Protein AF-A0A8S2RSX6-F1 (afdb_monomer_lite)

Foldseek 3Di:
DVVVPLPDCDLVNLQVVLVVLLVVCVVVLNPPVSLLVCLQPPLLRACSQVSCCVRPVVSSVVVVVSVNLVSNLVQLLDLVSVCVSCVPPALSSLLSSVLNNLLSCVVCVVVCLVCVPSSLSSLVSSLVSSVVQQVVLVVVPPPDPWDWDQALFQGTHTDPDDPPPSPDVVSVVSSVVSCVSCLDPVNVCSLLVLQDFDDPDDDDDDDDDDPSVPSVVVLVVLLPDDDLQVCCVPPPNNVSLLSSLVSLVSSCNRRVNCNLVSLVSNLPNQRNLVRLLVVQPSSDPLSCLVSVLVVVLVPPPDDDSVLSSVLSSLSSLLSCLVPDDPCCCAPVVGSHDLVSLQSLLLSLLQNLVSVLVSLQPDDDPDDHSVVVCVVDSSSVSSVSSNVSSVVVCVVPNSYDPPSNPDD

InterPro domains:
  IPR044611 Ubiquitin-protein ligase E3A/B/C-like [PTHR45700] (33-406)

Secondary structure (DSSP, 8-state):
-GGG-TT---HHHHHHHHHHHHHHHHHTTT-HHHHHHHHHHTTTSTTHHHHHHHH-HHHHHHHHTTTHHHHHHHHHHSHHHHHHHHTT--HHHHHHHHHHHHHHHHH-HHHHHHTHHHHHHHHHHHHHHHHHHHHHHHHGGGSS-PPEEEETTTEEEES---S--TT-HHHHHHHHHHHGGGGSHHHHHHHHTTSPP-------------STHHHHHHHHHHHSSS--TTHHHH-HHHHHHHHHHHHHHHHHHHSGGGHHHHHHHHHTSTTHHHHHHHHHHTTSHHHHHHHHHHHHHH-SSS--THHHHHHHHHHHHHHHHHH--HHHHHTS--SS-HHHHHHHHHHHHHHHHHHHHHHHH---SSS-HHHHHHH-HHHHHHHHHHHHHHHHHHHS--S-TTTTS--

Structure (mmCIF, N/CA/C/O backbone):
data_AF-A0A8S2RSX6-F1
#
_entry.id   AF-A0A8S2RSX6-F1
#
loop_
_atom_site.group_PDB
_atom_site.id
_atom_site.type_symbol
_atom_site.label_atom_id
_atom_site.label_alt_id
_atom_site.label_comp_id
_atom_site.label_asym_id
_atom_site.label_entity_id
_atom_site.label_seq_id
_atom_site.pdbx_PDB_ins_code
_atom_site.Cartn_x
_atom_site.Cartn_y
_atom_site.Cartn_z
_atom_site.occupancy
_atom_site.B_iso_or_equiv
_atom_site.auth_seq_id
_atom_site.auth_comp_id
_atom_site.auth_asym_id
_atom_site.auth_atom_id
_atom_site.pdbx_PDB_model_num
ATOM 1 N N . MET A 1 1 ? -10.000 -5.572 32.618 1.00 31.34 1 MET A N 1
ATOM 2 C CA . MET A 1 1 ? -11.132 -6.520 32.508 1.00 31.34 1 MET A CA 1
ATOM 3 C C . MET A 1 1 ? -11.578 -6.701 31.052 1.00 31.34 1 MET A C 1
ATOM 5 O O . MET A 1 1 ? -11.506 -7.822 30.576 1.00 31.34 1 MET A O 1
ATOM 9 N N . ILE A 1 2 ? -11.908 -5.632 30.306 1.00 42.22 2 ILE A N 1
ATOM 10 C CA . ILE A 1 2 ? -12.318 -5.705 28.879 1.00 42.22 2 ILE A CA 1
ATOM 11 C C . ILE A 1 2 ? -11.234 -6.329 27.972 1.00 42.22 2 ILE A C 1
ATOM 13 O O . ILE A 1 2 ? -11.531 -7.240 27.208 1.00 42.22 2 ILE A O 1
ATOM 17 N N . ARG A 1 3 ? -9.956 -5.954 28.152 1.00 41.91 3 ARG A N 1
ATOM 18 C CA . ARG A 1 3 ? -8.806 -6.537 27.421 1.00 41.91 3 ARG A CA 1
ATOM 19 C C . ARG A 1 3 ? -8.578 -8.044 27.650 1.00 41.91 3 ARG A C 1
ATOM 21 O O . ARG A 1 3 ? -7.802 -8.650 26.928 1.00 41.91 3 ARG A O 1
ATOM 28 N N . CYS A 1 4 ? -9.230 -8.668 28.637 1.00 39.91 4 CYS A N 1
ATOM 29 C CA . CYS A 1 4 ? -9.109 -10.111 28.894 1.00 39.91 4 CYS A CA 1
ATOM 30 C C . CYS A 1 4 ? -10.292 -10.930 28.342 1.00 39.91 4 CYS A C 1
ATOM 32 O O . CYS A 1 4 ? -10.228 -12.156 28.357 1.00 39.91 4 CYS A O 1
ATOM 34 N N . MET A 1 5 ? -11.360 -10.293 27.840 1.00 44.78 5 MET A N 1
ATOM 35 C CA . MET A 1 5 ? -12.594 -10.984 27.418 1.00 44.78 5 MET A CA 1
ATOM 36 C C . MET A 1 5 ? -12.576 -11.503 25.964 1.00 44.78 5 MET A C 1
ATOM 38 O O . MET A 1 5 ? -13.573 -12.020 25.470 1.00 44.78 5 MET A O 1
ATOM 42 N N . HIS A 1 6 ? -11.435 -11.436 25.272 1.00 50.44 6 HIS A N 1
ATOM 43 C CA . HIS A 1 6 ? -11.312 -11.710 23.830 1.00 50.44 6 HIS A CA 1
ATOM 44 C C . HIS A 1 6 ? -11.575 -13.156 23.374 1.00 50.44 6 HIS A C 1
ATOM 46 O O . HIS A 1 6 ? -11.604 -13.406 22.170 1.00 50.44 6 HIS A O 1
ATOM 52 N N . ARG A 1 7 ? -11.756 -14.127 24.280 1.00 42.81 7 ARG A N 1
ATOM 53 C CA . ARG A 1 7 ? -11.893 -15.540 23.881 1.00 42.81 7 ARG A CA 1
ATOM 54 C C . ARG A 1 7 ? -13.286 -15.943 23.402 1.00 42.81 7 ARG A C 1
ATOM 56 O O . ARG A 1 7 ? -13.369 -16.975 22.752 1.00 42.81 7 ARG A O 1
ATOM 63 N N . ARG A 1 8 ? -14.329 -15.156 23.685 1.00 45.53 8 ARG A N 1
ATOM 64 C CA . ARG A 1 8 ? -15.720 -15.299 23.206 1.00 45.53 8 ARG A CA 1
ATOM 65 C C . ARG A 1 8 ? -16.500 -14.111 23.770 1.00 45.53 8 ARG A C 1
ATOM 67 O O . ARG A 1 8 ? -17.087 -14.202 24.842 1.00 45.53 8 ARG A O 1
ATOM 74 N N . LEU A 1 9 ? -16.437 -12.962 23.105 1.00 53.41 9 LEU A N 1
ATOM 75 C CA . LEU A 1 9 ? -17.365 -11.881 23.425 1.00 53.41 9 LEU A CA 1
ATOM 76 C C . LEU A 1 9 ? -18.734 -12.311 22.892 1.00 53.41 9 LEU A C 1
ATOM 78 O O . LEU A 1 9 ? -18.996 -12.209 21.696 1.00 53.41 9 LEU A O 1
ATOM 82 N N . GLU A 1 10 ? -19.565 -12.869 23.770 1.00 61.03 10 GLU A N 1
ATOM 83 C CA . GLU A 1 10 ? -20.971 -13.124 23.466 1.00 61.03 10 GLU A CA 1
ATOM 84 C C . GLU A 1 10 ? -21.621 -11.817 22.994 1.00 61.03 10 GLU A C 1
ATOM 86 O O . GLU A 1 10 ? -21.311 -10.732 23.497 1.00 61.03 10 GLU A O 1
ATOM 91 N N . THR A 1 11 ? -22.508 -11.909 22.003 1.00 64.69 11 THR A N 1
ATOM 92 C CA . THR A 1 11 ? -23.182 -10.756 21.378 1.00 64.69 11 THR A CA 1
ATOM 93 C C . THR A 1 11 ? -23.849 -9.845 22.412 1.00 64.69 11 THR A C 1
ATOM 95 O O . THR A 1 11 ? -23.826 -8.621 22.277 1.00 64.69 11 THR A O 1
ATOM 98 N N . SER A 1 12 ? -24.349 -10.439 23.499 1.00 67.31 12 SER A N 1
ATOM 99 C CA . SER A 1 12 ? -24.887 -9.753 24.671 1.00 67.31 12 SER A CA 1
ATOM 100 C C . SER A 1 12 ? -23.858 -8.829 25.334 1.00 67.31 12 SER A C 1
ATOM 102 O O . SER A 1 12 ? -24.157 -7.663 25.576 1.00 67.31 12 SER A O 1
ATOM 104 N N . ILE A 1 13 ? -22.632 -9.285 25.596 1.00 75.50 13 ILE A N 1
ATOM 105 C CA . ILE A 1 13 ? -21.594 -8.498 26.282 1.00 75.50 13 ILE A CA 1
ATOM 106 C C . ILE A 1 13 ? -21.188 -7.292 25.432 1.00 75.50 13 ILE A C 1
ATOM 108 O O . ILE A 1 13 ? -21.052 -6.187 25.956 1.00 75.50 13 ILE A O 1
ATOM 112 N N . ILE A 1 14 ? -21.051 -7.479 24.117 1.00 74.25 14 ILE A N 1
ATOM 113 C CA . ILE A 1 14 ? -20.716 -6.388 23.190 1.00 74.25 14 ILE A CA 1
ATOM 114 C C . ILE A 1 14 ? -21.805 -5.330 23.203 1.00 74.25 14 ILE A C 1
ATOM 116 O O . ILE A 1 14 ? -21.483 -4.152 23.304 1.00 74.25 14 ILE A O 1
ATOM 120 N N . HIS A 1 15 ? -23.074 -5.737 23.161 1.00 78.00 15 HIS A N 1
ATOM 121 C CA . HIS A 1 15 ? -24.190 -4.803 23.227 1.00 78.00 15 HIS A CA 1
ATOM 122 C C . HIS A 1 15 ? -24.149 -3.954 24.507 1.00 78.00 15 HIS A C 1
ATOM 124 O O . HIS A 1 15 ? -24.278 -2.732 24.440 1.00 78.00 15 HIS A O 1
ATOM 130 N N . HIS A 1 16 ? -23.898 -4.565 25.670 1.00 81.62 16 HIS A N 1
ATOM 131 C CA . HIS A 1 16 ? -23.810 -3.836 26.941 1.00 81.62 16 HIS A CA 1
ATOM 132 C C . HIS A 1 16 ? -22.600 -2.894 26.994 1.00 81.62 16 HIS A C 1
ATOM 134 O O . HIS A 1 16 ? -22.743 -1.735 27.391 1.00 81.62 16 HIS A O 1
ATOM 140 N N . VAL A 1 17 ? -21.422 -3.361 26.563 1.00 83.25 17 VAL A N 1
ATOM 141 C CA . VAL A 1 17 ? -20.202 -2.538 26.505 1.00 83.25 17 VAL A CA 1
ATOM 142 C C . VAL A 1 17 ? -20.392 -1.373 25.539 1.00 83.25 17 VAL A C 1
ATOM 144 O O . VAL A 1 17 ? -20.123 -0.233 25.912 1.00 83.25 17 VAL A O 1
ATOM 147 N N . ALA A 1 18 ? -20.903 -1.637 24.335 1.00 83.44 18 ALA A N 1
ATOM 148 C CA . ALA A 1 18 ? -21.213 -0.620 23.341 1.00 83.44 18 ALA A CA 1
ATOM 149 C C . ALA A 1 18 ? -22.187 0.406 23.917 1.00 83.44 18 ALA A C 1
ATOM 151 O O . ALA A 1 18 ? -21.868 1.586 23.940 1.00 83.44 18 ALA A O 1
ATOM 152 N N . THR A 1 19 ? -23.312 -0.032 24.488 1.00 84.75 19 THR A N 1
ATOM 153 C CA . THR A 1 19 ? -24.310 0.860 25.100 1.00 84.75 19 THR A CA 1
ATOM 154 C C . THR A 1 19 ? -23.693 1.781 26.148 1.00 84.75 19 THR A C 1
ATOM 156 O O . THR A 1 19 ? -23.955 2.982 26.139 1.00 84.75 19 THR A O 1
ATOM 159 N N . LEU A 1 20 ? -22.875 1.239 27.053 1.00 86.88 20 LEU A N 1
ATOM 160 C CA . LEU A 1 20 ? -22.257 2.016 28.123 1.00 86.88 20 LEU A CA 1
ATOM 161 C C . LEU A 1 20 ? -21.250 3.029 27.572 1.00 86.88 20 LEU A C 1
ATOM 163 O O . LEU A 1 20 ? -21.347 4.217 27.870 1.00 86.88 20 LEU A O 1
ATOM 167 N N . VAL A 1 21 ? -20.320 2.574 26.736 1.00 87.62 21 VAL A N 1
ATOM 168 C CA . VAL A 1 21 ? -19.272 3.420 26.147 1.00 87.62 21 VAL A CA 1
ATOM 169 C C . VAL A 1 21 ? -19.880 4.529 25.294 1.00 87.62 21 VAL A C 1
ATOM 171 O O . VAL A 1 21 ? -19.476 5.685 25.371 1.00 87.62 21 VAL A O 1
ATOM 174 N N . PHE A 1 22 ? -20.884 4.187 24.503 1.00 87.75 22 PHE A N 1
ATOM 175 C CA . PHE A 1 22 ? -21.549 5.113 23.609 1.00 87.75 22 PHE A CA 1
ATOM 176 C C . PHE A 1 22 ? -22.393 6.148 24.342 1.00 87.75 22 PHE A C 1
ATOM 178 O O . PHE A 1 22 ? -22.323 7.328 24.006 1.00 87.75 22 PHE A O 1
ATOM 185 N N . LYS A 1 23 ? -23.114 5.753 25.398 1.00 86.25 23 LYS A N 1
ATOM 186 C CA . LYS A 1 23 ? -23.787 6.716 26.280 1.00 86.25 23 LYS A CA 1
ATOM 187 C C . LYS A 1 23 ? -22.792 7.665 26.943 1.00 86.25 23 LYS A C 1
ATOM 189 O O . LYS A 1 23 ? -23.073 8.853 27.026 1.00 86.25 23 LYS A O 1
ATOM 194 N N . LEU A 1 24 ? -21.627 7.172 27.374 1.00 88.44 24 LEU A N 1
ATOM 195 C CA . LEU A 1 24 ? -20.578 8.028 27.938 1.00 88.44 24 LEU A CA 1
ATOM 196 C C . LEU A 1 24 ? -20.067 9.047 26.915 1.00 88.44 24 LEU A C 1
ATOM 198 O O . LEU A 1 24 ? -19.972 10.227 27.240 1.00 88.44 24 LEU A O 1
ATOM 202 N N . LEU A 1 25 ? -19.801 8.620 25.677 1.00 90.31 25 LEU A N 1
ATOM 203 C CA . LEU A 1 25 ? -19.377 9.527 24.607 1.00 90.31 25 LEU A CA 1
ATOM 204 C C . LEU A 1 25 ? -20.433 10.594 24.310 1.00 90.31 25 LEU A C 1
ATOM 206 O O . LEU A 1 25 ? -20.089 11.775 24.270 1.00 90.31 25 LEU A O 1
ATOM 210 N N . LEU A 1 26 ? -21.702 10.192 24.180 1.00 87.88 26 LEU A N 1
ATOM 211 C CA . LEU A 1 26 ? -22.822 11.101 23.930 1.00 87.88 26 LEU A CA 1
ATOM 212 C C . LEU A 1 26 ? -23.010 12.109 25.069 1.00 87.88 26 LEU A C 1
ATOM 214 O O . LEU A 1 26 ? -23.124 13.300 24.805 1.00 87.88 26 LEU A O 1
ATOM 218 N N . ASN A 1 27 ? -22.976 11.653 26.324 1.00 88.94 27 ASN A N 1
ATOM 219 C CA . ASN A 1 27 ? -23.104 12.525 27.495 1.00 88.94 27 ASN A CA 1
ATOM 220 C C . ASN A 1 27 ? -21.920 13.487 27.642 1.00 88.94 27 ASN A C 1
ATOM 222 O O . ASN A 1 27 ? -22.069 14.568 28.198 1.00 88.94 27 ASN A O 1
ATOM 226 N N . SER A 1 28 ? -20.739 13.084 27.171 1.00 90.00 28 SER A N 1
ATOM 227 C CA . SER A 1 28 ? -19.545 13.931 27.162 1.00 90.00 28 SER A CA 1
ATOM 228 C C . SER A 1 28 ? -19.451 14.856 25.946 1.00 90.00 28 SER A C 1
ATOM 230 O O . SER A 1 28 ? -18.434 15.534 25.806 1.00 90.00 28 SER A O 1
ATOM 232 N N . GLU A 1 29 ? -20.443 14.822 25.047 1.00 88.75 29 GLU A N 1
ATOM 233 C CA . GLU A 1 29 ? -20.453 15.541 23.766 1.00 88.75 29 GLU A CA 1
ATOM 234 C C . GLU A 1 29 ? -19.159 15.339 22.962 1.00 88.75 29 GLU A C 1
ATOM 236 O O . GLU A 1 29 ? -18.612 16.267 22.374 1.00 88.75 29 GLU A O 1
ATOM 241 N N . PHE A 1 30 ? -18.634 14.109 22.969 1.00 88.50 30 PHE A N 1
ATOM 242 C CA . PHE A 1 30 ? -17.384 13.757 22.287 1.00 88.50 30 PHE A CA 1
ATOM 243 C C . PHE A 1 30 ? -16.190 14.634 22.702 1.00 88.50 30 PHE A C 1
ATOM 245 O O . PHE A 1 30 ? -15.306 14.930 21.897 1.00 88.50 30 PHE A O 1
ATOM 252 N N . ASN A 1 31 ? -16.111 15.025 23.978 1.00 92.19 31 ASN A N 1
ATOM 253 C CA . ASN A 1 31 ? -14.944 15.732 24.495 1.00 92.19 31 ASN A CA 1
ATOM 254 C C . ASN A 1 31 ? -13.653 14.937 24.208 1.00 92.19 31 ASN A C 1
ATOM 256 O O . ASN A 1 31 ? -13.573 13.721 24.418 1.00 92.19 31 ASN A O 1
ATOM 260 N N . ARG A 1 32 ? -12.614 15.660 23.777 1.00 90.88 32 ARG A N 1
ATOM 261 C CA . ARG A 1 32 ? -11.279 15.156 23.437 1.00 90.88 32 ARG A CA 1
ATOM 262 C C . ARG A 1 32 ? -10.725 14.135 24.434 1.00 90.88 32 ARG A C 1
ATOM 264 O O . ARG A 1 32 ? -10.197 13.117 23.998 1.00 90.88 32 ARG A O 1
ATOM 271 N N . THR A 1 33 ? -10.854 14.353 25.743 1.00 91.38 33 THR A N 1
ATOM 272 C CA . THR A 1 33 ? -10.332 13.407 26.751 1.00 91.38 33 THR A CA 1
ATOM 273 C C . THR A 1 33 ? -11.033 12.049 26.675 1.00 91.38 33 THR A C 1
ATOM 275 O O . THR A 1 33 ? -10.375 11.009 26.677 1.00 91.38 33 THR A O 1
ATOM 278 N N . HIS A 1 34 ? -12.361 12.045 26.544 1.00 91.38 34 HIS A N 1
ATOM 279 C CA . HIS A 1 34 ? -13.144 10.814 26.424 1.00 91.38 34 HIS A CA 1
ATOM 280 C C . HIS A 1 34 ? -12.891 10.115 25.089 1.00 91.38 34 HIS A C 1
ATOM 282 O O . HIS A 1 34 ? -12.789 8.891 25.062 1.00 91.38 34 HIS A O 1
ATOM 288 N N . LEU A 1 35 ? -12.708 10.872 24.004 1.00 92.38 35 LEU A N 1
ATOM 289 C CA . LEU A 1 35 ? -12.323 10.315 22.707 1.00 92.38 35 LEU A CA 1
ATOM 290 C C . LEU A 1 35 ? -10.938 9.666 22.739 1.00 92.38 35 LEU A C 1
ATOM 292 O O . LEU A 1 35 ? -10.777 8.578 22.191 1.00 92.38 35 LEU A O 1
ATOM 296 N N . ILE A 1 36 ? -9.949 10.276 23.400 1.00 92.25 36 ILE A N 1
ATOM 297 C CA . ILE A 1 36 ? -8.611 9.682 23.561 1.00 92.25 36 ILE A CA 1
ATOM 298 C C . ILE A 1 36 ? -8.700 8.386 24.377 1.00 92.25 36 ILE A C 1
ATOM 300 O O . ILE A 1 36 ? -8.147 7.366 23.967 1.00 92.25 36 ILE A O 1
ATOM 304 N N . LEU A 1 37 ? -9.448 8.386 25.484 1.00 91.56 37 LEU A N 1
ATOM 305 C CA . LEU A 1 37 ? -9.653 7.179 26.291 1.00 91.56 37 LEU A CA 1
ATOM 306 C C . LEU A 1 37 ? -10.373 6.083 25.499 1.00 91.56 37 LEU A C 1
ATOM 308 O O . LEU A 1 37 ? -9.932 4.933 25.497 1.00 91.56 37 LEU A O 1
ATOM 312 N N . PHE A 1 38 ? -11.441 6.434 24.782 1.00 92.88 38 PHE A N 1
ATOM 313 C CA . PHE A 1 38 ? -12.159 5.531 23.882 1.00 92.88 38 PHE A CA 1
ATOM 314 C C . PHE A 1 38 ? -11.225 4.937 22.821 1.00 92.88 38 PHE A C 1
ATOM 316 O O . PHE A 1 38 ? -11.235 3.731 22.579 1.00 92.88 38 PHE A O 1
ATOM 323 N N . SER A 1 39 ? -10.353 5.763 22.255 1.00 93.38 39 SER A N 1
ATOM 324 C CA . SER A 1 39 ? -9.366 5.361 21.256 1.00 93.38 39 SER A CA 1
ATOM 325 C C . SER A 1 39 ? -8.370 4.336 21.795 1.00 93.38 39 SER A C 1
ATOM 327 O O . SER A 1 39 ? -8.163 3.289 21.188 1.00 93.38 39 SER A O 1
ATOM 329 N N . GLN A 1 40 ? -7.798 4.596 22.972 1.00 91.44 40 GLN A N 1
ATOM 330 C CA . GLN A 1 40 ? -6.776 3.744 23.591 1.00 91.44 40 GLN A CA 1
ATOM 331 C C . GLN A 1 40 ? -7.336 2.428 24.157 1.00 91.44 40 GLN A C 1
ATOM 333 O O . GLN A 1 40 ? -6.614 1.428 24.261 1.00 91.44 40 GLN A O 1
ATOM 338 N N . THR A 1 41 ? -8.610 2.417 24.561 1.00 88.88 41 THR A N 1
ATOM 339 C CA . THR A 1 41 ? -9.204 1.290 25.301 1.00 88.88 41 THR A CA 1
ATOM 340 C C . THR A 1 41 ? -10.207 0.471 24.502 1.00 88.88 41 THR A C 1
ATOM 342 O O . THR A 1 41 ? -10.254 -0.744 24.686 1.00 88.88 41 THR A O 1
ATOM 345 N N . ILE A 1 42 ? -10.999 1.113 23.641 1.00 91.00 42 ILE A N 1
ATOM 346 C CA . ILE A 1 42 ? -12.104 0.479 22.917 1.00 91.00 42 ILE A CA 1
ATOM 347 C C . ILE A 1 42 ? -11.764 0.301 21.442 1.00 91.00 42 ILE A C 1
ATOM 349 O O . ILE A 1 42 ? -11.939 -0.795 20.921 1.00 91.00 42 ILE A O 1
ATOM 353 N N . LEU A 1 43 ? -11.221 1.318 20.760 1.00 92.12 43 LEU A N 1
ATOM 354 C CA . LEU A 1 43 ? -10.862 1.167 19.341 1.00 92.12 43 LEU A CA 1
ATOM 355 C C . LEU A 1 43 ? -9.685 0.213 19.112 1.00 92.12 43 LEU A C 1
ATOM 357 O O . LEU A 1 43 ? -9.524 -0.279 18.002 1.00 92.12 43 LEU A O 1
ATOM 361 N N . THR A 1 44 ? -8.911 -0.116 20.142 1.00 91.31 44 THR A N 1
ATOM 362 C CA . THR A 1 44 ? -7.873 -1.157 20.097 1.00 91.31 44 THR A CA 1
ATOM 363 C C . THR A 1 44 ? -8.432 -2.582 20.218 1.00 91.31 44 THR A C 1
ATOM 365 O O . THR A 1 44 ? -7.695 -3.543 20.016 1.00 91.31 44 THR A O 1
ATOM 368 N N . ILE A 1 45 ? -9.730 -2.758 20.500 1.00 87.94 45 ILE A N 1
ATOM 369 C CA . ILE A 1 45 ? -10.405 -4.066 20.499 1.00 87.94 45 ILE A CA 1
ATOM 370 C C . ILE A 1 45 ? -10.667 -4.472 19.042 1.00 87.94 45 ILE A C 1
ATOM 372 O O . ILE A 1 45 ? -11.336 -3.728 18.320 1.00 87.94 45 ILE A O 1
ATOM 376 N N . PRO A 1 46 ? -10.212 -5.649 18.580 1.00 88.31 46 PRO A N 1
ATOM 377 C CA . PRO A 1 46 ? -10.392 -6.052 17.194 1.00 88.31 46 PRO A CA 1
ATOM 378 C C . PRO A 1 46 ? -11.874 -6.114 16.833 1.00 88.31 46 PRO A C 1
ATOM 380 O O . PRO A 1 46 ? -12.688 -6.647 17.586 1.00 88.31 46 PRO A O 1
ATOM 383 N N . THR A 1 47 ? -12.217 -5.609 15.649 1.00 88.75 47 THR A N 1
ATOM 384 C CA . THR A 1 47 ? -13.557 -5.719 15.044 1.00 88.75 47 THR A CA 1
ATOM 385 C C . THR A 1 47 ? -14.699 -5.056 15.821 1.00 88.75 47 THR A C 1
ATOM 387 O O . THR A 1 47 ? -15.862 -5.238 15.464 1.00 88.75 47 THR A O 1
ATOM 390 N N . PHE A 1 48 ? -14.402 -4.254 16.848 1.00 89.81 48 PHE A N 1
ATOM 391 C CA . PHE A 1 48 ? -15.408 -3.633 17.713 1.00 89.81 48 PHE A CA 1
ATOM 392 C C . PHE A 1 48 ? -16.482 -2.870 16.927 1.00 89.81 48 PHE A C 1
ATOM 394 O O . PHE A 1 48 ? -17.672 -3.081 17.154 1.00 89.81 48 PHE A O 1
ATOM 401 N N . ILE A 1 49 ? -16.077 -2.040 15.960 1.00 91.69 49 ILE A N 1
ATOM 402 C CA . ILE A 1 49 ? -17.005 -1.230 15.155 1.00 91.69 49 ILE A CA 1
ATOM 403 C C . ILE A 1 49 ? -17.945 -2.111 14.332 1.00 91.69 49 ILE A C 1
ATOM 405 O O . ILE A 1 49 ? -19.160 -1.938 14.386 1.00 91.69 49 ILE A O 1
ATOM 409 N N . THR A 1 50 ? -17.398 -3.097 13.621 1.00 89.31 50 THR A N 1
ATOM 410 C CA . THR A 1 50 ? -18.197 -4.037 12.821 1.00 89.31 50 THR A CA 1
ATOM 411 C C . THR A 1 50 ? -19.155 -4.844 13.689 1.00 89.31 50 THR A C 1
ATOM 413 O O . THR A 1 50 ? -20.319 -5.001 13.336 1.00 89.31 50 THR A O 1
ATOM 416 N N . MET A 1 51 ? -18.712 -5.288 14.870 1.00 86.94 51 MET A N 1
ATOM 417 C CA . MET A 1 51 ? -19.569 -6.036 15.789 1.00 86.94 51 MET A CA 1
ATOM 418 C C . MET A 1 51 ? -20.690 -5.167 16.371 1.00 86.94 51 MET A C 1
ATOM 420 O O . MET A 1 51 ? -21.798 -5.667 16.560 1.00 86.94 51 MET A O 1
ATOM 424 N N . CYS A 1 52 ? -20.436 -3.882 16.633 1.00 86.88 52 CYS A N 1
ATOM 425 C CA . CYS A 1 52 ? -21.473 -2.940 17.058 1.00 86.88 52 CYS A CA 1
ATOM 426 C C . CYS A 1 52 ? -22.496 -2.689 15.947 1.00 86.88 52 CYS A C 1
ATOM 428 O O . CYS A 1 52 ? -23.694 -2.669 16.221 1.00 86.88 52 CYS A O 1
ATOM 430 N N . HIS A 1 53 ? -22.041 -2.542 14.704 1.00 87.06 53 HIS A N 1
ATOM 431 C CA . HIS A 1 53 ? -22.921 -2.372 13.552 1.00 87.06 53 HIS A CA 1
ATOM 432 C C . HIS A 1 53 ? -23.830 -3.597 13.335 1.00 87.06 53 HIS A C 1
ATOM 434 O O . HIS A 1 53 ? -25.036 -3.439 13.162 1.00 87.06 53 HIS A O 1
ATOM 440 N N . GLU A 1 54 ? -23.278 -4.814 13.420 1.00 85.50 54 GLU A N 1
ATOM 441 C CA . GLU A 1 54 ? -24.023 -6.075 13.251 1.00 85.50 54 GLU A CA 1
ATOM 442 C C . GLU A 1 54 ? -25.021 -6.342 14.392 1.00 85.50 54 GLU A C 1
ATOM 444 O O . GLU A 1 54 ? -26.159 -6.731 14.142 1.00 85.50 54 GLU A O 1
ATOM 449 N N . ASN A 1 55 ? -24.613 -6.139 15.650 1.00 81.50 55 ASN A N 1
ATOM 450 C CA . ASN A 1 55 ? -25.387 -6.588 16.817 1.00 81.50 55 ASN A CA 1
ATOM 451 C C . ASN A 1 55 ? -26.164 -5.468 17.523 1.00 81.50 55 ASN A C 1
ATOM 453 O O . ASN A 1 55 ? -26.942 -5.734 18.435 1.00 81.50 55 ASN A O 1
ATOM 457 N N . SER A 1 56 ? -25.896 -4.199 17.214 1.00 79.06 56 SER A N 1
ATOM 458 C CA . SER A 1 56 ? -26.425 -3.035 17.947 1.00 79.06 56 SER A CA 1
ATOM 459 C C . SER A 1 56 ? -26.731 -1.867 17.007 1.00 79.06 56 SER A C 1
ATOM 461 O O . SER A 1 56 ? -26.448 -0.710 17.322 1.00 79.06 56 SER A O 1
ATOM 463 N N . HIS A 1 57 ? -27.332 -2.178 15.856 1.00 78.75 57 HIS A N 1
ATOM 464 C CA . HIS A 1 57 ? -27.533 -1.248 14.745 1.00 78.75 57 HIS A CA 1
ATOM 465 C C . HIS A 1 57 ? -28.190 0.080 15.153 1.00 78.75 57 HIS A C 1
ATOM 467 O O . HIS A 1 57 ? -27.711 1.135 14.759 1.00 78.75 57 HIS A O 1
ATOM 473 N N . GLN A 1 58 ? -29.230 0.061 15.996 1.00 79.25 58 GLN A N 1
ATOM 474 C CA . GLN A 1 58 ? -29.913 1.288 16.439 1.00 79.25 58 GLN A CA 1
ATOM 475 C C . GLN A 1 58 ? -28.986 2.232 17.221 1.00 79.25 58 GLN A C 1
ATOM 477 O O . GLN A 1 58 ? -28.901 3.416 16.909 1.00 79.25 58 GLN A O 1
ATOM 482 N N . LEU A 1 59 ? -28.248 1.710 18.207 1.00 73.56 59 LEU A N 1
ATOM 483 C CA . LEU A 1 59 ? -27.303 2.506 19.001 1.00 73.56 59 LEU A CA 1
ATOM 484 C C . LEU A 1 59 ? -26.143 3.013 18.150 1.00 73.56 59 LEU A C 1
ATOM 486 O O . LEU A 1 59 ? -25.692 4.143 18.315 1.00 73.56 59 LEU A O 1
ATOM 490 N N . PHE A 1 60 ? -25.670 2.176 17.233 1.00 79.44 60 PHE A N 1
ATOM 491 C CA . PHE A 1 60 ? -24.591 2.541 16.335 1.00 79.44 60 PHE A CA 1
ATOM 492 C C . PHE A 1 60 ? -25.023 3.647 15.358 1.00 79.44 60 PHE A C 1
ATOM 494 O O . PHE A 1 60 ? -24.320 4.645 15.217 1.00 79.44 60 PHE A O 1
ATOM 501 N N . GLN A 1 61 ? -26.223 3.547 14.776 1.00 81.81 61 GLN A N 1
ATOM 502 C CA . GLN A 1 61 ? -26.795 4.596 13.926 1.00 81.81 61 GLN A CA 1
ATOM 503 C C . GLN A 1 61 ? -26.940 5.929 14.660 1.00 81.81 61 GLN A C 1
ATOM 505 O O . GLN A 1 61 ? -26.597 6.963 14.094 1.00 81.81 61 GLN A O 1
ATOM 510 N N . MET A 1 62 ? -27.382 5.921 15.923 1.00 78.44 62 MET A N 1
ATOM 511 C CA . MET A 1 62 ? -27.483 7.148 16.726 1.00 78.44 62 MET A CA 1
ATOM 512 C C . MET A 1 62 ? -26.138 7.867 16.888 1.00 78.44 62 MET A C 1
ATOM 514 O O . MET A 1 62 ? -26.098 9.085 17.021 1.00 78.44 62 MET A O 1
ATOM 518 N N . ILE A 1 63 ? -25.031 7.132 16.886 1.00 78.62 63 ILE A N 1
ATOM 519 C CA . ILE A 1 63 ? -23.689 7.696 17.063 1.00 78.62 63 ILE A CA 1
ATOM 520 C C . ILE A 1 63 ? -23.089 8.148 15.749 1.00 78.62 63 ILE A C 1
ATOM 522 O O . ILE A 1 63 ? -22.418 9.176 15.712 1.00 78.62 63 ILE A O 1
ATOM 526 N N . CYS A 1 64 ? -23.357 7.415 14.670 1.00 80.88 64 CYS A N 1
ATOM 527 C CA . CYS A 1 64 ? -23.049 7.882 13.326 1.00 80.88 64 CYS A CA 1
ATOM 528 C C . CYS A 1 64 ? -23.791 9.192 13.030 1.00 80.88 64 CYS A C 1
ATOM 530 O O . CYS A 1 64 ? -23.176 10.132 12.551 1.00 80.88 64 CYS A O 1
ATOM 532 N N . GLN A 1 65 ? -25.057 9.324 13.448 1.00 82.44 65 GLN A N 1
ATOM 533 C CA . GLN A 1 65 ? -25.809 10.589 13.377 1.00 82.44 65 GLN A CA 1
ATOM 534 C C . GLN A 1 65 ? -25.198 11.733 14.202 1.00 82.44 65 GLN A C 1
ATOM 536 O O . GLN A 1 65 ? -25.573 12.889 14.026 1.00 82.44 65 GLN A O 1
ATOM 541 N N . LYS A 1 66 ? -24.297 11.422 15.136 1.00 83.25 66 LYS A N 1
ATOM 542 C CA . LYS A 1 66 ? -23.559 12.398 15.944 1.00 83.25 66 LYS A CA 1
ATOM 543 C C . LYS A 1 66 ? -22.102 12.543 15.490 1.00 83.25 66 LYS A C 1
ATOM 545 O O . LYS A 1 66 ? -21.266 13.019 16.252 1.00 83.25 66 LYS A O 1
ATOM 550 N N . ASP A 1 67 ? -21.802 12.131 14.260 1.00 87.38 67 ASP A N 1
ATOM 551 C CA . ASP A 1 67 ? -20.524 12.332 13.580 1.00 87.38 67 ASP A CA 1
ATOM 552 C C . ASP A 1 67 ? -19.301 11.787 14.342 1.00 87.38 67 ASP A C 1
ATOM 554 O O . ASP A 1 67 ? -18.229 12.400 14.334 1.00 87.38 67 ASP A O 1
ATOM 558 N N . LEU A 1 68 ? -19.413 10.622 15.003 1.00 91.31 68 LEU A N 1
ATOM 559 C CA . LEU A 1 68 ? -18.265 9.984 15.679 1.00 91.31 68 LEU A CA 1
ATOM 560 C C . LEU A 1 68 ? -17.043 9.874 14.755 1.00 91.31 68 LEU A C 1
ATOM 562 O O . LEU A 1 68 ? -15.914 10.084 15.200 1.00 91.31 68 LEU A O 1
ATOM 566 N N . PHE A 1 69 ? -17.270 9.558 13.477 1.00 93.38 69 PHE A N 1
ATOM 567 C CA . PHE A 1 69 ? -16.212 9.485 12.476 1.00 93.38 69 PHE A CA 1
ATOM 568 C C . PHE A 1 69 ? -15.433 10.804 12.394 1.00 93.38 69 PHE A C 1
ATOM 570 O O . PHE A 1 69 ? -14.224 10.806 12.622 1.00 93.38 69 PHE A O 1
ATOM 577 N N . ASN A 1 70 ? -16.111 11.935 12.184 1.00 94.06 70 ASN A N 1
ATOM 578 C CA . ASN A 1 70 ? -15.462 13.242 12.048 1.00 94.06 70 ASN A CA 1
ATOM 579 C C . ASN A 1 70 ? -14.668 13.615 13.304 1.00 94.06 70 ASN A C 1
ATOM 581 O O . ASN A 1 70 ? -13.516 14.035 13.200 1.00 94.06 70 ASN A O 1
ATOM 585 N N . HIS A 1 71 ? -15.238 13.389 14.490 1.00 94.38 71 HIS A N 1
ATOM 586 C CA . HIS A 1 71 ? -14.560 13.665 15.758 1.00 94.38 71 HIS A CA 1
ATOM 587 C C . HIS A 1 71 ? -13.255 12.868 15.913 1.00 94.38 71 HIS A C 1
ATOM 589 O O . HIS A 1 71 ? -12.224 13.430 16.294 1.00 94.38 71 HIS A O 1
ATOM 595 N N . LEU A 1 72 ? -13.271 11.571 15.585 1.00 94.94 72 LEU A N 1
ATOM 596 C CA . LEU A 1 72 ? -12.075 10.726 15.636 1.00 94.94 72 LEU A CA 1
ATOM 597 C C . LEU A 1 72 ? -11.041 11.149 14.594 1.00 94.94 72 LEU A C 1
ATOM 599 O O . LEU A 1 72 ? -9.863 11.295 14.925 1.00 94.94 72 LEU A O 1
ATOM 603 N N . ILE A 1 73 ? -11.470 11.382 13.352 1.00 95.75 73 ILE A N 1
ATOM 604 C CA . ILE A 1 73 ? -10.564 11.760 12.268 1.00 95.75 73 ILE A CA 1
ATOM 605 C C . ILE A 1 73 ? -9.888 13.103 12.554 1.00 95.75 73 ILE A C 1
ATOM 607 O O . ILE A 1 73 ? -8.677 13.194 12.369 1.00 95.75 73 ILE A O 1
ATOM 611 N N . CYS A 1 74 ? -10.605 14.095 13.089 1.00 94.19 74 CYS A N 1
ATOM 612 C CA . CYS A 1 74 ? -10.027 15.382 13.488 1.00 94.19 74 CYS A CA 1
ATOM 613 C C . CYS A 1 74 ? -8.926 15.241 14.552 1.00 94.19 74 CYS A C 1
ATOM 615 O O . CYS A 1 74 ? -7.913 15.936 14.491 1.00 94.19 74 CYS A O 1
ATOM 617 N N . ILE A 1 75 ? -9.091 14.332 15.520 1.00 93.75 75 ILE A N 1
ATOM 618 C CA . ILE A 1 75 ? -8.057 14.062 16.532 1.00 93.75 75 ILE A CA 1
ATOM 619 C C . ILE A 1 75 ? -6.869 13.335 15.901 1.00 93.75 75 ILE A C 1
ATOM 621 O O . ILE A 1 75 ? -5.716 13.684 16.154 1.00 93.75 75 ILE A O 1
ATOM 625 N N . TYR A 1 76 ? -7.143 12.320 15.082 1.00 94.88 76 TYR A N 1
ATOM 626 C CA . TYR A 1 76 ? -6.120 11.422 14.557 1.00 94.88 76 TYR A CA 1
ATOM 627 C C . TYR A 1 76 ? -5.314 12.043 13.417 1.00 94.88 76 TYR A C 1
ATOM 629 O O . TYR A 1 76 ? -4.169 11.648 13.205 1.00 94.88 76 TYR A O 1
ATOM 637 N N . SER A 1 77 ? -5.869 13.011 12.683 1.00 95.25 77 SER A N 1
ATOM 638 C CA . SER A 1 77 ? -5.159 13.715 11.613 1.00 95.25 77 SER A CA 1
ATOM 639 C C . SER A 1 77 ? -4.051 14.627 12.146 1.00 95.25 77 SER A C 1
ATOM 641 O O . SER A 1 77 ? -3.086 14.901 11.433 1.00 95.25 77 SER A O 1
ATOM 643 N N . ILE A 1 78 ? -4.143 15.072 13.405 1.00 95.25 78 ILE A N 1
ATOM 644 C CA . ILE A 1 78 ? -3.134 15.926 14.039 1.00 95.25 78 ILE A CA 1
ATOM 645 C C . ILE A 1 78 ? -1.983 15.055 14.555 1.00 95.25 78 ILE A C 1
ATOM 647 O O . ILE A 1 78 ? -2.106 14.378 15.575 1.00 95.25 78 ILE A O 1
ATOM 651 N N . LYS A 1 79 ? -0.832 15.121 13.876 1.00 93.12 79 LYS A N 1
ATOM 652 C CA . LYS A 1 79 ? 0.338 14.269 14.146 1.00 93.12 79 LYS A CA 1
ATOM 653 C C . LYS A 1 79 ? 0.783 14.279 15.610 1.00 93.12 79 LYS A C 1
ATOM 655 O O . LYS A 1 79 ? 0.917 13.217 16.202 1.00 93.12 79 LYS A O 1
ATOM 660 N N . GLU A 1 80 ? 0.982 15.454 16.206 1.00 92.62 80 GLU A N 1
ATOM 661 C CA . GLU A 1 80 ? 1.424 15.581 17.606 1.00 92.62 80 GLU A CA 1
ATOM 662 C C . GLU A 1 80 ? 0.424 14.948 18.583 1.00 92.62 80 GLU A C 1
ATOM 664 O O . GLU A 1 80 ? 0.793 14.204 19.490 1.00 92.62 80 GLU A O 1
ATOM 669 N N . THR A 1 81 ? -0.870 15.166 18.337 1.00 92.44 81 THR A N 1
ATOM 670 C CA . THR A 1 81 ? -1.936 14.579 19.153 1.00 92.44 81 THR A CA 1
ATOM 671 C C . THR A 1 81 ? -1.942 13.061 19.034 1.00 92.44 81 THR A C 1
ATOM 673 O O . THR A 1 81 ? -2.073 12.365 20.041 1.00 92.44 81 THR A O 1
ATOM 676 N N . PHE A 1 82 ? -1.773 12.542 17.818 1.00 95.00 82 PHE A N 1
ATOM 677 C CA . PHE A 1 82 ? -1.746 11.109 17.578 1.00 95.00 82 PHE A CA 1
ATOM 678 C C . PHE A 1 82 ? -0.503 10.434 18.172 1.00 95.00 82 PHE A C 1
ATOM 680 O O . PHE A 1 82 ? -0.611 9.335 18.711 1.00 95.00 82 PHE A O 1
ATOM 687 N N . VAL A 1 83 ? 0.665 11.087 18.134 1.00 93.19 83 VAL A N 1
ATOM 688 C CA . VAL A 1 83 ? 1.886 10.580 18.783 1.00 93.19 83 VAL A CA 1
ATOM 689 C C . VAL A 1 83 ? 1.625 10.345 20.272 1.00 93.19 83 VAL A C 1
ATOM 691 O O . VAL A 1 83 ? 1.801 9.215 20.729 1.00 93.19 83 VAL A O 1
ATOM 694 N N . ASN A 1 84 ? 1.084 11.347 20.973 1.00 91.62 84 ASN A N 1
ATOM 695 C CA . ASN A 1 84 ? 0.749 11.256 22.399 1.00 91.62 84 ASN A CA 1
ATOM 696 C C . ASN A 1 84 ? -0.339 10.206 22.677 1.00 91.62 84 ASN A C 1
ATOM 698 O O . ASN A 1 84 ? -0.228 9.413 23.608 1.00 91.62 84 ASN A O 1
ATOM 702 N N . LEU A 1 85 ? -1.387 10.156 21.846 1.00 93.19 85 LEU A N 1
ATOM 703 C CA . LEU A 1 85 ? -2.441 9.140 21.951 1.00 93.19 85 LEU A CA 1
ATOM 704 C C . LEU A 1 85 ? -1.861 7.731 21.818 1.00 93.19 85 LEU A C 1
ATOM 706 O O . LEU A 1 85 ? -2.260 6.823 22.549 1.00 93.19 85 LEU A O 1
ATOM 710 N N . SER A 1 86 ? -0.937 7.549 20.877 1.00 92.88 86 SER A N 1
ATOM 711 C CA . SER A 1 86 ? -0.409 6.237 20.543 1.00 92.88 86 SER A CA 1
ATOM 712 C C . SER A 1 86 ? 0.650 5.750 21.526 1.00 92.88 86 SER A C 1
ATOM 714 O O . SER A 1 86 ? 0.833 4.545 21.592 1.00 92.88 86 SER A O 1
ATOM 716 N N . GLU A 1 87 ? 1.330 6.617 22.281 1.00 89.00 87 GLU A N 1
ATOM 717 C CA . GLU A 1 87 ? 2.555 6.317 23.053 1.00 89.00 87 GLU A CA 1
ATOM 718 C C . GLU A 1 87 ? 2.553 4.949 23.768 1.00 89.00 87 GLU A C 1
ATOM 720 O O . GLU A 1 87 ? 3.516 4.192 23.658 1.00 89.00 87 GLU A O 1
ATOM 725 N N . ASN A 1 88 ? 1.430 4.583 24.396 1.00 85.12 88 ASN A N 1
ATOM 726 C CA . ASN A 1 88 ? 1.268 3.348 25.176 1.00 85.12 88 ASN A CA 1
ATOM 727 C C . ASN A 1 88 ? 0.531 2.198 24.458 1.00 85.12 88 ASN A C 1
ATOM 729 O O . ASN A 1 88 ? 0.219 1.187 25.085 1.00 85.12 88 ASN A O 1
ATOM 733 N N . ILE A 1 89 ? 0.214 2.353 23.174 1.00 88.75 89 ILE A N 1
ATOM 734 C CA . ILE A 1 89 ? -0.473 1.359 22.339 1.00 88.75 89 ILE A CA 1
ATOM 735 C C . ILE A 1 89 ? 0.572 0.487 21.640 1.00 88.75 89 ILE A C 1
ATOM 737 O O . ILE A 1 89 ? 1.528 1.020 21.070 1.00 88.75 89 ILE A O 1
ATOM 741 N N . ASP A 1 90 ? 0.409 -0.836 21.647 1.00 86.69 90 ASP A N 1
ATOM 742 C CA . ASP A 1 90 ? 1.311 -1.739 20.921 1.00 86.69 90 ASP A CA 1
ATOM 743 C C . ASP A 1 90 ? 0.989 -1.827 19.408 1.00 86.69 90 ASP A C 1
ATOM 745 O O . ASP A 1 90 ? -0.007 -1.300 18.917 1.00 86.69 90 ASP A O 1
ATOM 749 N N . ILE A 1 91 ? 1.865 -2.454 18.613 1.00 88.81 91 ILE A N 1
ATOM 750 C CA . ILE A 1 91 ? 1.676 -2.531 17.150 1.00 88.81 91 ILE A CA 1
ATOM 751 C C . ILE A 1 91 ? 0.445 -3.362 16.739 1.00 88.81 91 ILE A C 1
ATOM 753 O O . ILE A 1 91 ? -0.151 -3.093 15.696 1.00 88.81 91 ILE A O 1
ATOM 757 N N . ILE A 1 92 ? 0.048 -4.356 17.540 1.00 88.00 92 ILE A N 1
ATOM 758 C CA . ILE A 1 92 ? -1.118 -5.207 17.260 1.00 88.00 92 ILE A CA 1
ATOM 759 C C . ILE A 1 92 ? -2.399 -4.424 17.570 1.00 88.00 92 ILE A C 1
ATOM 761 O O . ILE A 1 92 ? -3.329 -4.404 16.767 1.00 88.00 92 ILE A O 1
ATOM 765 N N . GLU A 1 93 ? -2.426 -3.706 18.688 1.00 89.81 93 GLU A N 1
ATOM 766 C CA . GLU A 1 93 ? -3.516 -2.804 19.056 1.00 89.81 93 GLU A CA 1
ATOM 767 C C . GLU A 1 93 ? -3.683 -1.663 18.035 1.00 89.81 93 GLU A C 1
ATOM 769 O O . GLU A 1 93 ? -4.811 -1.334 17.666 1.00 89.81 93 GLU A O 1
ATOM 774 N N . LEU A 1 94 ? -2.585 -1.099 17.509 1.00 93.44 94 LEU A N 1
ATOM 775 C CA . LEU A 1 94 ? -2.642 -0.125 16.409 1.00 93.44 94 LEU A CA 1
ATOM 776 C C . LEU A 1 94 ? -3.236 -0.720 15.130 1.00 93.44 94 LEU A C 1
ATOM 778 O O . LEU A 1 94 ? -3.984 -0.037 14.430 1.00 93.44 94 LEU A O 1
ATOM 782 N N . CYS A 1 95 ? -2.928 -1.982 14.826 1.00 92.56 95 CYS A N 1
ATOM 783 C CA . CYS A 1 95 ? -3.533 -2.696 13.706 1.00 92.56 95 CYS A CA 1
ATOM 784 C C . CYS A 1 95 ? -5.055 -2.787 13.895 1.00 92.56 95 CYS A C 1
ATOM 786 O O . CYS A 1 95 ? -5.814 -2.361 13.024 1.00 92.56 95 CYS A O 1
ATOM 788 N N . TYR A 1 96 ? -5.530 -3.209 15.063 1.00 92.81 96 TYR A N 1
ATOM 789 C CA . TYR A 1 96 ? -6.970 -3.259 15.335 1.00 92.81 96 TYR A CA 1
ATOM 790 C C . TYR A 1 96 ? -7.643 -1.888 15.313 1.00 92.81 96 TYR A C 1
ATOM 792 O O . TYR A 1 96 ? -8.732 -1.752 14.752 1.00 92.81 96 TYR A O 1
ATOM 800 N N . MET A 1 97 ? -6.970 -0.862 15.831 1.00 95.38 97 MET A N 1
ATOM 801 C CA . MET A 1 97 ? -7.438 0.516 15.742 1.00 95.38 97 MET A CA 1
ATOM 802 C C . MET A 1 97 ? -7.574 0.978 14.291 1.00 95.38 97 MET A C 1
ATOM 804 O O . MET A 1 97 ? -8.607 1.543 13.935 1.00 95.38 97 MET A O 1
ATOM 808 N N . LEU A 1 98 ? -6.593 0.681 13.433 1.00 96.81 98 LEU A N 1
ATOM 809 C CA . LEU A 1 98 ? -6.691 0.956 12.000 1.00 96.81 98 LEU A CA 1
ATOM 810 C C . LEU A 1 98 ? -7.886 0.220 11.380 1.00 96.81 98 LEU A C 1
ATOM 812 O O . LEU A 1 98 ? -8.656 0.836 10.653 1.00 96.81 98 LEU A O 1
ATOM 816 N N . GLY A 1 99 ? -8.077 -1.065 11.695 1.00 96.12 99 GLY A N 1
ATOM 817 C CA . GLY A 1 99 ? -9.203 -1.858 11.186 1.00 96.12 99 GLY A CA 1
ATOM 818 C C . GLY A 1 99 ? -10.561 -1.257 11.559 1.00 96.12 99 GLY A C 1
ATOM 819 O O . GLY A 1 99 ? -11.433 -1.110 10.706 1.00 96.12 99 GLY A O 1
ATOM 820 N N . ASN A 1 100 ? -10.722 -0.814 12.806 1.00 95.44 100 ASN A N 1
ATOM 821 C CA . ASN A 1 100 ? -11.948 -0.166 13.274 1.00 95.44 100 ASN A CA 1
ATOM 822 C C . ASN A 1 100 ? -12.190 1.213 12.644 1.00 95.44 100 ASN A C 1
ATOM 824 O O . ASN A 1 100 ? -13.328 1.526 12.302 1.00 95.44 100 ASN A O 1
ATOM 828 N N . ILE A 1 101 ? -11.145 2.022 12.453 1.00 96.50 101 ILE A N 1
ATOM 829 C CA . ILE A 1 101 ? -11.255 3.314 11.756 1.00 96.50 101 ILE A CA 1
ATOM 830 C C . ILE A 1 101 ? -11.629 3.111 10.282 1.00 96.50 101 ILE A C 1
ATOM 832 O O . ILE A 1 101 ? -12.476 3.829 9.753 1.00 96.50 101 ILE A O 1
ATOM 836 N N . VAL A 1 102 ? -11.055 2.099 9.628 1.00 97.12 102 VAL A N 1
ATOM 837 C CA . VAL A 1 102 ? -11.408 1.726 8.252 1.00 97.12 102 VAL A CA 1
ATOM 838 C C . VAL A 1 102 ? -12.847 1.213 8.171 1.00 97.12 102 VAL A C 1
ATOM 840 O O . VAL A 1 102 ? -13.559 1.557 7.233 1.00 97.12 102 VAL A O 1
ATOM 843 N N . ALA A 1 103 ? -13.305 0.445 9.161 1.00 95.25 103 ALA A N 1
ATOM 844 C CA . ALA A 1 103 ? -14.696 0.009 9.236 1.00 95.25 103 ALA A CA 1
ATOM 845 C C . ALA A 1 103 ? -15.675 1.178 9.426 1.00 95.25 103 ALA A C 1
ATOM 847 O O . ALA A 1 103 ? -16.743 1.174 8.827 1.00 95.25 103 ALA A O 1
ATOM 848 N N . LEU A 1 104 ? -15.325 2.195 10.221 1.00 94.56 104 LEU A N 1
ATOM 849 C CA . LEU A 1 104 ? -16.142 3.410 10.317 1.00 94.56 104 LEU A CA 1
ATOM 850 C C . LEU A 1 104 ? -16.229 4.125 8.964 1.00 94.56 104 LEU A C 1
ATOM 852 O O . LEU A 1 104 ? -17.321 4.488 8.539 1.00 94.56 104 LEU A O 1
ATOM 856 N N . ALA A 1 105 ? -15.097 4.260 8.270 1.00 95.00 105 ALA A N 1
ATOM 857 C CA . ALA A 1 105 ? -15.038 4.884 6.952 1.00 95.00 105 ALA A CA 1
ATOM 858 C C . ALA A 1 105 ? -15.850 4.123 5.888 1.00 95.00 105 ALA A C 1
ATOM 860 O O . ALA A 1 105 ? -16.430 4.739 4.998 1.00 95.00 105 ALA A O 1
ATOM 861 N N . SER A 1 106 ? -15.900 2.788 5.963 1.00 94.12 106 SER A N 1
ATOM 862 C CA . SER A 1 106 ? -16.665 1.983 5.006 1.00 94.12 106 SER A CA 1
ATOM 863 C C . SER A 1 106 ? -18.176 2.060 5.228 1.00 94.12 106 SER A C 1
ATOM 865 O O . SER A 1 106 ? -18.925 1.922 4.257 1.00 94.12 106 SER A O 1
ATOM 867 N N . ILE A 1 107 ? -18.610 2.288 6.474 1.00 91.38 107 ILE A N 1
ATOM 868 C CA . ILE A 1 107 ? -20.018 2.471 6.841 1.00 91.38 107 ILE A CA 1
ATOM 869 C C . ILE A 1 107 ? -20.491 3.892 6.498 1.00 91.38 107 ILE A C 1
ATOM 871 O O . ILE A 1 107 ? -21.583 4.050 5.959 1.00 91.38 107 ILE A O 1
ATOM 875 N N . ASP A 1 108 ? -19.673 4.913 6.764 1.00 89.62 108 ASP A N 1
ATOM 876 C CA . ASP A 1 108 ? -20.035 6.325 6.581 1.00 89.62 108 ASP A CA 1
ATOM 877 C C . ASP A 1 108 ? -19.337 6.959 5.364 1.00 89.62 108 ASP A C 1
ATOM 879 O O . ASP A 1 108 ? -18.499 7.858 5.472 1.00 89.62 108 ASP A O 1
ATOM 883 N N . GLN A 1 109 ? -19.660 6.450 4.171 1.00 88.81 109 GLN A N 1
ATOM 884 C CA . GLN A 1 109 ? -19.000 6.866 2.924 1.00 88.81 109 GLN A CA 1
ATOM 885 C C . GLN A 1 109 ? -19.260 8.337 2.565 1.00 88.81 109 GLN A C 1
ATOM 887 O O . GLN A 1 109 ? -18.383 8.985 1.997 1.00 88.81 109 GLN A O 1
ATOM 892 N N . ASN A 1 110 ? -20.420 8.881 2.947 1.00 88.50 110 ASN A N 1
ATOM 893 C CA . ASN A 1 110 ? -20.757 10.285 2.705 1.00 88.50 110 ASN A CA 1
ATOM 894 C C . ASN A 1 110 ? -19.834 11.218 3.505 1.00 88.50 110 ASN A C 1
ATOM 896 O O . ASN A 1 110 ? -19.270 12.163 2.953 1.00 88.50 110 ASN A O 1
ATOM 900 N N . GLN A 1 111 ? -19.630 10.935 4.798 1.00 89.62 111 GLN A N 1
ATOM 901 C CA . GLN A 1 111 ? -18.693 11.708 5.619 1.00 89.62 111 GLN A CA 1
ATOM 902 C C . GLN A 1 111 ? -17.238 11.461 5.208 1.00 89.62 111 GLN A C 1
ATOM 904 O O . GLN A 1 111 ? -16.415 12.376 5.260 1.00 89.62 111 GLN A O 1
ATOM 909 N N . LEU A 1 112 ? -16.901 10.249 4.754 1.00 93.31 112 LEU A N 1
ATOM 910 C CA . LEU A 1 112 ? -15.575 9.944 4.218 1.00 93.31 112 LEU A CA 1
ATOM 911 C C . LEU A 1 112 ? -15.218 10.828 3.017 1.00 93.31 112 LEU A C 1
ATOM 913 O O . LEU A 1 112 ? -14.077 11.278 2.928 1.00 93.31 112 LEU A O 1
ATOM 917 N N . GLU A 1 113 ? -16.161 11.085 2.111 1.00 91.19 113 GLU A N 1
ATOM 918 C CA . GLU A 1 113 ? -15.935 11.958 0.957 1.00 91.19 113 GLU A CA 1
ATOM 919 C C . GLU A 1 113 ? -15.624 13.397 1.401 1.00 91.19 113 GLU A C 1
ATOM 921 O O . GLU A 1 113 ? -14.620 13.975 0.973 1.00 91.19 113 GLU A O 1
ATOM 926 N N . ALA A 1 114 ? -16.394 13.930 2.358 1.00 92.06 114 ALA A N 1
ATOM 927 C CA . ALA A 1 114 ? -16.156 15.251 2.946 1.00 92.06 114 ALA A CA 1
ATOM 928 C C . ALA A 1 114 ? -14.821 15.335 3.717 1.00 92.06 114 ALA A C 1
ATOM 930 O O . ALA A 1 114 ? -14.110 16.339 3.648 1.00 92.06 114 ALA A O 1
ATOM 931 N N . MET A 1 115 ? -14.443 14.262 4.420 1.00 93.44 115 MET A N 1
ATOM 932 C CA . MET A 1 115 ? -13.257 14.194 5.286 1.00 93.44 115 MET A CA 1
ATOM 933 C C . MET A 1 115 ? -12.081 13.433 4.660 1.00 93.44 115 MET A C 1
ATOM 935 O O . MET A 1 115 ? -11.164 13.005 5.371 1.00 93.44 115 MET A O 1
ATOM 939 N N . LYS A 1 116 ? -12.048 13.303 3.328 1.00 92.56 116 LYS A N 1
ATOM 940 C CA . LYS A 1 116 ? -11.030 12.545 2.578 1.00 92.56 116 LYS A CA 1
ATOM 941 C C . LYS A 1 116 ? -9.604 12.908 2.987 1.00 92.56 116 LYS A C 1
ATOM 943 O O . LYS A 1 116 ? -8.785 12.034 3.267 1.00 92.56 116 LYS A O 1
ATOM 948 N N . GLN A 1 117 ? -9.296 14.204 3.029 1.00 93.31 117 GLN A N 1
ATOM 949 C CA . GLN A 1 117 ? -7.949 14.686 3.334 1.00 93.31 117 GLN A CA 1
ATOM 950 C C . GLN A 1 117 ? -7.545 14.394 4.790 1.00 93.31 117 GLN A C 1
ATOM 952 O O . GLN A 1 117 ? -6.517 13.738 4.985 1.00 93.31 117 GLN A O 1
ATOM 957 N N . PRO A 1 118 ? -8.324 14.788 5.817 1.00 95.75 118 PRO A N 1
ATOM 958 C CA . PRO A 1 118 ? -8.075 14.376 7.199 1.00 95.75 118 PRO A CA 1
ATOM 959 C C . PRO A 1 118 ? -7.955 12.857 7.387 1.00 95.75 118 PRO A C 1
ATOM 961 O O . PRO A 1 118 ? -7.062 12.398 8.102 1.00 95.75 118 PRO A O 1
ATOM 964 N N . PHE A 1 119 ? -8.789 12.067 6.703 1.00 96.94 119 PHE A N 1
ATOM 965 C CA . PHE A 1 119 ? -8.747 10.607 6.772 1.00 96.94 119 PHE A CA 1
ATOM 966 C C . PHE A 1 119 ? -7.418 10.042 6.258 1.00 96.94 119 PHE A C 1
ATOM 968 O O . PHE A 1 119 ? -6.800 9.220 6.931 1.00 96.94 119 PHE A O 1
ATOM 975 N N . ILE A 1 120 ? -6.914 10.537 5.122 1.00 95.69 120 ILE A N 1
ATOM 976 C CA . ILE A 1 120 ? -5.594 10.147 4.602 1.00 95.69 120 ILE A CA 1
ATOM 977 C C . ILE A 1 120 ? -4.493 10.445 5.634 1.00 95.69 120 ILE A C 1
ATOM 979 O O . ILE A 1 120 ? -3.651 9.585 5.890 1.00 95.69 120 ILE A O 1
ATOM 983 N N . HIS A 1 121 ? -4.511 11.621 6.275 1.00 96.00 121 HIS A N 1
ATOM 984 C CA . HIS A 1 121 ? -3.531 11.971 7.316 1.00 96.00 121 HIS A CA 1
ATOM 985 C C . HIS A 1 121 ? -3.641 11.071 8.555 1.00 96.00 121 HIS A C 1
ATOM 987 O O . HIS A 1 121 ? -2.622 10.675 9.117 1.00 96.00 121 HIS A O 1
ATOM 993 N N . CYS A 1 122 ? -4.860 10.701 8.953 1.00 96.94 122 CYS A N 1
ATOM 994 C CA . CYS A 1 122 ? -5.102 9.717 10.007 1.00 96.94 122 CYS A CA 1
ATOM 995 C C . CYS A 1 122 ? -4.442 8.366 9.671 1.00 96.94 122 CYS A C 1
ATOM 997 O O . CYS A 1 122 ? -3.681 7.838 10.486 1.00 96.94 122 CYS A O 1
ATOM 999 N N . LEU A 1 123 ? -4.641 7.846 8.452 1.00 97.62 123 LEU A N 1
ATOM 1000 C CA . LEU A 1 123 ? -3.991 6.606 8.010 1.00 97.62 123 LEU A CA 1
ATOM 1001 C C . LEU A 1 123 ? -2.460 6.722 8.056 1.00 97.62 123 LEU A C 1
ATOM 1003 O O . LEU A 1 123 ? -1.796 5.811 8.551 1.00 97.62 123 LEU A O 1
ATOM 1007 N N . PHE A 1 124 ? -1.898 7.845 7.596 1.00 97.12 124 PHE A N 1
ATOM 1008 C CA . PHE A 1 124 ? -0.458 8.108 7.686 1.00 97.12 124 PHE A CA 1
ATOM 1009 C C . PHE A 1 124 ? 0.056 8.045 9.119 1.00 97.12 124 PHE A C 1
ATOM 1011 O O . PHE A 1 124 ? 1.018 7.328 9.384 1.00 97.12 124 PHE A O 1
ATOM 1018 N N . ASN A 1 125 ? -0.600 8.748 10.041 1.00 97.12 125 ASN A N 1
ATOM 1019 C CA . ASN A 1 125 ? -0.175 8.804 11.434 1.00 97.12 125 ASN A CA 1
ATOM 1020 C C . ASN A 1 125 ? -0.203 7.411 12.085 1.00 97.12 125 ASN A C 1
ATOM 1022 O O . ASN A 1 125 ? 0.767 7.029 12.745 1.00 97.12 125 ASN A O 1
ATOM 1026 N N . ILE A 1 126 ? -1.252 6.611 11.842 1.00 96.62 126 ILE A N 1
ATOM 1027 C CA . ILE A 1 126 ? -1.340 5.235 12.361 1.00 96.62 126 ILE A CA 1
ATOM 1028 C C . ILE A 1 126 ? -0.243 4.340 11.762 1.00 96.62 126 ILE A C 1
ATOM 1030 O O . ILE A 1 126 ? 0.403 3.578 12.491 1.00 96.62 126 ILE A O 1
ATOM 1034 N N . LEU A 1 127 ? -0.005 4.421 10.450 1.00 96.31 127 LEU A N 1
ATOM 1035 C CA . LEU A 1 127 ? 1.002 3.602 9.767 1.00 96.31 127 LEU A CA 1
ATOM 1036 C C . LEU A 1 127 ? 2.430 3.993 10.157 1.00 96.31 127 LEU A C 1
ATOM 1038 O O . LEU A 1 127 ? 3.260 3.110 10.368 1.00 96.31 127 LEU A O 1
ATOM 1042 N N . ASP A 1 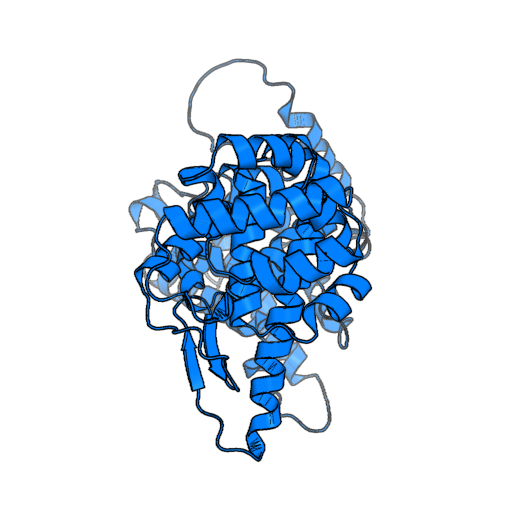128 ? 2.716 5.284 10.319 1.00 94.31 128 ASP A N 1
ATOM 1043 C CA . ASP A 1 128 ? 4.017 5.778 10.776 1.00 94.31 128 ASP A CA 1
ATOM 1044 C C . ASP A 1 128 ? 4.303 5.342 12.211 1.00 94.31 128 ASP A C 1
ATOM 1046 O O . ASP A 1 128 ? 5.383 4.824 12.504 1.00 94.31 128 ASP A O 1
ATOM 1050 N N . ALA A 1 129 ? 3.312 5.457 13.092 1.00 93.69 129 ALA A N 1
ATOM 1051 C CA . ALA A 1 129 ? 3.397 4.963 14.459 1.00 93.69 129 ALA A CA 1
ATOM 1052 C C . ALA A 1 129 ? 3.611 3.435 14.499 1.00 93.69 129 ALA A C 1
ATOM 1054 O O . ALA A 1 129 ? 4.419 2.932 15.290 1.00 93.69 129 ALA A O 1
ATOM 1055 N N . SER A 1 130 ? 2.941 2.689 13.617 1.00 92.69 130 SER A N 1
ATOM 1056 C CA . SER A 1 130 ? 3.135 1.240 13.468 1.00 92.69 130 SER A CA 1
ATOM 1057 C C . SER A 1 130 ? 4.551 0.914 12.983 1.00 92.69 130 SER A C 1
ATOM 1059 O O . SER A 1 130 ? 5.212 0.031 13.534 1.00 92.69 130 SER A O 1
ATOM 1061 N N . ARG A 1 131 ? 5.065 1.676 12.006 1.00 90.38 131 ARG A N 1
ATOM 1062 C CA . ARG A 1 131 ? 6.419 1.514 11.462 1.00 90.38 131 ARG A CA 1
ATOM 1063 C C . ARG A 1 131 ? 7.485 1.759 12.515 1.00 90.38 131 ARG A C 1
ATOM 1065 O O . ARG A 1 131 ? 8.403 0.952 12.644 1.00 90.38 131 ARG A O 1
ATOM 1072 N N . GLN A 1 132 ? 7.348 2.844 13.275 1.00 88.44 132 GLN A N 1
ATOM 1073 C CA . GLN A 1 132 ? 8.280 3.198 14.342 1.00 88.44 132 GLN A CA 1
ATOM 1074 C C . GLN A 1 132 ? 8.409 2.050 15.346 1.00 88.44 132 GLN A C 1
ATOM 1076 O O . GLN A 1 132 ? 9.527 1.608 15.607 1.00 88.44 132 GLN A O 1
ATOM 1081 N N . ARG A 1 133 ? 7.284 1.479 15.802 1.00 86.31 133 ARG A N 1
ATOM 1082 C CA . ARG A 1 133 ? 7.263 0.315 16.712 1.00 86.31 133 ARG A CA 1
ATOM 1083 C C . ARG A 1 133 ? 7.904 -0.928 16.108 1.00 86.31 133 ARG A C 1
ATOM 1085 O O . ARG A 1 133 ? 8.622 -1.646 16.796 1.00 86.31 133 ARG A O 1
ATOM 1092 N N . GLN A 1 134 ? 7.683 -1.175 14.818 1.00 80.56 134 GLN A N 1
ATOM 1093 C CA . GLN A 1 134 ? 8.320 -2.289 14.116 1.00 80.56 134 GLN A CA 1
ATOM 1094 C C . GLN A 1 134 ? 9.853 -2.135 14.096 1.00 80.56 134 GLN A C 1
ATOM 1096 O O . GLN A 1 134 ? 10.579 -3.106 14.319 1.00 80.56 134 GLN A O 1
ATOM 1101 N N . THR A 1 135 ? 10.360 -0.914 13.880 1.00 77.00 135 THR A N 1
ATOM 1102 C CA . THR A 1 135 ? 11.804 -0.630 13.813 1.00 77.00 135 THR A CA 1
ATOM 1103 C C . THR A 1 135 ? 12.496 -0.549 15.176 1.00 77.00 135 THR A C 1
ATOM 1105 O O . THR A 1 135 ? 13.583 -1.110 15.328 1.00 77.00 135 THR A O 1
ATOM 1108 N N . THR A 1 136 ? 11.884 0.080 16.186 1.00 65.44 136 THR A N 1
ATOM 1109 C CA . THR A 1 136 ? 12.466 0.210 17.537 1.00 65.44 136 THR A CA 1
ATOM 1110 C C . THR A 1 136 ? 12.619 -1.153 18.203 1.00 65.44 136 THR A C 1
ATOM 1112 O O . THR A 1 136 ? 13.671 -1.461 18.771 1.00 65.44 136 THR A O 1
ATOM 1115 N N . ASN A 1 137 ? 11.630 -2.031 18.023 1.00 58.88 137 ASN A N 1
ATOM 1116 C CA . ASN A 1 137 ? 11.690 -3.409 18.502 1.00 58.88 137 ASN A CA 1
ATOM 1117 C C . ASN A 1 137 ? 12.762 -4.248 17.779 1.00 58.88 137 ASN A C 1
ATOM 1119 O O . ASN A 1 137 ? 13.244 -5.241 18.324 1.00 58.88 137 ASN A O 1
ATOM 1123 N N . SER A 1 138 ? 13.181 -3.846 16.573 1.00 54.78 138 SER A N 1
ATOM 1124 C CA . SER A 1 138 ? 14.298 -4.474 15.861 1.00 54.78 138 SER A CA 1
ATOM 1125 C C . SER A 1 138 ? 15.665 -3.984 16.362 1.00 54.78 138 SER A C 1
ATOM 1127 O O . SER A 1 138 ? 16.592 -4.788 16.461 1.00 54.78 138 SER A O 1
ATOM 1129 N N . GLN A 1 139 ? 15.815 -2.699 16.703 1.00 49.34 139 GLN A N 1
ATOM 1130 C CA . GLN A 1 139 ? 17.108 -2.102 17.081 1.00 49.34 139 GLN A CA 1
ATOM 1131 C C . GLN A 1 139 ? 17.528 -2.377 18.536 1.00 49.34 139 GLN A C 1
ATOM 1133 O O . GLN A 1 139 ? 18.704 -2.643 18.783 1.00 49.34 139 GLN A O 1
ATOM 1138 N N . ASN A 1 140 ? 16.584 -2.444 19.481 1.00 49.41 140 ASN A N 1
ATOM 1139 C CA . ASN A 1 140 ? 16.871 -2.734 20.900 1.00 49.41 140 ASN A CA 1
ATOM 1140 C C . ASN A 1 140 ? 17.247 -4.211 21.176 1.00 49.41 140 ASN A C 1
ATOM 1142 O O . ASN A 1 140 ? 17.510 -4.606 22.313 1.00 49.41 140 ASN A O 1
ATOM 1146 N N . SER A 1 141 ? 17.289 -5.048 20.133 1.00 45.44 141 SER A N 1
ATOM 1147 C CA . SER A 1 141 ? 17.462 -6.504 20.225 1.00 45.44 141 SER A CA 1
ATOM 1148 C C . SER A 1 141 ? 18.911 -6.987 20.344 1.00 45.44 141 SER A C 1
ATOM 1150 O O . SER A 1 141 ? 19.131 -8.173 20.578 1.00 45.44 141 SER A O 1
ATOM 1152 N N . LYS A 1 142 ? 19.917 -6.104 20.257 1.00 48.34 142 LYS A N 1
ATOM 1153 C CA . LYS A 1 142 ? 21.322 -6.511 20.454 1.00 48.34 142 LYS A CA 1
ATOM 1154 C C . LYS A 1 142 ? 21.649 -6.919 21.902 1.00 48.34 142 LYS A C 1
ATOM 1156 O O . LYS A 1 142 ? 22.726 -7.457 22.125 1.00 48.34 142 LYS A O 1
ATOM 1161 N N . GLN A 1 143 ? 20.752 -6.694 22.871 1.00 44.62 143 GLN A N 1
ATOM 1162 C CA . GLN A 1 143 ? 21.026 -6.954 24.294 1.00 44.62 143 GLN A CA 1
ATOM 1163 C C . GLN A 1 143 ? 19.968 -7.782 25.048 1.00 44.62 143 GLN A C 1
ATOM 1165 O O . GLN A 1 143 ? 20.229 -8.179 26.180 1.00 44.62 143 GLN A O 1
ATOM 1170 N N . THR A 1 144 ? 18.803 -8.114 24.472 1.00 46.03 144 THR A N 1
ATOM 1171 C CA . THR A 1 144 ? 17.763 -8.873 25.202 1.00 46.03 144 THR A CA 1
ATOM 1172 C C . THR A 1 144 ? 17.131 -9.982 24.355 1.00 46.03 144 THR A C 1
ATOM 1174 O O . THR A 1 144 ? 16.733 -9.756 23.212 1.00 46.03 144 THR A O 1
ATOM 1177 N N . LYS A 1 145 ? 17.026 -11.193 24.932 1.00 49.62 145 LYS A N 1
ATOM 1178 C CA . LYS A 1 145 ? 16.302 -12.361 24.387 1.00 49.62 145 LYS A CA 1
ATOM 1179 C C . LYS A 1 145 ? 14.806 -12.033 24.269 1.00 49.62 145 LYS A C 1
ATOM 1181 O O . LYS A 1 145 ? 14.009 -12.407 25.123 1.00 49.62 145 LYS A O 1
ATOM 1186 N N . THR A 1 146 ? 14.427 -11.277 23.248 1.00 56.53 146 THR A N 1
ATOM 1187 C CA . THR A 1 146 ? 13.032 -10.936 22.958 1.00 56.53 146 THR A CA 1
ATOM 1188 C C . THR A 1 146 ? 12.439 -12.002 22.043 1.00 56.53 146 THR A C 1
ATOM 1190 O O . THR A 1 146 ? 12.998 -12.322 20.995 1.00 56.53 146 THR A O 1
ATOM 1193 N N . THR A 1 147 ? 11.317 -12.593 22.452 1.00 62.62 147 THR A N 1
ATOM 1194 C CA . THR A 1 147 ? 10.571 -13.550 21.631 1.00 62.62 147 THR A CA 1
ATOM 1195 C C . THR A 1 147 ? 9.955 -12.818 20.439 1.00 62.62 147 THR A C 1
ATOM 1197 O O . THR A 1 147 ? 9.356 -11.751 20.585 1.00 62.62 147 THR A O 1
ATOM 1200 N N . SER A 1 148 ? 10.130 -13.367 19.235 1.00 73.00 148 SER A N 1
ATOM 1201 C CA . SER A 1 148 ? 9.374 -12.917 18.066 1.00 73.00 148 SER A CA 1
ATOM 1202 C C . SER A 1 148 ? 8.037 -13.647 18.036 1.00 73.00 148 SER A C 1
ATOM 1204 O O . SER A 1 148 ? 7.992 -14.862 18.210 1.00 73.00 148 SER A O 1
ATOM 1206 N N . VAL A 1 149 ? 6.960 -12.903 17.809 1.00 77.88 149 VAL A N 1
ATOM 1207 C CA . VAL A 1 149 ? 5.604 -13.421 17.633 1.00 77.88 149 VAL A CA 1
ATOM 1208 C C . VAL A 1 149 ? 5.208 -13.143 16.188 1.00 77.88 149 VAL A C 1
ATOM 1210 O O . VAL A 1 149 ? 5.289 -12.005 15.731 1.00 77.88 149 VAL A O 1
ATOM 1213 N N . TRP A 1 150 ? 4.818 -14.176 15.446 1.00 80.88 150 TRP A N 1
ATOM 1214 C CA . TRP A 1 150 ? 4.309 -14.010 14.085 1.00 80.88 150 TRP A CA 1
ATOM 1215 C C . TRP A 1 150 ? 2.830 -13.630 14.129 1.00 80.88 150 TRP A C 1
ATOM 1217 O O . TRP A 1 150 ? 2.061 -14.340 14.762 1.00 80.88 150 TRP A O 1
ATOM 1227 N N . HIS A 1 151 ? 2.437 -12.541 13.467 1.00 85.25 151 HIS A N 1
ATOM 1228 C CA . HIS A 1 151 ? 1.060 -12.059 13.379 1.00 85.25 151 HIS A CA 1
ATOM 1229 C C . HIS A 1 151 ? 0.534 -12.176 11.935 1.00 85.25 151 HIS A C 1
ATOM 1231 O O . HIS A 1 151 ? 1.188 -11.643 11.038 1.00 85.25 151 HIS A O 1
ATOM 1237 N N . PRO A 1 152 ? -0.667 -12.732 11.680 1.00 86.69 152 PRO A N 1
ATOM 1238 C CA . PRO A 1 152 ? -1.131 -13.032 10.315 1.00 86.69 152 PRO A CA 1
ATOM 1239 C C . PRO A 1 152 ? -1.374 -11.839 9.383 1.00 86.69 152 PRO A C 1
ATOM 1241 O O . PRO A 1 152 ? -1.705 -12.029 8.220 1.00 86.69 152 PRO A O 1
ATOM 1244 N N . ILE A 1 153 ? -1.291 -10.611 9.897 1.00 89.44 153 ILE A N 1
ATOM 1245 C CA . ILE A 1 153 ? -1.469 -9.382 9.111 1.00 89.44 153 ILE A CA 1
ATOM 1246 C C . ILE A 1 153 ? -0.144 -8.623 8.958 1.00 89.44 153 ILE A C 1
ATOM 1248 O O . ILE A 1 153 ? 0.125 -8.048 7.908 1.00 89.44 153 ILE A O 1
ATOM 1252 N N . ILE A 1 154 ? 0.684 -8.609 10.007 1.00 88.38 154 ILE A N 1
ATOM 1253 C CA . ILE A 1 154 ? 1.853 -7.714 10.132 1.00 88.38 154 ILE A CA 1
ATOM 1254 C C . ILE A 1 154 ? 3.168 -8.497 9.960 1.00 88.38 154 ILE A C 1
ATOM 1256 O O . ILE A 1 154 ? 4.227 -7.906 9.741 1.00 88.38 154 ILE A O 1
ATOM 1260 N N . GLY A 1 155 ? 3.112 -9.830 10.020 1.00 86.06 155 GLY A N 1
ATOM 1261 C CA . GLY A 1 155 ? 4.265 -10.722 9.983 1.00 86.06 155 GLY A CA 1
ATOM 1262 C C . GLY A 1 155 ? 4.968 -10.792 11.336 1.00 86.06 155 GLY A C 1
ATOM 1263 O O . GLY A 1 155 ? 4.336 -10.748 12.394 1.00 86.06 155 GLY A O 1
ATOM 1264 N N . HIS A 1 156 ? 6.294 -10.909 11.327 1.00 80.75 156 HIS A N 1
ATOM 1265 C CA . HIS A 1 156 ? 7.082 -11.003 12.556 1.00 80.75 156 HIS A CA 1
ATOM 1266 C C . HIS A 1 156 ? 7.086 -9.694 13.354 1.00 80.75 156 HIS A C 1
ATOM 1268 O O . HIS A 1 156 ? 7.667 -8.687 12.946 1.00 80.75 156 HIS A O 1
ATOM 1274 N N . VAL A 1 157 ? 6.518 -9.754 14.555 1.00 78.56 157 VAL A N 1
ATOM 1275 C CA . VAL A 1 157 ? 6.587 -8.715 15.580 1.00 78.56 157 VAL A CA 1
ATOM 1276 C C . VAL A 1 157 ? 7.604 -9.145 16.640 1.00 78.56 157 VAL A C 1
ATOM 1278 O O . VAL A 1 157 ? 7.705 -10.322 16.987 1.00 78.56 157 VAL A O 1
ATOM 1281 N N . ARG A 1 158 ? 8.402 -8.207 17.150 1.00 67.75 158 ARG A N 1
ATOM 1282 C CA . ARG A 1 158 ? 9.299 -8.418 18.300 1.00 67.75 158 ARG A CA 1
ATOM 1283 C C . ARG A 1 158 ? 8.830 -7.539 19.453 1.00 67.75 158 ARG A C 1
ATOM 1285 O O . ARG A 1 158 ? 8.369 -6.433 19.196 1.00 67.75 158 ARG A O 1
ATOM 1292 N N . GLY A 1 159 ? 8.959 -8.006 20.694 1.00 63.81 159 GLY A N 1
ATOM 1293 C CA . GLY A 1 159 ? 8.657 -7.219 21.898 1.00 63.81 159 GLY A CA 1
ATOM 1294 C C . GLY A 1 159 ? 7.614 -7.859 22.816 1.00 63.81 159 GLY A C 1
ATOM 1295 O O . GLY A 1 159 ? 7.155 -8.973 22.575 1.00 63.81 159 GLY A O 1
ATOM 1296 N N . LYS A 1 160 ? 7.251 -7.149 23.893 1.00 55.66 160 LYS A N 1
ATOM 1297 C CA . LYS A 1 160 ? 6.151 -7.540 24.785 1.00 55.66 160 LYS A CA 1
ATOM 1298 C C . LYS A 1 160 ? 4.833 -7.357 24.035 1.00 55.66 160 LYS A C 1
ATOM 1300 O O . LYS A 1 160 ? 4.242 -6.285 24.088 1.00 55.66 160 LYS A O 1
ATOM 1305 N N . THR A 1 161 ? 4.377 -8.381 23.326 1.00 56.16 161 THR A N 1
ATOM 1306 C CA . THR A 1 161 ? 2.978 -8.430 22.904 1.00 56.16 161 THR A CA 1
ATOM 1307 C C . THR A 1 161 ? 2.150 -8.604 24.165 1.00 56.16 161 THR A C 1
ATOM 1309 O O . THR A 1 161 ? 2.329 -9.587 24.895 1.00 56.16 161 THR A O 1
ATOM 1312 N N . THR A 1 162 ? 1.278 -7.639 24.456 1.00 51.69 162 THR A N 1
ATOM 1313 C CA . THR A 1 162 ? 0.227 -7.855 25.449 1.00 51.69 162 THR A CA 1
ATOM 1314 C C . THR A 1 162 ? -0.529 -9.126 25.047 1.00 51.69 162 THR A C 1
ATOM 1316 O O . THR A 1 162 ? -0.587 -9.459 23.866 1.00 51.69 162 THR A O 1
ATOM 1319 N N . GLY A 1 163 ? -1.022 -9.910 26.009 1.00 49.53 163 GLY A N 1
ATOM 1320 C CA . GLY A 1 163 ? -1.578 -11.261 25.805 1.00 49.53 163 GLY A CA 1
ATOM 1321 C C . GLY A 1 163 ? -2.816 -11.376 24.898 1.00 49.53 163 GLY A C 1
ATOM 1322 O O . GLY A 1 163 ? -3.564 -12.344 25.023 1.00 49.53 163 GLY A O 1
ATOM 1323 N N . ILE A 1 164 ? -3.047 -10.410 24.006 1.00 53.09 164 ILE A N 1
ATOM 1324 C CA . ILE A 1 164 ? -3.917 -10.495 22.843 1.00 53.09 164 ILE A CA 1
ATOM 1325 C C . ILE A 1 164 ? -3.430 -11.674 22.006 1.00 53.09 164 ILE A C 1
ATOM 1327 O O . ILE A 1 164 ? -2.460 -11.622 21.250 1.00 53.09 164 ILE A O 1
ATOM 1331 N N . THR A 1 165 ? -4.121 -12.782 22.205 1.00 52.25 165 THR A N 1
ATOM 1332 C CA . THR A 1 165 ? -3.891 -14.045 21.538 1.00 52.25 165 THR A CA 1
ATOM 1333 C C . THR A 1 165 ? -3.988 -13.866 20.029 1.00 52.25 165 THR A C 1
ATOM 1335 O O . THR A 1 165 ? -5.072 -13.890 19.451 1.00 52.25 165 THR A O 1
ATOM 1338 N N . VAL A 1 166 ? -2.821 -13.804 19.400 1.00 56.06 166 VAL A N 1
ATOM 1339 C CA . VAL A 1 166 ? -2.555 -13.997 17.968 1.00 56.06 166 VAL A CA 1
ATOM 1340 C C . VAL A 1 166 ? -3.155 -15.314 17.420 1.00 56.06 166 VAL A C 1
ATOM 1342 O O . VAL A 1 166 ? -3.153 -15.567 16.222 1.00 56.06 166 VAL A O 1
ATOM 1345 N N . SER A 1 167 ? -3.717 -16.157 18.291 1.00 55.56 167 SER A N 1
ATOM 1346 C CA . SER A 1 167 ? -4.246 -17.481 17.984 1.00 55.56 167 SER A CA 1
ATOM 1347 C C . SER A 1 167 ? -5.697 -17.526 17.489 1.00 55.56 167 SER A C 1
ATOM 1349 O O . SER A 1 167 ? -6.137 -18.612 17.123 1.00 55.56 167 SER A O 1
ATOM 1351 N N . ASN A 1 168 ? -6.473 -16.430 17.495 1.00 72.38 168 ASN A N 1
ATOM 1352 C CA . ASN A 1 168 ? -7.859 -16.478 16.998 1.00 72.38 168 ASN A CA 1
ATOM 1353 C C . ASN A 1 168 ? -7.944 -16.080 15.515 1.00 72.38 168 ASN A C 1
ATOM 1355 O O . ASN A 1 168 ? -8.078 -14.903 15.172 1.00 72.38 168 ASN A O 1
ATOM 1359 N N . GLN A 1 169 ? -7.886 -17.088 14.644 1.00 79.00 169 GLN A N 1
ATOM 1360 C CA . GLN A 1 169 ? -7.943 -16.914 13.193 1.00 79.00 169 GLN A CA 1
ATOM 1361 C C . GLN A 1 169 ? -9.238 -16.236 12.719 1.00 79.00 169 GLN A C 1
ATOM 1363 O O . GLN A 1 169 ? -9.181 -15.430 11.797 1.00 79.00 169 GLN A O 1
ATOM 1368 N N . GLU A 1 170 ? -10.387 -16.485 13.352 1.00 80.88 170 GLU A N 1
ATOM 1369 C CA . GLU A 1 170 ? -11.666 -15.884 12.937 1.00 80.88 170 GLU A CA 1
ATOM 1370 C C . GLU A 1 170 ? -11.670 -14.363 13.114 1.00 80.88 170 GLU A C 1
ATOM 1372 O O . GLU A 1 170 ? -12.094 -13.623 12.224 1.00 80.88 170 GLU A O 1
ATOM 1377 N N . ILE A 1 171 ? -11.149 -13.886 14.249 1.00 82.81 171 ILE A N 1
ATOM 1378 C CA . ILE A 1 171 ? -11.026 -12.450 14.531 1.00 82.81 171 ILE A CA 1
ATOM 1379 C C . ILE A 1 171 ? -10.095 -11.803 13.507 1.00 82.81 171 ILE A C 1
ATOM 1381 O O . ILE A 1 171 ? -10.422 -10.765 12.937 1.00 82.81 171 ILE A O 1
ATOM 1385 N N . VAL A 1 172 ? -8.961 -12.443 13.229 1.00 86.19 172 VAL A N 1
ATOM 1386 C CA . VAL A 1 172 ? -8.002 -11.974 12.226 1.00 86.19 172 VAL A CA 1
ATOM 1387 C C . VAL A 1 172 ? -8.654 -11.869 10.846 1.00 86.19 172 VAL A C 1
ATOM 1389 O O . VAL A 1 172 ? -8.506 -10.841 10.190 1.00 86.19 172 VAL A O 1
ATOM 1392 N N . GLN A 1 173 ? -9.420 -12.877 10.414 1.00 89.62 173 GLN A N 1
ATOM 1393 C CA . GLN A 1 173 ? -10.122 -12.828 9.127 1.00 89.62 173 GLN A CA 1
ATOM 1394 C C . GLN A 1 173 ? -11.123 -11.670 9.065 1.00 89.62 173 GLN A C 1
ATOM 1396 O O . GLN A 1 173 ? -11.182 -10.960 8.061 1.00 89.62 173 GLN A O 1
ATOM 1401 N N . ARG A 1 174 ? -11.860 -11.414 10.151 1.00 90.44 174 ARG A N 1
ATOM 1402 C CA . ARG A 1 174 ? -12.759 -10.254 10.238 1.00 90.44 174 ARG A CA 1
ATOM 1403 C C . ARG A 1 174 ? -11.998 -8.924 10.140 1.00 90.44 174 ARG A C 1
ATOM 1405 O O . ARG A 1 174 ? -12.450 -8.036 9.424 1.00 90.44 174 ARG A O 1
ATOM 1412 N N . VAL A 1 175 ? -10.829 -8.790 10.774 1.00 92.44 175 VAL A N 1
ATOM 1413 C CA . VAL A 1 175 ? -9.973 -7.592 10.622 1.00 92.44 175 VAL A CA 1
ATOM 1414 C C . VAL A 1 175 ? -9.494 -7.434 9.172 1.00 92.44 175 VAL A C 1
ATOM 1416 O O . VAL A 1 175 ? -9.528 -6.332 8.628 1.00 92.44 175 VAL A O 1
ATOM 1419 N N . ILE A 1 176 ? -9.112 -8.525 8.498 1.00 94.06 176 ILE A N 1
ATOM 1420 C CA . ILE A 1 176 ? -8.736 -8.489 7.074 1.00 94.06 176 ILE A CA 1
ATOM 1421 C C . ILE A 1 176 ? -9.907 -7.989 6.215 1.00 94.06 176 ILE A C 1
ATOM 1423 O O . ILE A 1 176 ? -9.694 -7.181 5.312 1.00 94.06 176 ILE A O 1
ATOM 1427 N N . VAL A 1 177 ? -11.144 -8.414 6.504 1.00 94.31 177 VAL A N 1
ATOM 1428 C CA . VAL A 1 177 ? -12.346 -7.916 5.811 1.00 94.31 177 VAL A CA 1
ATOM 1429 C C . VAL A 1 177 ? -12.515 -6.406 5.986 1.00 94.31 177 VAL A C 1
ATOM 1431 O O . VAL A 1 177 ? -12.827 -5.739 5.003 1.00 94.31 177 VAL A O 1
ATOM 1434 N N . GLN A 1 178 ? -12.242 -5.851 7.174 1.00 95.25 178 GLN A N 1
ATOM 1435 C CA . GLN A 1 178 ? -12.254 -4.396 7.374 1.00 95.25 178 GLN A CA 1
ATOM 1436 C C . GLN A 1 178 ? -11.248 -3.713 6.438 1.00 95.25 178 GLN A C 1
ATOM 1438 O O . GLN A 1 178 ? -11.601 -2.785 5.714 1.00 95.25 178 GLN A O 1
ATOM 1443 N N . TYR A 1 179 ? -10.012 -4.217 6.376 1.00 96.62 179 TYR A N 1
ATOM 1444 C CA . TYR A 1 179 ? -8.976 -3.631 5.526 1.00 96.62 179 TYR A CA 1
ATOM 1445 C C . TYR A 1 179 ? -9.258 -3.705 4.032 1.00 96.62 179 TYR A C 1
ATOM 1447 O O . TYR A 1 179 ? -8.823 -2.807 3.314 1.00 96.62 179 TYR A O 1
ATOM 1455 N N . LYS A 1 180 ? -10.014 -4.704 3.556 1.00 95.88 180 LYS A N 1
ATOM 1456 C CA . LYS A 1 180 ? -10.362 -4.829 2.130 1.00 95.88 180 LYS A CA 1
ATOM 1457 C C . LYS A 1 180 ? -11.011 -3.577 1.548 1.00 95.88 180 LYS A C 1
ATOM 1459 O O . LYS A 1 180 ? -10.884 -3.341 0.348 1.00 95.88 180 LYS A O 1
ATOM 1464 N N . PHE A 1 181 ? -11.645 -2.747 2.377 1.00 96.75 181 PHE A N 1
ATOM 1465 C CA . PHE A 1 181 ? -12.148 -1.448 1.944 1.00 96.75 181 PHE A CA 1
ATOM 1466 C C . PHE A 1 181 ? -11.045 -0.541 1.368 1.00 96.75 181 PHE A C 1
ATOM 1468 O O . PHE A 1 181 ? -11.270 0.076 0.329 1.00 96.75 181 PHE A O 1
ATOM 1475 N N . LEU A 1 182 ? -9.842 -0.526 1.961 1.00 96.94 182 LEU A N 1
ATOM 1476 C CA . LEU A 1 182 ? -8.718 0.335 1.556 1.00 96.94 182 LEU A CA 1
ATOM 1477 C C . LEU A 1 182 ? -8.184 0.055 0.147 1.00 96.94 182 LEU A C 1
ATOM 1479 O O . LEU A 1 182 ? -7.483 0.891 -0.405 1.00 96.94 182 LEU A O 1
ATOM 1483 N N . TRP A 1 183 ? -8.474 -1.106 -0.432 1.00 95.75 183 TRP A N 1
ATOM 1484 C CA . TRP A 1 183 ? -8.125 -1.434 -1.819 1.00 95.75 183 TRP A CA 1
ATOM 1485 C C . TRP A 1 183 ? -9.352 -1.863 -2.629 1.00 95.75 183 TRP A C 1
ATOM 1487 O O . TRP A 1 183 ? -9.239 -2.499 -3.678 1.00 95.75 183 TRP A O 1
ATOM 1497 N N . SER A 1 184 ? -10.545 -1.510 -2.148 1.00 95.06 184 SER A N 1
ATOM 1498 C CA . SER A 1 184 ? -11.779 -1.675 -2.904 1.00 95.06 184 SER A CA 1
ATOM 1499 C C . SER A 1 184 ? -11.804 -0.724 -4.102 1.00 95.06 184 SER A C 1
ATOM 1501 O O . SER A 1 184 ? -11.211 0.356 -4.072 1.00 95.06 184 SER A O 1
ATOM 1503 N N . LYS A 1 185 ? -12.540 -1.098 -5.154 1.00 92.38 185 LYS A N 1
ATOM 1504 C CA . LYS A 1 185 ? -12.710 -0.255 -6.347 1.00 92.38 185 LYS A CA 1
ATOM 1505 C C . LYS A 1 185 ? -13.261 1.133 -5.995 1.00 92.38 185 LYS A C 1
ATOM 1507 O O . LYS A 1 185 ? -12.763 2.121 -6.512 1.00 92.38 185 LYS A O 1
ATOM 1512 N N . SER A 1 186 ? -14.238 1.208 -5.085 1.00 92.12 186 SER A N 1
ATOM 1513 C CA . SER A 1 186 ? -14.836 2.479 -4.644 1.00 92.12 186 SER A CA 1
ATOM 1514 C C . SER A 1 186 ? -13.801 3.398 -3.989 1.00 92.12 186 SER A C 1
ATOM 1516 O O . SER A 1 186 ? -13.596 4.524 -4.438 1.00 92.12 186 SER A O 1
ATOM 1518 N N . PHE A 1 187 ? -13.073 2.895 -2.988 1.00 94.19 187 PHE A N 1
ATOM 1519 C CA . PHE A 1 187 ? -12.097 3.704 -2.258 1.00 94.19 187 PHE A CA 1
ATOM 1520 C C . PHE A 1 187 ? -10.912 4.126 -3.134 1.00 94.19 187 PHE A C 1
ATOM 1522 O O . PHE A 1 187 ? -10.464 5.268 -3.072 1.00 94.19 187 PHE A O 1
ATOM 1529 N N . VAL A 1 188 ? -10.414 3.224 -3.982 1.00 93.75 188 VAL A N 1
ATOM 1530 C CA . VAL A 1 188 ? -9.278 3.520 -4.862 1.00 93.75 188 VAL A CA 1
ATOM 1531 C C . VAL A 1 188 ? -9.678 4.534 -5.934 1.00 93.75 188 VAL A C 1
ATOM 1533 O O . VAL A 1 188 ? -8.939 5.494 -6.147 1.00 93.75 188 VAL A O 1
ATOM 1536 N N . ASN A 1 189 ? -10.867 4.399 -6.530 1.00 91.00 189 ASN A N 1
ATOM 1537 C CA . ASN A 1 189 ? -11.407 5.401 -7.450 1.00 91.00 189 ASN A CA 1
ATOM 1538 C C . ASN A 1 189 ? -11.579 6.757 -6.764 1.00 91.00 189 ASN A C 1
ATOM 1540 O O . ASN A 1 189 ? -11.179 7.764 -7.333 1.00 91.00 189 ASN A O 1
ATOM 1544 N N . MET A 1 190 ? -12.096 6.783 -5.531 1.00 91.69 190 MET A N 1
ATOM 1545 C CA . MET A 1 190 ? -12.213 8.015 -4.751 1.00 91.69 190 MET A CA 1
ATOM 1546 C C . MET A 1 190 ? -10.841 8.656 -4.520 1.00 91.69 190 MET A C 1
ATOM 1548 O O . MET A 1 190 ? -10.698 9.864 -4.683 1.00 91.69 190 MET A O 1
ATOM 1552 N N . LEU A 1 191 ? -9.798 7.886 -4.192 1.00 91.25 191 LEU A N 1
ATOM 1553 C CA . LEU A 1 191 ? -8.453 8.435 -4.006 1.00 91.25 191 LEU A CA 1
ATOM 1554 C C . LEU A 1 191 ? -7.856 8.973 -5.313 1.00 91.25 191 LEU A C 1
ATOM 1556 O O . LEU A 1 191 ? -7.360 10.101 -5.320 1.00 91.25 191 LEU A O 1
ATOM 1560 N N . PHE A 1 192 ? -7.936 8.203 -6.398 1.00 88.25 192 PHE A N 1
ATOM 1561 C CA . PHE A 1 192 ? -7.308 8.509 -7.687 1.00 88.25 192 PHE A CA 1
ATOM 1562 C C . PHE A 1 192 ? -8.208 9.249 -8.685 1.00 88.25 192 PHE A C 1
ATOM 1564 O O . PHE A 1 192 ? -7.826 9.389 -9.842 1.00 88.25 192 PHE A O 1
ATOM 1571 N N . GLU A 1 193 ? -9.357 9.768 -8.254 1.00 83.50 193 GLU A N 1
ATOM 1572 C CA . GLU A 1 193 ? -10.328 10.481 -9.098 1.00 83.50 193 GLU A CA 1
ATOM 1573 C C . GLU A 1 193 ? -9.701 11.613 -9.928 1.00 83.50 193 GLU A C 1
ATOM 1575 O O . GLU A 1 193 ? -10.104 11.882 -11.057 1.00 83.50 193 GLU A O 1
ATOM 1580 N N . SER A 1 194 ? -8.659 12.253 -9.392 1.00 75.12 194 SER A N 1
ATOM 1581 C CA . SER A 1 194 ? -7.943 13.334 -10.067 1.00 75.12 194 SER A CA 1
ATOM 1582 C C . SER A 1 194 ? -7.083 12.873 -11.251 1.00 75.12 194 SER A C 1
ATOM 1584 O O . SER A 1 194 ? -6.612 13.718 -12.014 1.00 75.12 194 SER A O 1
ATOM 1586 N N . ILE A 1 195 ? -6.828 11.567 -11.403 1.00 74.94 195 ILE A N 1
ATOM 1587 C CA . ILE A 1 195 ? -6.098 11.030 -12.552 1.00 74.94 195 ILE A CA 1
ATOM 1588 C C . ILE A 1 195 ? -7.108 10.694 -13.654 1.00 74.94 195 ILE A C 1
ATOM 1590 O O . ILE A 1 195 ? -8.005 9.880 -13.430 1.00 74.94 195 ILE A O 1
ATOM 1594 N N . PRO A 1 196 ? -6.970 11.257 -14.867 1.00 64.31 196 PRO A N 1
ATOM 1595 C CA . PRO A 1 196 ? -7.849 10.901 -15.968 1.00 64.31 196 PRO A CA 1
ATOM 1596 C C . PRO A 1 196 ? -7.753 9.398 -16.253 1.00 64.31 196 PRO A C 1
ATOM 1598 O O . PRO A 1 196 ? -6.677 8.857 -16.526 1.00 64.31 196 PRO A O 1
ATOM 1601 N N . THR A 1 197 ? -8.893 8.713 -16.197 1.00 59.34 197 THR A N 1
ATOM 1602 C CA . THR A 1 197 ? -9.009 7.332 -16.654 1.00 59.34 197 THR A CA 1
ATOM 1603 C C . THR A 1 197 ? -9.109 7.342 -18.169 1.00 59.34 197 THR A C 1
ATOM 1605 O O . THR A 1 197 ? -10.009 7.935 -18.767 1.00 59.34 197 THR A O 1
ATOM 1608 N N . THR A 1 198 ? -8.151 6.698 -18.828 1.00 51.69 198 THR A N 1
ATOM 1609 C CA . THR A 1 198 ? -8.361 6.355 -20.231 1.00 51.69 198 THR A CA 1
ATOM 1610 C C . THR A 1 198 ? -9.212 5.109 -20.242 1.00 51.69 198 THR A C 1
ATOM 1612 O O . THR A 1 198 ? -8.751 4.026 -19.907 1.00 51.69 198 THR A O 1
ATOM 1615 N N . SER A 1 199 ? -10.497 5.289 -20.542 1.00 41.91 199 SER A N 1
ATOM 1616 C CA . SER A 1 199 ? -11.333 4.165 -20.940 1.00 41.91 199 SER A CA 1
ATOM 1617 C C . SER A 1 199 ? -10.600 3.464 -22.077 1.00 41.91 199 SER A C 1
ATOM 1619 O O . SER A 1 199 ? -10.274 4.086 -23.093 1.00 41.91 199 SER A O 1
ATOM 1621 N N . SER A 1 200 ? -10.263 2.198 -21.852 1.00 37.16 200 SER A N 1
ATOM 1622 C CA . SER A 1 200 ? -9.710 1.318 -22.865 1.00 37.16 200 SER A CA 1
ATOM 1623 C C . SER A 1 200 ? -10.587 1.419 -24.108 1.00 37.16 200 SER A C 1
ATOM 1625 O O . SER A 1 200 ? -11.813 1.300 -24.051 1.00 37.16 200 SER A O 1
ATOM 1627 N N . ALA A 1 201 ? -9.952 1.719 -25.236 1.00 33.94 201 ALA A N 1
ATOM 1628 C CA . ALA A 1 201 ? -10.601 1.772 -26.528 1.00 33.94 201 ALA A CA 1
ATOM 1629 C C . ALA A 1 201 ? -11.117 0.373 -26.882 1.00 33.94 201 ALA A C 1
ATOM 1631 O O . ALA A 1 201 ? -10.412 -0.441 -27.466 1.00 33.94 201 ALA A O 1
ATOM 1632 N N . SER A 1 202 ? -12.361 0.094 -26.516 1.00 33.91 202 SER A N 1
ATOM 1633 C CA . SER A 1 202 ? -13.156 -0.971 -27.104 1.00 33.91 202 SER A CA 1
ATOM 1634 C C . SER A 1 202 ? -14.621 -0.532 -27.131 1.00 33.91 202 SER A C 1
ATOM 1636 O O . SER A 1 202 ? -15.276 -0.444 -26.100 1.00 33.91 202 SER A O 1
ATOM 1638 N N . GLN A 1 203 ? -15.072 -0.238 -28.358 1.00 31.66 203 GLN A N 1
ATOM 1639 C CA . GLN A 1 203 ? -16.434 -0.301 -28.923 1.00 31.66 203 GLN A CA 1
ATOM 1640 C C . GLN A 1 203 ? -16.864 0.975 -29.682 1.00 31.66 203 GLN A C 1
ATOM 1642 O O . GLN A 1 203 ? -17.188 2.012 -29.115 1.00 31.66 203 GLN A O 1
ATOM 1647 N N . SER A 1 204 ? -16.781 0.840 -31.012 1.00 30.52 204 SER A N 1
ATOM 1648 C CA . SER A 1 204 ? -17.662 1.332 -32.087 1.00 30.52 204 SER A CA 1
ATOM 1649 C C . SER A 1 204 ? -18.579 2.559 -31.894 1.00 30.52 204 SER A C 1
ATOM 1651 O O . SER A 1 204 ? -19.446 2.582 -31.032 1.00 30.52 204 SER A O 1
ATOM 1653 N N . ALA A 1 205 ? -18.500 3.432 -32.912 1.00 31.77 205 ALA A N 1
ATOM 1654 C CA . ALA A 1 205 ? -19.543 4.295 -33.494 1.00 31.77 205 ALA A CA 1
ATOM 1655 C C . ALA A 1 205 ? -19.967 5.606 -32.780 1.00 31.77 205 ALA A C 1
ATOM 1657 O O . ALA A 1 205 ? -20.593 5.628 -31.729 1.00 31.77 205 ALA A O 1
ATOM 1658 N N . SER A 1 206 ? -19.646 6.710 -33.473 1.00 33.72 206 SER A N 1
ATOM 1659 C CA . SER A 1 206 ? -20.353 8.002 -33.599 1.00 33.72 206 SER A CA 1
ATOM 1660 C C . SER A 1 206 ? -21.136 8.576 -32.403 1.00 33.72 206 SER A C 1
ATOM 1662 O O . SER A 1 206 ? -22.299 8.250 -32.186 1.00 33.72 206 SER A O 1
ATOM 1664 N N . GLY A 1 207 ? -20.555 9.593 -31.759 1.00 30.22 207 GLY A N 1
ATOM 1665 C CA . GLY A 1 207 ? -21.263 10.587 -30.940 1.00 30.22 207 GLY A CA 1
ATOM 1666 C C . GLY A 1 207 ? -20.286 11.610 -30.335 1.00 30.22 207 GLY A C 1
ATOM 1667 O O . GLY A 1 207 ? -19.180 11.220 -29.951 1.00 30.22 207 GLY A O 1
ATOM 1668 N N . PRO A 1 208 ? -20.614 12.917 -30.259 1.00 34.19 208 PRO A N 1
ATOM 1669 C CA . PRO A 1 208 ? -19.643 13.938 -29.878 1.00 34.19 208 PRO A CA 1
ATOM 1670 C C . PRO A 1 208 ? -19.445 13.959 -28.353 1.00 34.19 208 PRO A C 1
ATOM 1672 O O . PRO A 1 208 ? -20.215 14.576 -27.624 1.00 34.19 208 PRO A O 1
ATOM 1675 N N . LYS A 1 209 ? -18.384 13.312 -27.854 1.00 33.97 209 LYS A N 1
ATOM 1676 C CA . LYS A 1 209 ? -17.932 13.425 -26.454 1.00 33.97 209 LYS A CA 1
ATOM 1677 C C . LYS A 1 209 ? -17.054 14.675 -26.296 1.00 33.97 209 LYS A C 1
ATOM 1679 O O . LYS A 1 209 ? -15.901 14.671 -26.719 1.00 33.97 209 LYS A O 1
ATOM 1684 N N . LYS A 1 210 ? -17.594 15.756 -25.718 1.00 36.38 210 LYS A N 1
ATOM 1685 C CA . LYS A 1 210 ? -16.882 17.042 -25.535 1.00 36.38 210 LYS A CA 1
ATOM 1686 C C . LYS A 1 210 ? -16.243 17.259 -24.151 1.00 36.38 210 LYS A C 1
ATOM 1688 O O . LYS A 1 210 ? -15.506 18.226 -24.000 1.00 36.38 210 LYS A O 1
ATOM 1693 N N . GLU A 1 211 ? -16.421 16.371 -23.171 1.00 37.34 211 GLU A N 1
ATOM 1694 C CA . GLU A 1 211 ? -15.976 16.648 -21.786 1.00 37.34 211 GLU A CA 1
ATOM 1695 C C . GLU A 1 211 ? -14.614 16.041 -21.389 1.00 37.34 211 GLU A C 1
ATOM 1697 O O . GLU A 1 211 ? -13.921 16.597 -20.541 1.00 37.34 211 GLU A O 1
ATOM 1702 N N . THR A 1 212 ? -14.120 14.994 -22.065 1.00 36.94 212 THR A N 1
ATOM 1703 C CA . THR A 1 212 ? -12.798 14.386 -21.769 1.00 36.94 212 THR A CA 1
ATOM 1704 C C . THR A 1 212 ? -11.598 15.218 -22.242 1.00 36.94 212 THR A C 1
ATOM 1706 O O . THR A 1 212 ? -10.462 14.973 -21.831 1.00 36.94 212 THR A O 1
ATOM 1709 N N . ASN A 1 213 ? -11.824 16.216 -23.101 1.00 40.88 213 ASN A N 1
ATOM 1710 C CA . ASN A 1 213 ? -10.750 16.994 -23.725 1.00 40.88 213 ASN A CA 1
ATOM 1711 C C . ASN A 1 213 ? -10.195 18.110 -22.828 1.00 40.88 213 ASN A C 1
ATOM 1713 O O . ASN A 1 213 ? -9.073 18.555 -23.047 1.00 40.88 213 ASN A O 1
ATOM 1717 N N . ILE A 1 214 ? -10.922 18.540 -21.793 1.00 43.78 214 ILE A N 1
ATOM 1718 C CA . ILE A 1 214 ? -10.506 19.684 -20.964 1.00 43.78 214 ILE A CA 1
ATOM 1719 C C . ILE A 1 214 ? -9.383 19.288 -19.989 1.00 43.78 214 ILE A C 1
ATOM 1721 O O . ILE A 1 214 ? -8.473 20.079 -19.746 1.00 43.78 214 ILE A O 1
ATOM 1725 N N . ILE A 1 215 ? -9.392 18.054 -19.472 1.00 42.91 215 ILE A N 1
ATOM 1726 C CA . ILE A 1 215 ? -8.387 17.568 -18.507 1.00 42.91 215 ILE A CA 1
ATOM 1727 C C . ILE A 1 215 ? -7.127 17.061 -19.224 1.00 42.91 215 ILE A C 1
ATOM 1729 O O . ILE A 1 215 ? -6.022 17.360 -18.779 1.00 42.91 215 ILE A O 1
ATOM 1733 N N . ARG A 1 216 ? -7.268 16.405 -20.389 1.00 40.88 216 ARG A N 1
ATOM 1734 C CA . ARG A 1 216 ? -6.131 16.111 -21.284 1.00 40.88 216 ARG A CA 1
ATOM 1735 C C . ARG A 1 216 ? -5.428 17.389 -21.739 1.00 40.88 216 ARG A C 1
ATOM 1737 O O . ARG A 1 216 ? -4.213 17.473 -21.624 1.00 40.88 216 ARG A O 1
ATOM 1744 N N . ALA A 1 217 ? -6.185 18.422 -22.117 1.00 46.25 217 ALA A N 1
ATOM 1745 C CA . ALA A 1 217 ? -5.616 19.726 -22.453 1.00 46.25 217 ALA A CA 1
ATOM 1746 C C . ALA A 1 217 ? -4.960 20.428 -21.250 1.00 46.25 217 ALA A C 1
ATOM 1748 O O . ALA A 1 217 ? -4.030 21.208 -21.444 1.00 46.25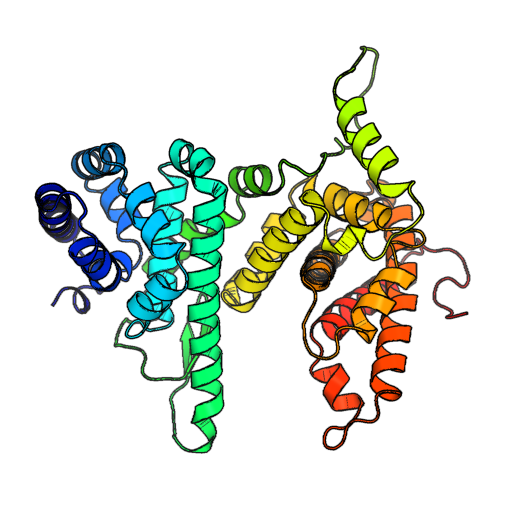 217 ALA A O 1
ATOM 1749 N N . LYS A 1 218 ? -5.406 20.172 -20.009 1.00 41.81 218 LYS A N 1
ATOM 1750 C CA . LYS A 1 218 ? -4.709 20.642 -18.799 1.00 41.81 218 LYS A CA 1
ATOM 1751 C C . LYS A 1 218 ? -3.392 19.892 -18.593 1.00 41.81 218 LYS A C 1
ATOM 1753 O O . LYS A 1 218 ? -2.387 20.560 -18.397 1.00 41.81 218 LYS A O 1
ATOM 1758 N N . PHE A 1 219 ? -3.365 18.562 -18.723 1.00 42.12 219 PHE A N 1
ATOM 1759 C CA . PHE A 1 219 ? -2.124 17.772 -18.700 1.00 42.12 219 PHE A CA 1
ATOM 1760 C C . PHE A 1 219 ? -1.138 18.248 -19.782 1.00 42.12 219 PHE A C 1
ATOM 1762 O O . PHE A 1 219 ? -0.012 18.618 -19.467 1.00 42.12 219 PHE A O 1
ATOM 1769 N N . GLU A 1 220 ? -1.569 18.366 -21.037 1.00 44.44 220 GLU A N 1
ATOM 1770 C CA . GLU A 1 220 ? -0.712 18.836 -22.137 1.00 44.44 220 GLU A CA 1
ATOM 1771 C C . GLU A 1 220 ? -0.200 20.272 -21.910 1.00 44.44 220 GLU A C 1
ATOM 1773 O O . GLU A 1 220 ? 0.979 20.559 -22.120 1.00 44.44 220 GLU A O 1
ATOM 1778 N N . LYS A 1 221 ? -1.035 21.186 -21.393 1.00 48.69 221 LYS A N 1
ATOM 1779 C CA . LYS A 1 221 ? -0.607 22.563 -21.077 1.00 48.69 221 LYS A CA 1
ATOM 1780 C C . LYS A 1 221 ? 0.317 22.660 -19.855 1.00 48.69 221 LYS A C 1
ATOM 1782 O O . LYS A 1 221 ? 1.154 23.561 -19.816 1.00 48.69 221 LYS A O 1
ATOM 1787 N N . LEU A 1 222 ? 0.201 21.758 -18.879 1.00 43.50 222 LEU A N 1
ATOM 1788 C CA . LEU A 1 222 ? 1.024 21.745 -17.660 1.00 43.50 222 LEU A CA 1
ATOM 1789 C C . LEU A 1 222 ? 2.473 21.298 -17.945 1.00 43.50 222 LEU A C 1
ATOM 1791 O O . LEU A 1 222 ? 3.425 21.892 -17.415 1.00 43.50 222 LEU A O 1
ATOM 1795 N N . PHE A 1 223 ? 2.657 20.328 -18.848 1.00 43.72 223 PHE A N 1
ATOM 1796 C CA . PHE A 1 223 ? 3.961 19.707 -19.130 1.00 43.72 223 PHE A CA 1
ATOM 1797 C C . PHE A 1 223 ? 4.742 20.323 -20.312 1.00 43.72 223 PHE A C 1
ATOM 1799 O O . PHE A 1 223 ? 5.942 20.092 -20.430 1.00 43.72 223 PHE A O 1
ATOM 1806 N N . HIS A 1 224 ? 4.143 21.195 -21.134 1.00 47.44 224 HIS A N 1
ATOM 1807 C CA . HIS A 1 224 ? 4.843 21.865 -22.251 1.00 47.44 224 HIS A CA 1
ATOM 1808 C C . HIS A 1 224 ? 5.632 23.146 -21.894 1.00 47.44 224 HIS A C 1
ATOM 1810 O O . HIS A 1 224 ? 6.207 23.783 -22.778 1.00 47.44 224 HIS A O 1
ATOM 1816 N N . SER A 1 225 ? 5.723 23.536 -20.616 1.00 42.78 225 SER A N 1
ATOM 1817 C CA . SER A 1 225 ? 6.553 24.679 -20.182 1.00 42.78 225 SER A CA 1
ATOM 1818 C C . SER A 1 225 ? 7.900 24.216 -19.587 1.00 42.78 225 SER A C 1
ATOM 1820 O O . SER A 1 225 ? 7.941 23.325 -18.740 1.00 42.78 225 SER A O 1
ATOM 1822 N N . LYS A 1 226 ? 8.993 24.825 -20.073 1.00 43.12 226 LYS A N 1
ATOM 1823 C CA . LYS A 1 226 ? 10.389 24.332 -20.153 1.00 43.12 226 LYS A CA 1
ATOM 1824 C C . LYS A 1 226 ? 11.184 24.149 -18.838 1.00 43.12 226 LYS A C 1
ATOM 1826 O O . LYS A 1 226 ? 12.392 23.946 -18.906 1.00 43.12 226 LYS A O 1
ATOM 1831 N N . THR A 1 227 ? 10.568 24.188 -17.659 1.00 44.44 227 THR A N 1
ATOM 1832 C CA . THR A 1 227 ? 11.265 24.010 -16.365 1.00 44.44 227 THR A CA 1
ATOM 1833 C C . THR A 1 227 ? 10.658 22.843 -15.580 1.00 44.44 227 THR A C 1
ATOM 1835 O O . THR A 1 227 ? 9.714 23.000 -14.814 1.00 44.44 227 THR A O 1
ATOM 1838 N N . SER A 1 228 ? 11.164 21.632 -15.824 1.00 54.62 228 SER A N 1
ATOM 1839 C CA . SER A 1 228 ? 10.553 20.361 -15.400 1.00 54.62 228 SER A CA 1
ATOM 1840 C C . SER A 1 228 ? 10.818 19.965 -13.937 1.00 54.62 228 SER A C 1
ATOM 1842 O O . SER A 1 228 ? 9.981 19.306 -13.326 1.00 54.62 228 SER A O 1
ATOM 1844 N N . THR A 1 229 ? 11.927 20.397 -13.326 1.00 51.41 229 THR A N 1
ATOM 1845 C CA . THR A 1 229 ? 12.306 19.949 -11.968 1.00 51.41 229 THR A CA 1
ATOM 1846 C C . THR A 1 229 ? 11.524 20.630 -10.850 1.00 51.41 229 THR A C 1
ATOM 1848 O O . THR A 1 229 ? 11.182 19.969 -9.875 1.00 51.41 229 THR A O 1
ATOM 1851 N N . ASP A 1 230 ? 11.190 21.914 -11.005 1.00 50.72 230 ASP A N 1
ATOM 1852 C CA . ASP A 1 230 ? 10.422 22.662 -9.998 1.00 50.72 230 ASP A CA 1
ATOM 1853 C C . ASP A 1 230 ? 8.926 22.319 -10.036 1.00 50.72 230 ASP A C 1
ATOM 1855 O O . ASP A 1 230 ? 8.208 22.561 -9.073 1.00 50.72 230 ASP A O 1
ATOM 1859 N N . LYS A 1 231 ? 8.433 21.721 -11.129 1.00 58.22 231 LYS A N 1
ATOM 1860 C CA . LYS A 1 231 ? 7.020 21.329 -11.277 1.00 58.22 231 LYS A CA 1
ATOM 1861 C C . LYS A 1 231 ? 6.693 20.006 -10.596 1.00 58.22 231 LYS A C 1
ATOM 1863 O O . LYS A 1 231 ? 5.650 19.896 -9.966 1.00 58.22 231 LYS A O 1
ATOM 1868 N N . LEU A 1 232 ? 7.605 19.033 -10.660 1.00 58.97 232 LEU A N 1
ATOM 1869 C CA . LEU A 1 232 ? 7.480 17.751 -9.951 1.00 58.97 232 LEU A CA 1
ATOM 1870 C C . LEU A 1 232 ? 7.373 17.920 -8.427 1.00 58.97 232 LEU A C 1
ATOM 1872 O O . LEU A 1 232 ? 6.850 17.040 -7.746 1.00 58.97 232 LEU A O 1
ATOM 1876 N N . THR A 1 233 ? 7.875 19.037 -7.897 1.00 56.94 233 THR A N 1
ATOM 1877 C CA . THR A 1 233 ? 7.860 19.357 -6.468 1.00 56.94 233 THR A CA 1
ATOM 1878 C C . THR A 1 233 ? 6.697 20.267 -6.064 1.00 56.94 233 THR A C 1
ATOM 1880 O O . THR A 1 233 ? 6.288 20.217 -4.906 1.00 56.94 233 THR A O 1
ATOM 1883 N N . THR A 1 234 ? 6.133 21.067 -6.978 1.00 61.16 234 THR A N 1
ATOM 1884 C CA . THR A 1 234 ? 5.128 22.105 -6.653 1.00 61.16 234 THR A CA 1
ATOM 1885 C C . THR A 1 234 ? 3.715 21.829 -7.163 1.00 61.16 234 THR A C 1
ATOM 1887 O O . THR A 1 234 ? 2.773 22.433 -6.658 1.00 61.16 234 THR A O 1
ATOM 1890 N N . ASP A 1 235 ? 3.537 20.924 -8.126 1.00 79.19 235 ASP A N 1
ATOM 1891 C CA . ASP A 1 235 ? 2.224 20.629 -8.700 1.00 79.19 235 ASP A CA 1
ATOM 1892 C C . ASP A 1 235 ? 1.323 19.846 -7.725 1.00 79.19 235 ASP A C 1
ATOM 1894 O O . ASP A 1 235 ? 1.680 18.766 -7.244 1.00 79.19 235 ASP A O 1
ATOM 1898 N N . GLU A 1 236 ? 0.126 20.375 -7.455 1.00 80.75 236 GLU A N 1
ATOM 1899 C CA . GLU A 1 236 ? -0.831 19.797 -6.500 1.00 80.75 236 GLU A CA 1
ATOM 1900 C C . GLU A 1 236 ? -1.287 18.388 -6.905 1.00 80.75 236 GLU A C 1
ATOM 1902 O O . GLU A 1 236 ? -1.442 17.511 -6.048 1.00 80.75 236 GLU A O 1
ATOM 1907 N N . LEU A 1 237 ? -1.470 18.139 -8.209 1.00 83.00 237 LEU A N 1
ATOM 1908 C CA . LEU A 1 237 ? -1.848 16.817 -8.715 1.00 83.00 237 LEU A CA 1
ATOM 1909 C C . LEU A 1 237 ? -0.725 15.809 -8.464 1.00 83.00 237 LEU A C 1
ATOM 1911 O O . LEU A 1 237 ? -0.971 14.735 -7.908 1.00 83.00 237 LEU A O 1
ATOM 1915 N N . THR A 1 238 ? 0.511 16.175 -8.802 1.00 85.25 238 THR A N 1
ATOM 1916 C CA . THR A 1 238 ? 1.705 15.360 -8.550 1.00 85.25 238 THR A CA 1
ATOM 1917 C C . THR A 1 238 ? 1.868 15.045 -7.065 1.00 85.25 238 THR A C 1
ATOM 1919 O O . THR A 1 238 ? 2.036 13.877 -6.704 1.00 85.25 238 THR A O 1
ATOM 1922 N N . GLN A 1 239 ? 1.748 16.045 -6.187 1.00 86.62 239 GLN A N 1
ATOM 1923 C CA . GLN A 1 239 ? 1.819 15.845 -4.737 1.00 86.62 239 GLN A CA 1
ATOM 1924 C C . GLN A 1 239 ? 0.701 14.931 -4.223 1.00 86.62 239 GLN A C 1
ATOM 1926 O O . GLN A 1 239 ? 0.957 14.053 -3.395 1.00 86.62 239 GLN A O 1
ATOM 1931 N N . SER A 1 240 ? -0.526 15.088 -4.728 1.00 88.50 240 SER A N 1
ATOM 1932 C CA . SER A 1 240 ? -1.660 14.241 -4.351 1.00 88.50 240 SER A CA 1
ATOM 1933 C C . SER A 1 240 ? -1.419 12.773 -4.720 1.00 88.50 240 SER A C 1
ATOM 1935 O O . SER A 1 240 ? -1.540 11.895 -3.862 1.00 88.50 240 SER A O 1
ATOM 1937 N N . ILE A 1 241 ? -0.994 12.504 -5.959 1.00 90.69 241 ILE A N 1
ATOM 1938 C CA . ILE A 1 241 ? -0.703 11.149 -6.455 1.00 90.69 241 ILE A CA 1
ATOM 1939 C C . ILE A 1 241 ? 0.469 10.536 -5.688 1.00 90.69 241 ILE A C 1
ATOM 1941 O O . ILE A 1 241 ? 0.383 9.394 -5.228 1.00 90.69 241 ILE A O 1
ATOM 1945 N N . CYS A 1 242 ? 1.548 11.296 -5.493 1.00 91.94 242 CYS A N 1
ATOM 1946 C CA . CYS A 1 242 ? 2.690 10.841 -4.707 1.00 91.94 242 CYS A CA 1
ATOM 1947 C C . CYS A 1 242 ? 2.259 10.490 -3.283 1.00 91.94 242 CYS A C 1
ATOM 1949 O O . CYS A 1 242 ? 2.559 9.406 -2.804 1.00 91.94 242 CYS A O 1
ATOM 1951 N N . ARG A 1 243 ? 1.452 11.331 -2.633 1.00 92.38 243 ARG A N 1
ATOM 1952 C CA . ARG A 1 243 ? 0.946 11.050 -1.288 1.00 92.38 243 ARG A CA 1
ATOM 1953 C C . ARG A 1 243 ? 0.087 9.783 -1.241 1.00 92.38 243 ARG A C 1
ATOM 1955 O O . ARG A 1 243 ? 0.262 8.972 -0.338 1.00 92.38 243 ARG A O 1
ATOM 1962 N N . ILE A 1 244 ? -0.808 9.563 -2.203 1.00 94.25 244 ILE A N 1
ATOM 1963 C CA . ILE A 1 244 ? -1.617 8.331 -2.252 1.00 94.25 244 ILE A CA 1
ATOM 1964 C C . ILE A 1 244 ? -0.723 7.101 -2.464 1.00 94.25 244 ILE A C 1
ATOM 1966 O O . ILE A 1 244 ? -0.900 6.073 -1.811 1.00 94.25 244 ILE A O 1
ATOM 1970 N N . THR A 1 245 ? 0.269 7.189 -3.345 1.00 94.81 245 THR A N 1
ATOM 1971 C CA . THR A 1 245 ? 1.187 6.067 -3.581 1.00 94.81 245 THR A CA 1
ATOM 1972 C C . THR A 1 245 ? 2.116 5.797 -2.398 1.00 94.81 245 THR A C 1
ATOM 1974 O O . THR A 1 245 ? 2.302 4.631 -2.049 1.00 94.81 245 THR A O 1
ATOM 1977 N N . THR A 1 246 ? 2.591 6.827 -1.691 1.00 95.62 246 THR A N 1
ATOM 1978 C CA . THR A 1 246 ? 3.292 6.687 -0.406 1.00 95.62 246 THR A CA 1
ATOM 1979 C C . THR A 1 246 ? 2.405 6.006 0.640 1.00 95.62 246 THR A C 1
ATOM 1981 O O . THR A 1 246 ? 2.888 5.155 1.389 1.00 95.62 246 THR A O 1
ATOM 1984 N N . LEU A 1 247 ? 1.104 6.320 0.693 1.00 96.69 247 LEU A N 1
ATOM 1985 C CA . LEU A 1 247 ? 0.164 5.643 1.593 1.00 96.69 247 LEU A CA 1
ATOM 1986 C C . LEU A 1 247 ? 0.115 4.133 1.306 1.00 96.69 247 LEU A C 1
ATOM 1988 O O . LEU A 1 247 ? 0.280 3.330 2.226 1.00 96.69 247 LEU A O 1
ATOM 1992 N N . TYR A 1 248 ? -0.043 3.734 0.040 1.00 97.19 248 TYR A N 1
ATOM 1993 C CA . TYR A 1 248 ? -0.032 2.316 -0.342 1.00 97.19 248 TYR A CA 1
ATOM 1994 C C . TYR A 1 248 ? 1.329 1.648 -0.116 1.00 97.19 248 TYR A C 1
ATOM 1996 O O . TYR A 1 248 ? 1.370 0.493 0.308 1.00 97.19 248 TYR A O 1
ATOM 2004 N N . GLN A 1 249 ? 2.442 2.363 -0.316 1.00 95.12 249 GLN A N 1
ATOM 2005 C CA . GLN A 1 249 ? 3.770 1.860 0.044 1.00 95.12 249 GLN A CA 1
ATOM 2006 C C . GLN A 1 249 ? 3.874 1.569 1.541 1.00 95.12 249 GLN A C 1
ATOM 2008 O O . GLN A 1 249 ?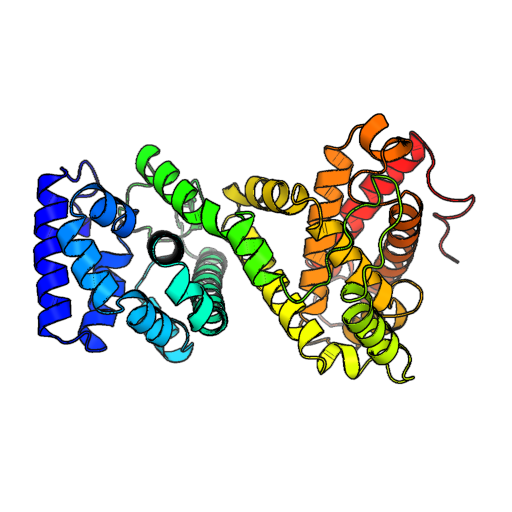 4.307 0.482 1.927 1.00 95.12 249 GLN A O 1
ATOM 2013 N N . LYS A 1 250 ? 3.420 2.489 2.399 1.00 95.00 250 LYS A N 1
ATOM 2014 C CA . LYS A 1 250 ? 3.388 2.274 3.852 1.00 95.00 250 LYS A CA 1
ATOM 2015 C C . LYS A 1 250 ? 2.481 1.103 4.227 1.00 95.00 250 LYS A C 1
ATOM 2017 O O . LYS A 1 250 ? 2.894 0.263 5.024 1.00 95.00 250 LYS A O 1
ATOM 2022 N N . LEU A 1 251 ? 1.297 0.992 3.620 1.00 96.25 251 LEU A N 1
ATOM 2023 C CA . LEU A 1 251 ? 0.390 -0.141 3.836 1.00 96.25 251 LEU A CA 1
ATOM 2024 C C . LEU A 1 251 ? 1.069 -1.475 3.517 1.00 96.25 251 LEU A C 1
ATOM 2026 O O . LEU A 1 251 ? 1.076 -2.365 4.359 1.00 96.25 251 LEU A O 1
ATOM 2030 N N . VAL A 1 252 ? 1.698 -1.598 2.347 1.00 94.44 252 VAL A N 1
ATOM 2031 C CA . VAL A 1 252 ? 2.393 -2.825 1.921 1.00 94.44 252 VAL A CA 1
ATOM 2032 C C . VAL A 1 252 ? 3.619 -3.139 2.791 1.00 94.44 252 VAL A C 1
ATOM 2034 O O . VAL A 1 252 ? 3.975 -4.306 2.967 1.00 94.44 252 VAL A O 1
ATOM 2037 N N . GLN A 1 253 ? 4.280 -2.121 3.345 1.00 91.38 253 GLN A N 1
ATOM 2038 C CA . GLN A 1 253 ? 5.417 -2.298 4.252 1.00 91.38 253 GLN A CA 1
ATOM 2039 C C . GLN A 1 253 ? 5.008 -2.744 5.662 1.00 91.38 253 GLN A C 1
ATOM 2041 O O . GLN A 1 253 ? 5.792 -3.431 6.318 1.00 91.38 253 GLN A O 1
ATOM 2046 N N . ILE A 1 254 ? 3.826 -2.339 6.136 1.00 92.88 254 ILE A N 1
ATOM 2047 C CA . ILE A 1 254 ? 3.304 -2.702 7.462 1.00 92.88 254 ILE A CA 1
ATOM 2048 C C . ILE A 1 254 ? 2.524 -4.014 7.410 1.00 92.88 254 ILE A C 1
ATOM 2050 O O . ILE A 1 254 ? 2.786 -4.917 8.200 1.00 92.88 254 ILE A O 1
ATOM 2054 N N . LEU A 1 255 ? 1.591 -4.141 6.469 1.00 93.25 255 LEU A N 1
ATOM 2055 C CA . LEU A 1 255 ? 0.716 -5.301 6.308 1.00 93.25 255 LEU A CA 1
ATOM 2056 C C . LEU A 1 255 ? 1.411 -6.372 5.454 1.00 93.25 255 LEU A C 1
ATOM 2058 O O . LEU A 1 255 ? 0.957 -6.711 4.361 1.00 93.25 255 LEU A O 1
ATOM 2062 N N . THR A 1 256 ? 2.565 -6.852 5.923 1.00 91.81 256 THR A N 1
ATOM 2063 C CA . THR A 1 256 ? 3.484 -7.684 5.127 1.00 91.81 256 THR A CA 1
ATOM 2064 C C . THR A 1 256 ? 2.832 -8.962 4.590 1.00 91.81 256 THR A C 1
ATOM 2066 O O . THR A 1 256 ? 3.056 -9.311 3.433 1.00 91.81 256 THR A O 1
ATOM 2069 N N . GLU A 1 257 ? 1.955 -9.592 5.373 1.00 92.81 257 GLU A N 1
ATOM 2070 C CA . GLU A 1 257 ? 1.219 -10.808 4.993 1.00 92.81 257 GLU A CA 1
ATOM 2071 C C . GLU A 1 257 ? 0.074 -10.523 4.000 1.00 92.81 257 GLU A C 1
ATOM 2073 O O . GLU A 1 257 ? -0.339 -11.392 3.233 1.00 92.81 257 GLU A O 1
ATOM 2078 N N . LEU A 1 258 ? -0.427 -9.282 3.956 1.00 94.50 258 LEU A N 1
ATOM 2079 C CA . LEU A 1 258 ? -1.469 -8.849 3.014 1.00 94.50 258 LEU A CA 1
ATOM 2080 C C . LEU A 1 258 ? -0.898 -8.192 1.753 1.00 94.50 258 LEU A C 1
ATOM 2082 O O . LEU A 1 258 ? -1.659 -7.857 0.845 1.00 94.50 258 LEU A O 1
ATOM 2086 N N . ARG A 1 259 ? 0.428 -8.038 1.653 1.00 94.12 259 ARG A N 1
ATOM 2087 C CA . ARG A 1 259 ? 1.114 -7.386 0.527 1.00 94.12 259 ARG A CA 1
ATOM 2088 C C . ARG A 1 259 ? 0.626 -7.884 -0.830 1.00 94.12 259 ARG A C 1
ATOM 2090 O O . ARG A 1 259 ? 0.294 -7.071 -1.688 1.00 94.12 259 ARG A O 1
ATOM 2097 N N . LEU A 1 260 ? 0.587 -9.202 -1.028 1.00 92.75 260 LEU A N 1
ATOM 2098 C CA . LEU A 1 260 ? 0.174 -9.783 -2.307 1.00 92.75 260 LEU A CA 1
ATOM 2099 C C . LEU A 1 260 ? -1.301 -9.491 -2.606 1.00 92.75 260 LEU A C 1
ATOM 2101 O O . LEU A 1 260 ? -1.632 -9.171 -3.742 1.00 92.75 260 LEU A O 1
ATOM 2105 N N . GLN A 1 261 ? -2.170 -9.547 -1.592 1.00 94.56 261 GLN A N 1
ATOM 2106 C CA . GLN A 1 261 ? -3.594 -9.241 -1.753 1.00 94.56 261 GLN A CA 1
ATOM 2107 C C . GLN A 1 261 ? -3.809 -7.777 -2.152 1.00 94.56 261 GLN A C 1
ATOM 2109 O O . GLN A 1 261 ? -4.596 -7.509 -3.055 1.00 94.56 261 GLN A O 1
ATOM 2114 N N . ILE A 1 262 ? -3.075 -6.847 -1.531 1.00 95.75 262 ILE A N 1
ATOM 2115 C CA . ILE A 1 262 ? -3.129 -5.414 -1.856 1.00 95.75 262 ILE A CA 1
ATOM 2116 C C . ILE A 1 262 ? -2.666 -5.179 -3.300 1.00 95.75 262 ILE A C 1
ATOM 2118 O O . ILE A 1 262 ? -3.371 -4.540 -4.076 1.00 95.75 262 ILE A O 1
ATOM 2122 N N . LEU A 1 263 ? -1.502 -5.716 -3.685 1.00 94.50 263 LEU A N 1
ATOM 2123 C CA . LEU A 1 263 ? -0.954 -5.535 -5.037 1.00 94.50 263 LEU A CA 1
ATOM 2124 C C . LEU A 1 263 ? -1.849 -6.165 -6.113 1.00 94.50 263 LEU A C 1
ATOM 2126 O O . LEU A 1 263 ? -2.090 -5.545 -7.147 1.00 94.50 263 LEU A O 1
ATOM 2130 N N . CYS A 1 264 ? -2.389 -7.356 -5.850 1.00 92.75 264 CYS A N 1
ATOM 2131 C CA . CYS A 1 264 ? -3.368 -8.013 -6.714 1.00 92.75 264 CYS A CA 1
ATOM 2132 C C . CYS A 1 264 ? -4.612 -7.135 -6.899 1.00 92.75 264 CYS A C 1
ATOM 2134 O O . CYS A 1 264 ? -4.958 -6.777 -8.022 1.00 92.75 264 CYS A O 1
ATOM 2136 N N . ALA A 1 265 ? -5.230 -6.697 -5.801 1.00 93.56 265 ALA A N 1
ATOM 2137 C CA . ALA A 1 265 ? -6.452 -5.907 -5.869 1.00 93.56 265 ALA A CA 1
ATOM 2138 C C . ALA A 1 265 ? -6.268 -4.563 -6.585 1.00 93.56 265 ALA A C 1
ATOM 2140 O O . ALA A 1 265 ? -7.177 -4.143 -7.290 1.00 93.56 265 ALA A O 1
ATOM 2141 N N . LEU A 1 266 ? -5.115 -3.904 -6.424 1.00 94.31 266 LEU A N 1
ATOM 2142 C CA . LEU A 1 266 ? -4.798 -2.654 -7.121 1.00 94.31 266 LEU A CA 1
ATOM 2143 C C . LEU A 1 266 ? -4.498 -2.875 -8.609 1.00 94.31 266 LEU A C 1
ATOM 2145 O O . LEU A 1 266 ? -4.948 -2.100 -9.447 1.00 94.31 266 LEU A O 1
ATOM 2149 N N . SER A 1 267 ? -3.740 -3.920 -8.949 1.00 90.75 267 SER A N 1
ATOM 2150 C CA . SER A 1 267 ? -3.327 -4.185 -10.336 1.00 90.75 267 SER A CA 1
ATOM 2151 C C . SER A 1 267 ? -4.474 -4.619 -11.245 1.00 90.75 267 SER A C 1
ATOM 2153 O O . SER A 1 267 ? -4.463 -4.290 -12.427 1.00 90.75 267 SER A O 1
ATOM 2155 N N . LEU A 1 268 ? -5.481 -5.295 -10.690 1.00 84.94 268 LEU A N 1
ATOM 2156 C CA . LEU A 1 268 ? -6.668 -5.733 -11.424 1.00 84.94 268 LEU A CA 1
ATOM 2157 C C . LEU A 1 268 ? -7.704 -4.619 -11.633 1.00 84.94 268 LEU A C 1
ATOM 2159 O O . LEU A 1 268 ? -8.750 -4.866 -12.228 1.00 84.94 268 LEU A O 1
ATOM 2163 N N . GLN A 1 269 ? -7.453 -3.396 -11.157 1.00 86.69 269 GLN A N 1
ATOM 2164 C CA . GLN A 1 269 ? -8.338 -2.269 -11.441 1.00 86.69 269 GLN A CA 1
ATOM 2165 C C . GLN A 1 269 ? -8.064 -1.723 -12.841 1.00 86.69 269 GLN A C 1
ATOM 2167 O O . GLN A 1 269 ? -7.036 -1.085 -13.071 1.00 86.69 269 GLN A O 1
ATOM 2172 N N . ASP A 1 270 ? -9.017 -1.948 -13.750 1.00 73.56 270 ASP A N 1
ATOM 2173 C CA . ASP A 1 270 ? -8.883 -1.770 -15.204 1.00 73.56 270 ASP A CA 1
ATOM 2174 C C . ASP A 1 270 ? -8.162 -0.489 -15.644 1.00 73.56 270 ASP A C 1
ATOM 2176 O O . ASP A 1 270 ? -7.315 -0.531 -16.531 1.00 73.56 270 ASP A O 1
ATOM 2180 N N . SER A 1 271 ? -8.466 0.655 -15.025 1.00 84.38 271 SER A N 1
ATOM 2181 C CA . SER A 1 271 ? -7.915 1.948 -15.438 1.00 84.38 271 SER A CA 1
ATOM 2182 C C . SER A 1 271 ? -6.710 2.418 -14.627 1.00 84.38 271 SER A C 1
ATOM 2184 O O . SER A 1 271 ? -6.005 3.316 -15.082 1.00 84.38 271 SER A O 1
ATOM 2186 N N . LEU A 1 272 ? -6.454 1.862 -13.436 1.00 90.50 272 LEU A N 1
ATOM 2187 C CA . LEU A 1 272 ? -5.456 2.420 -12.515 1.00 90.50 272 LEU A CA 1
ATOM 2188 C C . LEU A 1 272 ? -4.047 2.340 -13.108 1.00 90.50 272 LEU A C 1
ATOM 2190 O O . LEU A 1 272 ? -3.321 3.331 -13.118 1.00 90.50 272 LEU A O 1
ATOM 2194 N N . ILE A 1 273 ? -3.673 1.174 -13.635 1.00 91.75 273 ILE A N 1
ATOM 2195 C CA . ILE A 1 273 ? -2.333 0.929 -14.180 1.00 91.75 273 ILE A CA 1
ATOM 2196 C C . ILE A 1 273 ? -2.063 1.820 -15.389 1.00 91.75 273 ILE A C 1
ATOM 2198 O O . ILE A 1 273 ? -1.026 2.482 -15.441 1.00 91.75 273 ILE A O 1
ATOM 2202 N N . SER A 1 274 ? -3.010 1.898 -16.325 1.00 89.81 274 SER A N 1
ATOM 2203 C CA . SER A 1 274 ? -2.878 2.744 -17.512 1.00 89.81 274 SER A CA 1
ATOM 2204 C C . SER A 1 274 ? -2.795 4.227 -17.140 1.00 89.81 274 SER A C 1
ATOM 2206 O O . SER A 1 274 ? -1.993 4.964 -17.711 1.00 89.81 274 SER A O 1
ATOM 2208 N N . SER A 1 275 ? -3.576 4.666 -16.150 1.00 88.94 275 SER A N 1
ATOM 2209 C CA . SER A 1 275 ? -3.566 6.041 -15.644 1.00 88.94 275 SER A CA 1
ATOM 2210 C C . SER A 1 275 ? -2.258 6.401 -14.929 1.00 88.94 275 SER A C 1
ATOM 2212 O O . SER A 1 275 ? -1.698 7.468 -15.186 1.00 88.94 275 SER A O 1
ATOM 2214 N N . LEU A 1 276 ? -1.723 5.512 -14.083 1.00 91.44 276 LEU A N 1
ATOM 2215 C CA . LEU A 1 276 ? -0.419 5.707 -13.437 1.00 91.44 276 LEU A CA 1
ATOM 2216 C C . LEU A 1 276 ? 0.720 5.723 -14.461 1.00 91.44 276 LEU A C 1
ATOM 2218 O O . LEU A 1 276 ? 1.624 6.553 -14.361 1.00 91.44 276 LEU A O 1
ATOM 2222 N N . TRP A 1 277 ? 0.659 4.849 -15.467 1.00 91.12 277 TRP A N 1
ATOM 2223 C CA . TRP A 1 277 ? 1.632 4.838 -16.554 1.00 91.12 277 TRP A CA 1
ATOM 2224 C C . TRP A 1 277 ? 1.618 6.145 -17.346 1.00 91.12 277 TRP A C 1
ATOM 2226 O O . TRP A 1 277 ? 2.670 6.739 -17.558 1.00 91.12 277 TRP A O 1
ATOM 2236 N N . GLN A 1 278 ? 0.442 6.633 -17.743 1.00 87.00 278 GLN A N 1
ATOM 2237 C CA . GLN A 1 278 ? 0.331 7.907 -18.457 1.00 87.00 278 GLN A CA 1
ATOM 2238 C C . GLN A 1 278 ? 0.865 9.070 -17.633 1.00 87.00 278 GLN A C 1
ATOM 2240 O O . GLN A 1 278 ? 1.562 9.926 -18.170 1.00 87.00 278 GLN A O 1
ATOM 2245 N N . PHE A 1 279 ? 0.582 9.083 -16.330 1.00 87.19 279 PHE A N 1
ATOM 2246 C CA . PHE A 1 279 ? 1.155 10.075 -15.436 1.00 87.19 279 PHE A CA 1
ATOM 2247 C C . PHE A 1 279 ? 2.692 10.034 -15.464 1.00 87.19 279 PHE A C 1
ATOM 2249 O O . PHE A 1 279 ? 3.314 11.069 -15.684 1.00 87.19 279 PHE A O 1
ATOM 2256 N N . LEU A 1 280 ? 3.300 8.850 -15.323 1.00 88.44 280 LEU A N 1
ATOM 2257 C CA . LEU A 1 280 ? 4.758 8.679 -15.383 1.00 88.44 280 LEU A CA 1
ATOM 2258 C C . LEU A 1 280 ? 5.344 9.065 -16.748 1.00 88.44 280 LEU A C 1
ATOM 2260 O O . LEU A 1 280 ? 6.379 9.729 -16.812 1.00 88.44 280 LEU A O 1
ATOM 2264 N N . ASN A 1 281 ? 4.682 8.684 -17.840 1.00 86.94 281 ASN A N 1
ATOM 2265 C CA . ASN A 1 281 ? 5.149 8.984 -19.191 1.00 86.94 281 ASN A CA 1
ATOM 2266 C C . ASN A 1 281 ? 5.091 10.490 -19.498 1.00 86.94 281 ASN A C 1
ATOM 2268 O O . ASN A 1 281 ? 5.930 11.011 -20.227 1.00 86.94 281 ASN A O 1
ATOM 2272 N N . ASN A 1 282 ? 4.151 11.207 -18.879 1.00 83.81 282 ASN A N 1
ATOM 2273 C CA . ASN A 1 282 ? 3.990 12.648 -19.046 1.00 83.81 282 ASN A CA 1
ATOM 2274 C C . ASN A 1 282 ? 4.969 13.489 -18.211 1.00 83.81 282 ASN A C 1
ATOM 2276 O O . ASN A 1 282 ? 5.031 14.698 -18.420 1.00 83.81 282 ASN A O 1
ATOM 2280 N N . ILE A 1 283 ? 5.757 12.889 -17.306 1.00 80.50 283 ILE A N 1
ATOM 2281 C CA . ILE A 1 283 ? 6.742 13.631 -16.497 1.00 80.50 283 ILE A CA 1
ATOM 2282 C C . ILE A 1 283 ? 7.766 14.354 -17.387 1.00 80.50 283 ILE A C 1
ATOM 2284 O O . ILE A 1 283 ? 8.200 15.464 -17.076 1.00 80.50 283 ILE A O 1
ATOM 2288 N N . GLY A 1 284 ? 8.161 13.733 -18.495 1.00 76.75 284 GLY A N 1
ATOM 2289 C CA . GLY A 1 284 ? 9.147 14.281 -19.413 1.00 76.75 284 GLY A CA 1
ATOM 2290 C C . GLY A 1 284 ? 9.581 13.256 -20.459 1.00 76.75 284 GLY A C 1
ATOM 2291 O O . GLY A 1 284 ? 9.111 12.117 -20.443 1.00 76.75 284 GLY A O 1
ATOM 2292 N N . PRO A 1 285 ? 10.510 13.619 -21.360 1.00 75.56 285 PRO A N 1
ATOM 2293 C CA . PRO A 1 285 ? 11.036 12.679 -22.345 1.00 75.56 285 PRO A CA 1
ATOM 2294 C C . PRO A 1 285 ? 11.632 11.457 -21.638 1.00 75.56 285 PRO A C 1
ATOM 2296 O O . PRO A 1 285 ? 12.278 11.591 -20.595 1.00 75.56 285 PRO A O 1
ATOM 2299 N N . THR A 1 286 ? 11.422 10.260 -22.197 1.00 81.00 286 THR A N 1
ATOM 2300 C CA . THR A 1 286 ? 11.831 8.986 -21.570 1.00 81.00 286 THR A CA 1
ATOM 2301 C C . THR A 1 286 ? 11.335 8.859 -20.119 1.00 81.00 286 THR A C 1
ATOM 2303 O O . THR A 1 286 ? 12.120 8.566 -19.222 1.00 81.00 286 THR A O 1
ATOM 2306 N N . CYS A 1 287 ? 10.057 9.170 -19.868 1.00 82.06 287 CYS A N 1
ATOM 2307 C CA . CYS A 1 287 ? 9.430 9.158 -18.536 1.00 82.06 287 CYS A CA 1
ATOM 2308 C C . CYS A 1 287 ? 10.156 10.022 -17.479 1.00 82.06 287 CYS A C 1
ATOM 2310 O O . CYS A 1 287 ? 10.191 9.681 -16.297 1.00 82.06 287 CYS A O 1
ATOM 2312 N N . GLY A 1 288 ? 10.785 11.127 -17.897 1.00 82.88 288 GLY A N 1
ATOM 2313 C CA . GLY A 1 288 ? 11.471 12.048 -16.983 1.00 82.88 288 GLY A CA 1
ATOM 2314 C C . GLY A 1 288 ? 12.779 11.515 -16.394 1.00 82.88 288 GLY A C 1
ATOM 2315 O O . GLY A 1 288 ? 13.149 11.886 -15.281 1.00 82.88 288 GLY A O 1
ATOM 2316 N N . LEU A 1 289 ? 13.482 10.624 -17.103 1.00 87.75 289 LEU A N 1
ATOM 2317 C CA . LEU A 1 289 ? 14.722 9.998 -16.630 1.00 87.75 289 LEU A CA 1
ATOM 2318 C C . LEU A 1 289 ? 15.733 10.999 -16.047 1.00 87.75 289 LEU A C 1
ATOM 2320 O O . LEU A 1 289 ? 16.257 10.783 -14.954 1.00 87.75 289 LEU A O 1
ATOM 2324 N N . LYS A 1 290 ? 16.021 12.089 -16.768 1.00 87.88 290 LYS A N 1
ATOM 2325 C CA . LYS A 1 290 ? 17.026 13.082 -16.352 1.00 87.88 290 LYS A CA 1
ATOM 2326 C C . LYS A 1 290 ? 16.589 13.815 -15.086 1.00 87.88 290 LYS A C 1
ATOM 2328 O O . LYS A 1 290 ? 17.395 14.014 -14.180 1.00 87.88 290 LYS A O 1
ATOM 2333 N N . GLU A 1 291 ? 15.320 14.193 -15.021 1.00 86.62 291 GLU A N 1
ATOM 2334 C CA . GLU A 1 291 ? 14.705 14.869 -13.885 1.00 86.62 291 GLU A CA 1
ATOM 2335 C C . GLU A 1 291 ? 14.723 13.985 -12.638 1.00 86.62 291 GLU A C 1
ATOM 2337 O O . GLU A 1 291 ? 15.180 14.423 -11.584 1.00 86.62 291 GLU A O 1
ATOM 2342 N N . LEU A 1 292 ? 14.294 12.727 -12.763 1.00 89.56 292 LEU A N 1
ATOM 2343 C CA . LEU A 1 292 ? 14.262 11.775 -11.654 1.00 89.56 292 LEU A CA 1
ATOM 2344 C C . LEU A 1 292 ? 15.667 11.446 -11.138 1.00 89.56 292 LEU A C 1
ATOM 2346 O O . LEU A 1 292 ? 15.861 11.361 -9.926 1.00 89.56 292 LEU A O 1
ATOM 2350 N N . LEU A 1 293 ? 16.660 11.313 -12.026 1.00 89.81 293 LEU A N 1
ATOM 2351 C CA . LEU A 1 293 ? 18.056 11.119 -11.619 1.00 89.81 293 LEU A CA 1
ATOM 2352 C C . LEU A 1 293 ? 18.607 12.346 -10.892 1.00 89.81 293 LEU A C 1
ATOM 2354 O O . LEU A 1 293 ? 19.211 12.199 -9.833 1.00 89.81 293 LEU A O 1
ATOM 2358 N N . LYS A 1 294 ? 18.331 13.557 -11.389 1.00 88.38 294 LYS A N 1
ATOM 2359 C CA . LYS A 1 294 ? 18.727 14.795 -10.708 1.00 88.38 294 LYS A CA 1
ATOM 2360 C C . LYS A 1 294 ? 18.091 14.894 -9.317 1.00 88.38 294 LYS A C 1
ATOM 2362 O O . LYS A 1 294 ? 18.786 15.205 -8.353 1.00 88.38 294 LYS A O 1
ATOM 2367 N N . ILE A 1 295 ? 16.799 14.573 -9.191 1.00 87.44 295 ILE A N 1
ATOM 2368 C CA . ILE A 1 295 ? 16.102 14.507 -7.897 1.00 87.44 295 ILE A CA 1
ATOM 2369 C C . ILE A 1 295 ? 16.782 13.482 -6.983 1.00 87.44 295 ILE A C 1
ATOM 2371 O O . ILE A 1 295 ? 17.007 13.783 -5.816 1.00 87.44 295 ILE A O 1
ATOM 2375 N N . TYR A 1 296 ? 17.145 12.304 -7.493 1.00 87.50 296 TYR A N 1
ATOM 2376 C CA . TYR A 1 296 ? 17.826 11.263 -6.717 1.00 87.50 296 TYR A CA 1
ATOM 2377 C C . TYR A 1 296 ? 19.229 11.686 -6.241 1.00 87.50 296 TYR A C 1
ATOM 2379 O O . TYR A 1 296 ? 19.645 11.369 -5.123 1.00 87.50 296 TYR A O 1
ATOM 2387 N N . GLU A 1 297 ? 19.975 12.404 -7.079 1.00 86.12 297 GLU A N 1
ATOM 2388 C CA . GLU A 1 297 ? 21.329 12.874 -6.776 1.00 86.12 297 GLU A CA 1
ATOM 2389 C C . GLU A 1 297 ? 21.348 14.024 -5.764 1.00 86.12 297 GLU A C 1
ATOM 2391 O O . GLU A 1 297 ? 22.192 14.017 -4.862 1.00 86.12 297 GLU A O 1
ATOM 2396 N N . MET A 1 298 ? 20.426 14.986 -5.905 1.00 81.75 298 MET A N 1
ATOM 2397 C CA . MET A 1 298 ? 20.310 16.158 -5.027 1.00 81.75 298 MET A CA 1
ATOM 2398 C C . MET A 1 298 ? 19.815 15.781 -3.627 1.00 81.75 298 MET A C 1
ATOM 2400 O O . MET A 1 298 ? 20.280 16.327 -2.628 1.00 81.75 298 MET A O 1
ATOM 2404 N N . ASN A 1 299 ? 18.910 14.810 -3.541 1.00 72.25 299 ASN A N 1
ATOM 2405 C CA . ASN A 1 299 ? 18.265 14.395 -2.303 1.00 72.25 299 ASN A CA 1
ATOM 2406 C C . ASN A 1 299 ? 19.079 13.351 -1.523 1.00 72.25 299 ASN A C 1
ATOM 2408 O O . ASN A 1 299 ? 18.625 12.234 -1.276 1.00 72.25 299 ASN A O 1
ATOM 2412 N N . LYS A 1 300 ? 20.300 13.708 -1.112 1.00 66.19 300 LYS A N 1
ATOM 2413 C CA . LYS A 1 300 ? 21.154 12.806 -0.314 1.00 66.19 300 LYS A CA 1
ATOM 2414 C C . LYS A 1 300 ? 20.606 12.547 1.096 1.00 66.19 300 LYS A C 1
ATOM 2416 O O . LYS A 1 300 ? 20.901 11.504 1.666 1.00 66.19 300 LYS A O 1
ATOM 2421 N N . GLU A 1 301 ? 19.807 13.473 1.628 1.00 56.81 301 GLU A N 1
ATOM 2422 C CA . GLU A 1 301 ? 19.271 13.415 2.998 1.00 56.81 301 GLU A CA 1
ATOM 2423 C C . GLU A 1 301 ? 17.757 13.148 3.065 1.00 56.81 301 GLU A C 1
ATOM 2425 O O . GLU A 1 301 ? 17.278 12.602 4.055 1.00 56.81 301 GLU A O 1
ATOM 2430 N N . HIS A 1 302 ? 16.995 13.487 2.017 1.00 62.19 302 HIS A N 1
ATOM 2431 C CA . HIS A 1 302 ? 15.527 13.492 2.053 1.00 62.19 302 HIS A CA 1
ATOM 2432 C C . HIS A 1 302 ? 14.922 12.680 0.907 1.00 62.19 302 HIS A C 1
ATOM 2434 O O . HIS A 1 302 ? 14.972 13.087 -0.242 1.00 62.19 302 HIS A O 1
ATOM 2440 N N . TYR A 1 303 ? 14.296 11.541 1.197 1.00 80.62 303 TYR A N 1
ATOM 2441 C CA . TYR A 1 303 ? 13.649 10.713 0.174 1.00 80.62 303 TYR A CA 1
ATOM 2442 C C . TYR A 1 303 ? 12.472 11.445 -0.500 1.00 80.62 303 TYR A C 1
ATOM 2444 O O . TYR A 1 303 ? 11.542 11.879 0.180 1.00 80.62 303 TYR A O 1
ATOM 2452 N N . HIS A 1 304 ? 12.492 11.570 -1.833 1.00 88.25 304 HIS A N 1
ATOM 2453 C CA . HIS A 1 304 ? 11.418 12.238 -2.574 1.00 88.25 304 HIS A CA 1
ATOM 2454 C C . HIS A 1 304 ? 10.220 11.291 -2.821 1.00 88.25 304 HIS A C 1
ATOM 2456 O O . HIS A 1 304 ? 10.425 10.214 -3.389 1.00 88.25 304 HIS A O 1
ATOM 2462 N N . PRO A 1 305 ? 8.968 11.690 -2.512 1.00 89.56 305 PRO A N 1
ATOM 2463 C CA . PRO A 1 305 ? 7.772 10.841 -2.649 1.00 89.56 305 PRO A CA 1
ATOM 2464 C C . PRO A 1 305 ? 7.500 10.282 -4.055 1.00 89.56 305 PRO A C 1
ATOM 2466 O O . PRO A 1 305 ? 6.864 9.243 -4.199 1.00 89.56 305 PRO A O 1
ATOM 2469 N N . ILE A 1 306 ? 8.012 10.920 -5.113 1.00 90.19 306 ILE A N 1
ATOM 2470 C CA . ILE A 1 306 ? 7.909 10.399 -6.494 1.00 90.19 306 ILE A CA 1
ATOM 2471 C C . ILE A 1 306 ? 8.491 8.983 -6.638 1.00 90.19 306 ILE A C 1
ATOM 2473 O O . ILE A 1 306 ? 8.066 8.206 -7.493 1.00 90.19 306 ILE A O 1
ATOM 2477 N N . PHE A 1 307 ? 9.458 8.625 -5.793 1.00 92.94 307 PHE A N 1
ATOM 2478 C CA . PHE A 1 307 ? 10.047 7.296 -5.810 1.00 92.94 307 PHE A CA 1
ATOM 2479 C C . PHE A 1 307 ? 9.120 6.246 -5.191 1.00 92.94 307 PHE A C 1
ATOM 2481 O O . PHE A 1 307 ? 9.185 5.098 -5.623 1.00 92.94 307 PHE A O 1
ATOM 2488 N N . ASP A 1 308 ? 8.200 6.623 -4.293 1.00 93.25 308 ASP A N 1
ATOM 2489 C CA . ASP A 1 308 ? 7.146 5.721 -3.809 1.00 93.25 308 ASP A CA 1
ATOM 2490 C C . ASP A 1 308 ? 6.152 5.387 -4.925 1.00 93.25 308 ASP A C 1
ATOM 2492 O O . ASP A 1 308 ? 5.745 4.230 -5.061 1.00 93.25 308 ASP A O 1
ATOM 2496 N N . LEU A 1 309 ? 5.801 6.377 -5.759 1.00 94.00 309 LEU A N 1
ATOM 2497 C CA . LEU A 1 309 ? 4.999 6.174 -6.969 1.00 94.00 309 LEU A CA 1
ATOM 2498 C C . LEU A 1 309 ? 5.694 5.195 -7.913 1.00 94.00 309 LEU A C 1
ATOM 2500 O O . LEU A 1 309 ? 5.102 4.186 -8.300 1.00 94.00 309 LEU A O 1
ATOM 2504 N N . LEU A 1 310 ? 6.955 5.472 -8.259 1.00 94.81 310 LEU A N 1
ATOM 2505 C CA . LEU A 1 310 ? 7.724 4.627 -9.170 1.00 94.81 310 LEU A CA 1
ATOM 2506 C C . LEU A 1 310 ? 7.874 3.204 -8.612 1.00 94.81 310 LEU A C 1
ATOM 2508 O O . LEU A 1 310 ? 7.724 2.218 -9.340 1.00 94.81 310 LEU A O 1
ATOM 2512 N N . GLN A 1 311 ? 8.109 3.081 -7.307 1.00 95.06 311 GLN A N 1
ATOM 2513 C CA . GLN A 1 311 ? 8.195 1.800 -6.627 1.00 95.06 311 GLN A CA 1
ATOM 2514 C C . GLN A 1 311 ? 6.846 1.064 -6.619 1.00 95.06 311 GLN A C 1
ATOM 2516 O O . GLN A 1 311 ? 6.812 -0.149 -6.837 1.00 95.06 311 GLN A O 1
ATOM 2521 N N . LEU A 1 312 ? 5.729 1.755 -6.371 1.00 95.75 312 LEU A N 1
ATOM 2522 C CA . LEU A 1 312 ? 4.399 1.137 -6.350 1.00 95.75 312 LEU A CA 1
ATOM 2523 C C . LEU A 1 312 ? 4.041 0.625 -7.733 1.00 95.75 312 LEU A C 1
ATOM 2525 O O . LEU A 1 312 ? 3.739 -0.557 -7.877 1.00 95.75 312 LEU A O 1
ATOM 2529 N N . PHE A 1 313 ? 4.171 1.484 -8.741 1.00 95.56 313 PHE A N 1
ATOM 2530 C CA . PHE A 1 313 ? 3.931 1.127 -10.131 1.00 95.56 313 PHE A CA 1
ATOM 2531 C C . PHE A 1 313 ? 4.771 -0.085 -10.550 1.00 95.56 313 PHE A C 1
ATOM 2533 O O . PHE A 1 313 ? 4.242 -1.045 -11.099 1.00 95.56 313 PHE A O 1
ATOM 2540 N N . SER A 1 314 ? 6.053 -0.120 -10.178 1.00 96.38 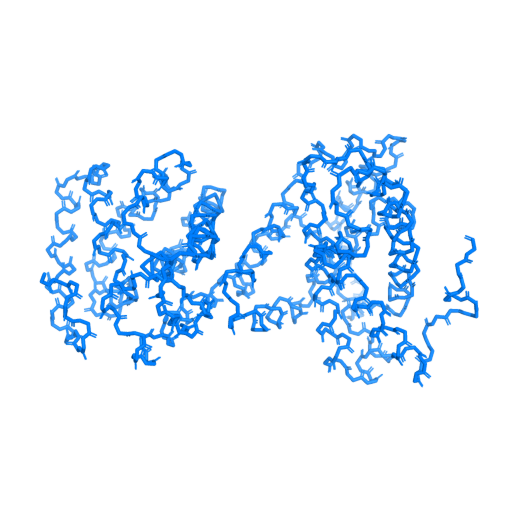314 SER A N 1
ATOM 2541 C CA . SER A 1 314 ? 6.934 -1.247 -10.507 1.00 96.38 314 SER A CA 1
ATOM 2542 C C . SER A 1 314 ? 6.540 -2.556 -9.814 1.00 96.38 314 SER A C 1
ATOM 2544 O O . SER A 1 314 ? 6.636 -3.627 -10.414 1.00 96.38 314 SER A O 1
ATOM 2546 N N . ASN A 1 315 ? 6.053 -2.502 -8.569 1.00 95.50 315 ASN A N 1
ATOM 2547 C CA . ASN A 1 315 ? 5.520 -3.689 -7.890 1.00 95.50 315 ASN A CA 1
ATOM 2548 C C . ASN A 1 315 ? 4.236 -4.200 -8.560 1.00 95.50 315 ASN A C 1
ATOM 2550 O O . ASN A 1 315 ? 4.076 -5.410 -8.717 1.00 95.50 315 ASN A O 1
ATOM 2554 N N . LEU A 1 316 ? 3.343 -3.295 -8.973 1.00 95.38 316 LEU A N 1
ATOM 2555 C CA . LEU A 1 316 ? 2.120 -3.655 -9.693 1.00 95.38 316 LEU A CA 1
ATOM 2556 C C . LEU A 1 316 ? 2.449 -4.283 -11.055 1.00 95.38 316 LEU A C 1
ATOM 2558 O O . LEU A 1 316 ? 1.928 -5.347 -11.380 1.00 95.38 316 LEU A O 1
ATOM 2562 N N . CYS A 1 317 ? 3.380 -3.691 -11.807 1.00 94.75 317 CYS A N 1
ATOM 2563 C CA . CYS A 1 317 ? 3.854 -4.238 -13.077 1.00 94.75 317 CYS A CA 1
ATOM 2564 C C . CYS A 1 317 ? 4.552 -5.592 -12.907 1.00 94.75 317 CYS A C 1
ATOM 2566 O O . CYS A 1 317 ? 4.364 -6.465 -13.745 1.00 94.75 317 CYS A O 1
ATOM 2568 N N . SER A 1 318 ? 5.303 -5.804 -11.820 1.00 94.88 318 SER A N 1
ATOM 2569 C CA . SER A 1 318 ? 5.922 -7.108 -11.528 1.00 94.88 318 SER A CA 1
ATOM 2570 C C . SER A 1 318 ? 4.866 -8.188 -11.305 1.00 94.88 318 SER A C 1
ATOM 2572 O O . SER A 1 318 ? 4.999 -9.298 -11.816 1.00 94.88 318 SER A O 1
ATOM 2574 N N . TYR A 1 319 ? 3.798 -7.856 -10.571 1.00 93.25 319 TYR A N 1
ATOM 2575 C CA . TYR A 1 319 ? 2.669 -8.761 -10.370 1.00 93.25 319 TYR A CA 1
ATOM 2576 C C . TYR A 1 319 ? 1.967 -9.078 -11.697 1.00 93.25 319 TYR A C 1
ATOM 2578 O O . TYR A 1 319 ? 1.828 -10.250 -12.041 1.00 93.25 319 TYR A O 1
ATOM 2586 N N . LEU A 1 320 ? 1.614 -8.056 -12.486 1.00 92.69 320 LEU A N 1
ATOM 2587 C CA . LEU A 1 320 ? 0.984 -8.243 -13.798 1.00 92.69 320 LEU A CA 1
ATOM 2588 C C . LEU A 1 320 ? 1.850 -9.082 -14.737 1.00 92.69 320 LEU A C 1
ATOM 2590 O O . LEU A 1 320 ? 1.374 -10.052 -15.310 1.00 92.69 320 LEU A O 1
ATOM 2594 N N . ALA A 1 321 ? 3.138 -8.771 -14.846 1.00 92.06 321 ALA A N 1
ATOM 2595 C CA . ALA A 1 321 ? 4.054 -9.508 -15.706 1.00 92.06 321 ALA A CA 1
ATOM 2596 C C . ALA A 1 321 ? 4.299 -10.955 -15.233 1.00 92.06 321 ALA A C 1
ATOM 2598 O O . ALA A 1 321 ? 4.831 -11.758 -15.998 1.00 92.06 321 ALA A O 1
ATOM 2599 N N . THR A 1 322 ? 3.904 -11.305 -14.005 1.00 92.00 322 THR A N 1
ATOM 2600 C CA . THR A 1 322 ? 3.904 -12.690 -13.509 1.00 92.00 322 THR A CA 1
ATOM 2601 C C . THR A 1 322 ? 2.584 -13.406 -13.805 1.00 92.00 322 THR A C 1
ATOM 2603 O O . THR A 1 322 ? 2.604 -14.590 -14.121 1.00 92.00 322 THR A O 1
ATOM 2606 N N . VAL A 1 323 ? 1.448 -12.710 -13.682 1.00 91.31 323 VAL A N 1
ATOM 2607 C CA . VAL A 1 323 ? 0.105 -13.317 -13.740 1.00 91.31 323 VAL A CA 1
ATOM 2608 C C . VAL A 1 323 ? -0.490 -13.337 -15.145 1.00 91.31 323 VAL A C 1
ATOM 2610 O O . VAL A 1 323 ? -1.164 -14.303 -15.482 1.00 91.31 323 VAL A O 1
ATOM 2613 N N . LEU A 1 324 ? -0.237 -12.308 -15.958 1.00 91.12 324 LEU A N 1
ATOM 2614 C CA . LEU A 1 324 ? -0.730 -12.249 -17.333 1.00 91.12 324 LEU A CA 1
ATOM 2615 C C . LEU A 1 324 ? -0.115 -13.382 -18.152 1.00 91.12 324 LEU A C 1
ATOM 2617 O O . LEU A 1 324 ? 1.115 -13.549 -18.174 1.00 91.12 324 LEU A O 1
ATOM 2621 N N . ASP A 1 325 ? -0.949 -14.113 -18.878 1.00 91.75 325 ASP A N 1
ATOM 2622 C CA . ASP A 1 325 ? -0.484 -15.110 -19.836 1.00 91.75 325 ASP A CA 1
ATOM 2623 C C . ASP A 1 325 ? -0.000 -14.459 -21.152 1.00 91.75 325 ASP A C 1
ATOM 2625 O O . ASP A 1 325 ? 0.159 -13.235 -21.268 1.00 91.75 325 ASP A O 1
ATOM 2629 N N . GLU A 1 326 ? 0.343 -15.285 -22.142 1.00 88.88 326 GLU A N 1
ATOM 2630 C CA . GLU A 1 326 ? 0.820 -14.791 -23.435 1.00 88.88 326 GLU A CA 1
ATOM 2631 C C . GLU A 1 326 ? -0.288 -14.178 -24.304 1.00 88.88 326 GLU A C 1
ATOM 2633 O O . GLU A 1 326 ? -0.006 -13.334 -25.159 1.00 88.88 326 GLU A O 1
ATOM 2638 N N . GLU A 1 327 ? -1.536 -14.596 -24.124 1.00 90.44 327 GLU A N 1
ATOM 2639 C CA . GLU A 1 327 ? -2.668 -14.078 -24.883 1.00 90.44 327 GLU A CA 1
ATOM 2640 C C . GLU A 1 327 ? -3.055 -12.694 -24.360 1.00 90.44 327 GLU A C 1
ATOM 2642 O O . GLU A 1 327 ? -3.029 -11.724 -25.129 1.00 90.44 327 GLU A O 1
ATOM 2647 N N . GLU A 1 328 ? -3.260 -12.573 -23.048 1.00 91.88 328 GLU A N 1
ATOM 2648 C CA . GLU A 1 328 ? -3.622 -11.326 -22.377 1.00 91.88 328 GLU A CA 1
ATOM 2649 C C . GLU A 1 328 ? -2.560 -10.231 -22.584 1.00 91.88 328 GLU A C 1
ATOM 2651 O O . GLU A 1 328 ? -2.889 -9.065 -22.813 1.00 91.88 328 GLU A O 1
ATOM 2656 N N . MET A 1 329 ? -1.266 -10.577 -22.542 1.00 90.50 329 MET A N 1
ATOM 2657 C CA . MET A 1 329 ? -0.201 -9.579 -22.703 1.00 90.50 329 MET A CA 1
ATOM 2658 C C . MET A 1 329 ? 0.061 -9.205 -24.167 1.00 90.50 329 MET A C 1
ATOM 2660 O O . MET A 1 329 ? 0.194 -8.021 -24.474 1.00 90.50 329 MET A O 1
ATOM 2664 N N . TYR A 1 330 ? 0.206 -10.184 -25.068 1.00 90.69 330 TYR A N 1
ATOM 2665 C CA . TYR A 1 330 ? 0.700 -9.903 -26.423 1.00 90.69 330 TYR A CA 1
ATOM 2666 C C . TYR A 1 330 ? -0.415 -9.652 -27.434 1.00 90.69 330 TYR A C 1
ATOM 2668 O O . TYR A 1 330 ? -0.208 -8.874 -28.366 1.00 90.69 330 TYR A O 1
ATOM 2676 N N . LYS A 1 331 ? -1.571 -10.310 -27.283 1.00 88.94 331 LYS A N 1
ATOM 2677 C CA . LYS A 1 331 ? -2.700 -10.131 -28.202 1.00 88.94 331 LYS A CA 1
ATOM 2678 C C . LYS A 1 331 ? -3.680 -9.101 -27.665 1.00 88.94 331 LYS A C 1
ATOM 2680 O O . LYS A 1 331 ? -3.961 -8.127 -28.354 1.00 88.94 331 LYS A O 1
ATOM 2685 N N . GLU A 1 332 ? -4.165 -9.303 -26.442 1.00 89.50 332 GLU A N 1
ATOM 2686 C CA . GLU A 1 332 ? -5.165 -8.412 -25.847 1.00 89.50 332 GLU A CA 1
ATOM 2687 C C . GLU A 1 332 ? -4.551 -7.093 -25.364 1.00 89.50 332 GLU A C 1
ATOM 2689 O O . GLU A 1 332 ? -5.241 -6.078 -25.319 1.00 89.50 332 GLU A O 1
ATOM 2694 N N . GLN A 1 333 ? -3.252 -7.097 -25.034 1.00 89.88 333 GLN A N 1
ATOM 2695 C CA . GLN A 1 333 ? -2.531 -5.950 -24.466 1.00 89.88 333 GLN A CA 1
ATOM 2696 C C . GLN A 1 333 ? -3.249 -5.368 -23.240 1.00 89.88 333 GLN A C 1
ATOM 2698 O O . GLN A 1 333 ? -3.434 -4.155 -23.093 1.00 89.88 333 GLN A O 1
ATOM 2703 N N . LYS A 1 334 ? -3.679 -6.272 -22.356 1.00 86.38 334 LYS A N 1
ATOM 2704 C CA . LYS A 1 334 ? -4.441 -5.958 -21.151 1.00 86.38 334 LYS A CA 1
ATOM 2705 C C . LYS A 1 334 ? -3.620 -5.052 -20.224 1.00 86.38 334 LYS A C 1
ATOM 2707 O O . LYS A 1 334 ? -2.449 -5.316 -19.951 1.00 86.38 334 LYS A O 1
ATOM 2712 N N . TYR A 1 335 ? -4.243 -3.982 -19.727 1.00 88.56 335 TYR A N 1
ATOM 2713 C CA . TYR A 1 335 ? -3.677 -2.933 -18.853 1.00 88.56 335 TYR A CA 1
ATOM 2714 C C . TYR A 1 335 ? -2.600 -2.018 -19.471 1.00 88.56 335 TYR A C 1
ATOM 2716 O O . TYR A 1 335 ? -2.638 -0.805 -19.241 1.00 88.56 335 TYR A O 1
ATOM 2724 N N . LEU A 1 336 ? -1.644 -2.551 -20.239 1.00 90.31 336 LEU A N 1
ATOM 2725 C CA . LEU A 1 336 ? -0.562 -1.791 -20.881 1.00 90.31 336 LEU A CA 1
ATOM 2726 C C . LEU A 1 336 ? -0.279 -2.312 -22.293 1.00 90.31 336 LEU A C 1
ATOM 2728 O O . LEU A 1 336 ? -0.186 -3.519 -22.511 1.00 90.31 336 LEU A O 1
ATOM 2732 N N . SER A 1 337 ? -0.057 -1.386 -23.231 1.00 92.69 337 SER A N 1
ATOM 2733 C CA . SER A 1 337 ? 0.364 -1.733 -24.591 1.00 92.69 337 SER A CA 1
ATOM 2734 C C . SER A 1 337 ? 1.788 -2.289 -24.623 1.00 92.69 337 SER A C 1
ATOM 2736 O O . SER A 1 337 ? 2.611 -1.965 -23.764 1.00 92.69 337 SER A O 1
ATOM 2738 N N . LEU A 1 338 ? 2.120 -3.074 -25.653 1.00 93.00 338 LEU A N 1
ATOM 2739 C CA . LEU A 1 338 ? 3.496 -3.558 -25.854 1.00 93.00 338 LEU A CA 1
ATOM 2740 C C . LEU A 1 338 ? 4.494 -2.403 -26.009 1.00 93.00 338 LEU A C 1
ATOM 2742 O O . LEU A 1 338 ? 5.613 -2.474 -25.504 1.00 93.00 338 LEU A O 1
ATOM 2746 N N . GLU A 1 339 ? 4.066 -1.304 -26.632 1.00 92.31 339 GLU A N 1
ATOM 2747 C CA . GLU A 1 339 ? 4.858 -0.078 -26.707 1.00 92.31 339 GLU A CA 1
ATOM 2748 C C . GLU A 1 339 ? 5.121 0.511 -25.315 1.00 92.31 339 GLU A C 1
ATOM 2750 O O . GLU A 1 339 ? 6.253 0.883 -25.015 1.00 92.31 339 GLU A O 1
ATOM 2755 N N . SER A 1 340 ? 4.109 0.540 -24.443 1.00 92.56 340 SER A N 1
ATOM 2756 C CA . SER A 1 340 ? 4.252 1.018 -23.062 1.00 92.56 340 SER A CA 1
ATOM 2757 C C . SER A 1 340 ? 5.222 0.146 -22.267 1.00 92.56 340 SER A C 1
ATOM 2759 O O . SER A 1 340 ? 6.095 0.671 -21.579 1.00 92.56 340 SER A O 1
ATOM 2761 N N . TRP A 1 341 ? 5.125 -1.181 -22.409 1.00 93.69 341 TRP A N 1
ATOM 2762 C CA . TRP A 1 341 ? 6.085 -2.113 -21.817 1.00 93.69 341 TRP A CA 1
ATOM 2763 C C . TRP A 1 341 ? 7.507 -1.847 -22.307 1.00 93.69 341 TRP A C 1
ATOM 2765 O O . TRP A 1 341 ? 8.409 -1.724 -21.483 1.00 93.69 341 TRP A O 1
ATOM 2775 N N . SER A 1 342 ? 7.698 -1.686 -23.619 1.00 93.75 342 SER A N 1
ATOM 2776 C CA . SER A 1 342 ? 9.002 -1.369 -24.209 1.00 93.75 342 SER A CA 1
ATOM 2777 C C . SER A 1 342 ? 9.540 -0.012 -23.734 1.00 93.75 342 SER A C 1
ATOM 2779 O O . SER A 1 342 ? 10.711 0.115 -23.389 1.00 93.75 342 SER A O 1
ATOM 2781 N N . GLN A 1 343 ? 8.718 1.036 -23.681 1.00 92.62 343 GLN A N 1
ATOM 2782 C CA . GLN A 1 343 ? 9.150 2.342 -23.168 1.00 92.62 343 GLN A CA 1
ATOM 2783 C C . GLN A 1 343 ? 9.563 2.249 -21.694 1.00 92.62 343 GLN A C 1
ATOM 2785 O O . GLN A 1 343 ? 10.591 2.807 -21.299 1.00 92.62 343 GLN A O 1
ATOM 2790 N N . PHE A 1 344 ? 8.805 1.501 -20.889 1.00 93.94 344 PHE A N 1
ATOM 2791 C CA . PHE A 1 344 ? 9.110 1.340 -19.477 1.00 93.94 344 PHE A CA 1
ATOM 2792 C C . PHE A 1 344 ? 10.385 0.524 -19.243 1.00 93.94 344 PHE A C 1
ATOM 2794 O O . PHE A 1 344 ? 11.200 0.911 -18.408 1.00 93.94 344 PHE A O 1
ATOM 2801 N N . THR A 1 345 ? 10.619 -0.555 -19.997 1.00 94.25 345 THR A N 1
ATOM 2802 C CA . THR A 1 345 ? 11.869 -1.328 -19.898 1.00 94.25 345 THR A CA 1
ATOM 2803 C C . THR A 1 345 ? 13.084 -0.498 -20.289 1.00 94.25 345 THR A C 1
ATOM 2805 O O . THR A 1 345 ? 14.107 -0.588 -19.609 1.00 94.25 345 THR A O 1
ATOM 2808 N N . LEU A 1 346 ? 12.968 0.372 -21.301 1.00 93.19 346 LEU A N 1
ATOM 2809 C CA . LEU A 1 346 ? 14.045 1.295 -21.671 1.00 93.19 346 LEU A CA 1
ATOM 2810 C C . LEU A 1 346 ? 14.384 2.234 -20.509 1.00 93.19 346 LEU A C 1
ATOM 2812 O O . LEU A 1 346 ? 15.554 2.374 -20.144 1.00 93.19 346 LEU A O 1
ATOM 2816 N N . PHE A 1 347 ? 13.355 2.847 -19.915 1.00 94.50 347 PHE A N 1
ATOM 2817 C CA . PHE A 1 347 ? 13.504 3.702 -18.743 1.00 94.50 347 PHE A CA 1
ATOM 2818 C C . PHE A 1 347 ? 14.156 2.942 -17.581 1.00 94.50 347 PHE A C 1
ATOM 2820 O O . PHE A 1 347 ? 15.146 3.416 -17.027 1.00 94.50 347 PHE A O 1
ATOM 2827 N N . LEU A 1 348 ? 13.648 1.754 -17.234 1.00 95.12 348 LEU A N 1
ATOM 2828 C CA . LEU A 1 348 ? 14.168 0.937 -16.135 1.00 95.12 348 LEU A CA 1
ATOM 2829 C C . LEU A 1 348 ? 15.638 0.578 -16.353 1.00 95.12 348 LEU A C 1
ATOM 2831 O O . LEU A 1 348 ? 16.437 0.742 -15.434 1.00 95.12 348 LEU A O 1
ATOM 2835 N N . ASN A 1 349 ? 16.005 0.137 -17.559 1.00 94.56 349 ASN A N 1
ATOM 2836 C CA . ASN A 1 349 ? 17.376 -0.247 -17.891 1.00 94.56 349 ASN A CA 1
ATOM 2837 C C . ASN A 1 349 ? 18.345 0.930 -17.680 1.00 94.56 349 ASN A C 1
ATOM 2839 O O . ASN A 1 349 ? 19.349 0.816 -16.973 1.00 94.56 349 ASN A O 1
ATOM 2843 N N . GLN A 1 350 ? 17.995 2.102 -18.216 1.00 93.94 350 GLN A N 1
ATOM 2844 C CA . GLN A 1 350 ? 18.813 3.308 -18.087 1.00 93.94 350 GLN A CA 1
ATOM 2845 C C . GLN A 1 350 ? 18.855 3.831 -16.645 1.00 93.94 350 GLN A C 1
ATOM 2847 O O . GLN A 1 350 ? 19.926 4.188 -16.148 1.00 93.94 350 GLN A O 1
ATOM 2852 N N . PHE A 1 351 ? 17.714 3.862 -15.955 1.00 93.94 351 PHE A N 1
ATOM 2853 C CA . PHE A 1 351 ? 17.614 4.380 -14.594 1.00 93.94 351 PHE A CA 1
ATOM 2854 C C . PHE A 1 351 ? 18.361 3.492 -13.597 1.00 93.94 351 PHE A C 1
ATOM 2856 O O . PHE A 1 351 ? 19.160 3.998 -12.813 1.00 93.94 351 PHE A O 1
ATOM 2863 N N . VAL A 1 352 ? 18.174 2.170 -13.659 1.00 94.38 352 VAL A N 1
ATOM 2864 C CA . VAL A 1 352 ? 18.860 1.209 -12.780 1.00 94.38 352 VAL A CA 1
ATOM 2865 C C . VAL A 1 352 ? 20.374 1.260 -12.989 1.00 94.38 352 VAL A C 1
ATOM 2867 O O . VAL A 1 352 ? 21.113 1.330 -12.007 1.00 94.38 352 VAL A O 1
ATOM 2870 N N . TYR A 1 353 ? 20.849 1.310 -14.239 1.00 93.69 353 TYR A N 1
ATOM 2871 C CA . TYR A 1 353 ? 22.279 1.469 -14.519 1.00 93.69 353 TYR A CA 1
ATOM 2872 C C . TYR A 1 353 ? 22.852 2.754 -13.902 1.00 93.69 353 TYR A C 1
ATOM 2874 O O . TYR A 1 353 ? 23.902 2.734 -13.253 1.00 93.69 353 TYR A O 1
ATOM 2882 N N . ARG A 1 354 ? 22.145 3.879 -14.059 1.00 92.19 354 ARG A N 1
ATOM 2883 C CA . ARG A 1 354 ? 22.565 5.167 -13.491 1.00 92.19 354 ARG A CA 1
ATOM 2884 C C . ARG A 1 354 ? 22.525 5.159 -11.964 1.00 92.19 354 ARG A C 1
ATOM 2886 O O . ARG A 1 354 ? 23.460 5.673 -11.361 1.00 92.19 354 ARG A O 1
ATOM 2893 N N . LEU A 1 355 ? 21.533 4.520 -11.340 1.00 90.50 355 LEU A N 1
ATOM 2894 C CA . LEU A 1 355 ? 21.494 4.328 -9.887 1.00 90.50 355 LEU A CA 1
ATOM 2895 C C . LEU A 1 355 ? 22.717 3.561 -9.378 1.00 90.50 355 LEU A C 1
ATOM 2897 O O . LEU A 1 355 ? 23.344 4.002 -8.418 1.00 90.50 355 LEU A O 1
ATOM 2901 N N . ILE A 1 356 ? 23.082 2.449 -10.030 1.00 90.94 356 ILE A N 1
ATOM 2902 C CA . ILE A 1 356 ? 24.290 1.684 -9.678 1.00 90.94 356 ILE A CA 1
ATOM 2903 C C . ILE A 1 356 ? 25.511 2.597 -9.751 1.00 90.94 356 ILE A C 1
ATOM 2905 O O . ILE A 1 356 ? 26.284 2.671 -8.799 1.00 90.94 356 ILE A O 1
ATOM 2909 N N . ARG A 1 357 ? 25.661 3.336 -10.853 1.00 89.75 357 ARG A N 1
ATOM 2910 C CA . ARG A 1 357 ? 26.7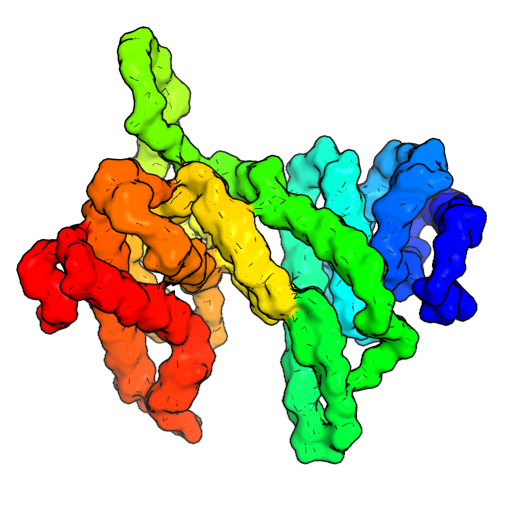85 4.251 -11.047 1.00 89.75 357 ARG A CA 1
ATOM 2911 C C . ARG A 1 357 ? 26.858 5.324 -9.955 1.00 89.75 357 ARG A C 1
ATOM 2913 O O . ARG A 1 357 ? 27.912 5.474 -9.346 1.00 89.75 357 ARG A O 1
ATOM 2920 N N . ILE A 1 358 ? 25.745 5.994 -9.653 1.00 87.94 358 ILE A N 1
ATOM 2921 C CA . ILE A 1 358 ? 25.659 7.011 -8.591 1.00 87.94 358 ILE A CA 1
ATOM 2922 C C . ILE A 1 358 ? 26.051 6.411 -7.235 1.00 87.94 358 ILE A C 1
ATOM 2924 O O . ILE A 1 358 ? 26.839 7.002 -6.496 1.00 87.94 358 ILE A O 1
ATOM 2928 N N . GLU A 1 359 ? 25.536 5.227 -6.896 1.00 84.94 359 GLU A N 1
ATOM 2929 C CA . GLU A 1 359 ? 25.870 4.556 -5.636 1.00 84.94 359 GLU A CA 1
ATOM 2930 C C . GLU A 1 359 ? 27.327 4.096 -5.563 1.00 84.94 359 GLU A C 1
ATOM 2932 O O . GLU A 1 359 ? 27.870 4.012 -4.466 1.00 84.94 359 GLU A O 1
ATOM 2937 N N . TYR A 1 360 ? 27.990 3.812 -6.684 1.00 84.75 360 TYR A N 1
ATOM 2938 C CA . TYR A 1 360 ? 29.424 3.506 -6.704 1.00 84.75 360 TYR A CA 1
ATOM 2939 C C . TYR A 1 360 ? 30.298 4.763 -6.629 1.00 84.75 360 TYR A C 1
ATOM 2941 O O . TYR A 1 360 ? 31.307 4.755 -5.926 1.00 84.75 360 TYR A O 1
ATOM 2949 N N . GLU A 1 361 ? 29.898 5.849 -7.291 1.00 84.88 361 GLU A N 1
ATOM 2950 C CA . GLU A 1 361 ? 30.621 7.129 -7.303 1.00 84.88 361 GLU A CA 1
ATOM 2951 C C . GLU A 1 361 ? 30.486 7.903 -5.978 1.00 84.88 361 GLU A C 1
ATOM 2953 O O . GLU A 1 361 ? 31.353 8.712 -5.642 1.00 84.88 361 GLU A O 1
ATOM 2958 N N . ARG A 1 362 ? 29.436 7.649 -5.179 1.00 79.44 362 ARG A N 1
ATOM 2959 C CA . ARG A 1 362 ? 29.269 8.245 -3.843 1.00 79.44 362 ARG A CA 1
ATOM 2960 C C . ARG A 1 362 ? 30.411 7.820 -2.910 1.00 79.44 362 ARG A C 1
ATOM 2962 O O . ARG A 1 362 ? 30.390 6.736 -2.326 1.00 79.44 362 ARG A O 1
ATOM 2969 N N . THR A 1 363 ? 31.370 8.704 -2.679 1.00 60.47 363 THR A N 1
ATOM 2970 C CA . THR A 1 363 ? 32.430 8.558 -1.673 1.00 60.47 363 THR A CA 1
ATOM 2971 C C . THR A 1 363 ? 31.906 8.953 -0.288 1.00 60.47 363 THR A C 1
ATOM 2973 O O . THR A 1 363 ? 32.028 10.093 0.142 1.00 60.47 363 THR A O 1
ATOM 2976 N N . THR A 1 364 ? 31.281 8.015 0.432 1.00 62.72 364 THR A N 1
ATOM 2977 C CA . THR A 1 364 ? 30.903 8.217 1.847 1.00 62.72 364 THR A CA 1
ATOM 2978 C C . THR A 1 364 ? 31.681 7.265 2.745 1.00 62.72 364 THR A C 1
ATOM 2980 O O . THR A 1 364 ? 31.776 6.071 2.462 1.00 62.72 364 THR A O 1
ATOM 2983 N N . THR A 1 365 ? 32.207 7.784 3.849 1.00 59.62 365 THR A N 1
ATOM 2984 C CA . THR A 1 365 ? 33.009 7.063 4.839 1.00 59.62 365 THR A CA 1
ATOM 2985 C C . THR A 1 365 ? 32.119 6.187 5.728 1.00 59.62 365 THR A C 1
ATOM 2987 O O . THR A 1 365 ? 31.422 6.700 6.596 1.00 59.62 365 THR A O 1
ATOM 2990 N N . SER A 1 366 ? 32.088 4.868 5.472 1.00 61.69 366 SER A N 1
ATOM 2991 C CA . SER A 1 366 ? 31.848 3.762 6.445 1.00 61.69 366 SER A CA 1
ATOM 2992 C C . SER A 1 366 ? 31.186 2.516 5.836 1.00 61.69 366 SER A C 1
ATOM 2994 O O . SER A 1 366 ? 31.360 1.427 6.372 1.00 61.69 366 SER A O 1
ATOM 2996 N N . THR A 1 367 ? 30.440 2.638 4.730 1.00 70.12 367 THR A N 1
ATOM 2997 C CA . THR A 1 367 ? 29.642 1.530 4.160 1.00 70.12 367 THR A CA 1
ATOM 2998 C C . THR A 1 367 ? 30.022 1.270 2.705 1.00 70.12 367 THR A C 1
ATOM 3000 O O . THR A 1 367 ? 30.122 2.206 1.914 1.00 70.12 367 THR A O 1
ATOM 3003 N N . SER A 1 368 ? 30.226 0.001 2.335 1.00 81.75 368 SER A N 1
ATOM 3004 C CA . SER A 1 368 ? 30.604 -0.363 0.965 1.00 81.75 368 SER A CA 1
ATOM 3005 C C . SER A 1 368 ? 29.485 -0.042 -0.046 1.00 81.75 368 SER A C 1
ATOM 3007 O O . SER A 1 368 ? 28.301 -0.146 0.294 1.00 81.75 368 SER A O 1
ATOM 3009 N N . PRO A 1 369 ? 29.819 0.299 -1.309 1.00 78.88 369 PRO A N 1
ATOM 3010 C CA . PRO A 1 369 ? 28.830 0.581 -2.356 1.00 78.88 369 PRO A CA 1
ATOM 3011 C C . PRO A 1 369 ? 27.783 -0.523 -2.534 1.00 78.88 369 PRO A C 1
ATOM 3013 O O . PRO A 1 369 ? 26.592 -0.245 -2.658 1.00 78.88 369 PRO A O 1
ATOM 3016 N N . LYS A 1 370 ? 28.221 -1.785 -2.460 1.00 82.19 370 LYS A N 1
ATOM 3017 C CA . LYS A 1 370 ? 27.353 -2.961 -2.567 1.00 82.19 370 LYS A CA 1
ATOM 3018 C C . LYS A 1 370 ? 26.283 -2.993 -1.472 1.00 82.19 370 LYS A C 1
ATOM 3020 O O . LYS A 1 370 ? 25.110 -3.171 -1.780 1.00 82.19 370 LYS A O 1
ATOM 3025 N N . LEU A 1 371 ? 26.664 -2.755 -0.216 1.00 80.94 371 LEU A N 1
ATOM 3026 C CA . LEU A 1 371 ? 25.721 -2.739 0.908 1.00 80.94 371 LEU A CA 1
ATOM 3027 C C . LEU A 1 371 ? 24.713 -1.585 0.802 1.00 80.94 371 LEU A C 1
ATOM 3029 O O . LEU A 1 371 ? 23.570 -1.731 1.224 1.00 80.94 371 LEU A O 1
ATOM 3033 N N . ARG A 1 372 ? 25.098 -0.442 0.217 1.00 81.50 372 ARG A N 1
ATOM 3034 C CA . ARG A 1 372 ? 24.163 0.670 -0.032 1.00 81.50 372 ARG A CA 1
ATOM 3035 C C . ARG A 1 372 ? 23.098 0.294 -1.056 1.00 81.50 372 ARG A C 1
ATOM 3037 O O . ARG A 1 372 ? 21.915 0.496 -0.793 1.00 81.50 372 ARG A O 1
ATOM 3044 N N . LEU A 1 373 ? 23.495 -0.321 -2.170 1.00 83.69 373 LEU A N 1
ATOM 3045 C CA . LEU A 1 373 ? 22.558 -0.840 -3.173 1.00 83.69 373 LEU A CA 1
ATOM 3046 C C . LEU A 1 373 ? 21.643 -1.919 -2.586 1.00 83.69 373 LEU A C 1
ATOM 3048 O O . LEU A 1 373 ? 20.428 -1.873 -2.771 1.00 83.69 373 LEU A O 1
ATOM 3052 N N . GLU A 1 374 ? 22.203 -2.844 -1.808 1.00 83.75 374 GLU A N 1
ATOM 3053 C CA . GLU A 1 374 ? 21.439 -3.877 -1.104 1.00 83.75 374 GLU A CA 1
ATOM 3054 C C . GLU A 1 374 ? 20.523 -3.321 -0.008 1.00 83.75 374 GLU A C 1
ATOM 3056 O O . GLU A 1 374 ? 19.613 -4.020 0.421 1.00 83.75 374 GLU A O 1
ATOM 3061 N N . ASN A 1 375 ? 20.691 -2.082 0.440 1.00 84.19 375 ASN A N 1
ATOM 3062 C CA . ASN A 1 375 ? 19.757 -1.438 1.366 1.00 84.19 375 ASN A CA 1
ATOM 3063 C C . ASN A 1 375 ? 18.776 -0.498 0.653 1.00 84.19 375 ASN A C 1
ATOM 3065 O O . ASN A 1 375 ? 17.762 -0.106 1.233 1.00 84.19 375 ASN A O 1
ATOM 3069 N N . ASN A 1 376 ? 19.025 -0.179 -0.616 1.00 88.50 376 ASN A N 1
ATOM 3070 C CA . ASN A 1 376 ? 18.175 0.690 -1.406 1.00 88.50 376 ASN A CA 1
ATOM 3071 C C . ASN A 1 376 ? 16.952 -0.073 -1.937 1.00 88.50 376 ASN A C 1
ATOM 3073 O O . ASN A 1 376 ? 17.012 -0.853 -2.891 1.00 88.50 376 ASN A O 1
ATOM 3077 N N . GLN A 1 377 ? 15.805 0.186 -1.315 1.00 89.81 377 GLN A N 1
ATOM 3078 C CA . GLN A 1 377 ? 14.556 -0.482 -1.655 1.00 89.81 377 GLN A CA 1
ATOM 3079 C C . GLN A 1 377 ? 14.014 -0.093 -3.047 1.00 89.81 377 GLN A C 1
ATOM 3081 O O . GLN A 1 377 ? 13.387 -0.929 -3.711 1.00 89.81 377 GLN A O 1
ATOM 3086 N N . LEU A 1 378 ? 14.283 1.134 -3.512 1.00 92.75 378 LEU A N 1
ATOM 3087 C CA . LEU A 1 378 ? 13.938 1.573 -4.867 1.00 92.75 378 LEU A CA 1
ATOM 3088 C C . LEU A 1 378 ? 14.711 0.736 -5.890 1.00 92.75 378 LEU A C 1
ATOM 3090 O O . LEU A 1 378 ? 14.095 0.108 -6.749 1.00 92.75 378 LEU A O 1
ATOM 3094 N N . TYR A 1 379 ? 16.037 0.644 -5.731 1.00 93.69 379 TYR A N 1
ATOM 3095 C CA . TYR A 1 379 ? 16.896 -0.176 -6.591 1.00 93.69 379 TYR A CA 1
ATOM 3096 C C . TYR A 1 379 ? 16.404 -1.624 -6.666 1.00 93.69 379 TYR A C 1
ATOM 3098 O O . TYR A 1 379 ? 16.167 -2.126 -7.762 1.00 93.69 379 TYR A O 1
ATOM 3106 N N . LYS A 1 380 ? 16.170 -2.273 -5.516 1.00 93.12 380 LYS A N 1
ATOM 3107 C CA . LYS A 1 380 ? 15.681 -3.663 -5.472 1.00 93.12 380 LYS A CA 1
ATOM 3108 C C . LYS A 1 380 ? 14.408 -3.864 -6.282 1.00 93.12 380 LYS A C 1
ATOM 3110 O O . LYS A 1 380 ? 14.320 -4.815 -7.050 1.00 93.12 380 LYS A O 1
ATOM 3115 N N . THR A 1 381 ? 13.438 -2.970 -6.100 1.00 94.81 381 THR A N 1
ATOM 3116 C CA . THR A 1 381 ? 12.129 -3.090 -6.749 1.00 94.81 381 THR A CA 1
ATOM 3117 C C . THR A 1 381 ? 12.256 -2.933 -8.266 1.00 94.81 381 THR A C 1
ATOM 3119 O O . THR A 1 381 ? 11.713 -3.741 -9.016 1.00 94.81 381 THR A O 1
ATOM 3122 N N . LEU A 1 382 ? 12.999 -1.921 -8.725 1.00 96.25 382 LEU A N 1
ATOM 3123 C CA . LEU A 1 382 ? 13.172 -1.649 -10.155 1.00 96.25 382 LEU A CA 1
ATOM 3124 C C . LEU A 1 382 ? 14.008 -2.720 -10.849 1.00 96.25 382 LEU A C 1
ATOM 3126 O O . LEU A 1 382 ? 13.654 -3.173 -11.933 1.00 96.25 382 LEU A O 1
ATOM 3130 N N . HIS A 1 383 ? 15.090 -3.155 -10.207 1.00 95.44 383 HIS A N 1
ATOM 3131 C CA . HIS A 1 383 ? 15.962 -4.199 -10.729 1.00 95.44 383 HIS A CA 1
ATOM 3132 C C . HIS A 1 383 ? 15.239 -5.549 -10.831 1.00 95.44 383 HIS A C 1
ATOM 3134 O O . HIS A 1 383 ? 15.384 -6.243 -11.834 1.00 95.44 383 HIS A O 1
ATOM 3140 N N . GLN A 1 384 ? 14.415 -5.907 -9.839 1.00 95.56 384 GLN A N 1
ATOM 3141 C CA . GLN A 1 384 ? 13.609 -7.130 -9.890 1.00 95.56 384 GLN A CA 1
ATOM 3142 C C . GLN A 1 384 ? 12.641 -7.122 -11.081 1.00 95.56 384 GLN A C 1
ATOM 3144 O O . GLN A 1 384 ? 12.566 -8.112 -11.808 1.00 95.56 384 GLN A O 1
ATOM 3149 N N . LEU A 1 385 ? 11.936 -6.009 -11.307 1.00 96.94 385 LEU A N 1
ATOM 3150 C CA . LEU A 1 385 ? 11.056 -5.872 -12.467 1.00 96.94 385 LEU A CA 1
ATOM 3151 C C . LEU A 1 385 ? 11.840 -5.944 -13.783 1.00 96.94 385 LEU A C 1
ATOM 3153 O O . LEU A 1 385 ? 11.404 -6.610 -14.718 1.00 96.94 385 LEU A O 1
ATOM 3157 N N . LEU A 1 386 ? 12.996 -5.278 -13.855 1.00 96.69 386 LEU A N 1
ATOM 3158 C CA . LEU A 1 386 ? 13.839 -5.268 -15.048 1.00 96.69 386 LEU A CA 1
ATOM 3159 C C . LEU A 1 386 ? 14.275 -6.685 -15.445 1.00 96.69 386 LEU A C 1
ATOM 3161 O O . LEU A 1 386 ? 14.145 -7.048 -16.612 1.00 96.69 386 LEU A O 1
ATOM 3165 N N . ILE A 1 387 ? 14.734 -7.495 -14.482 1.00 95.44 387 ILE A N 1
ATOM 3166 C CA . ILE A 1 387 ? 15.098 -8.901 -14.722 1.00 95.44 387 ILE A CA 1
ATOM 3167 C C . ILE A 1 387 ? 13.890 -9.691 -15.224 1.00 95.44 387 ILE A C 1
ATOM 3169 O O . ILE A 1 387 ? 13.991 -10.397 -16.225 1.00 95.44 387 ILE A O 1
ATOM 3173 N N . LEU A 1 388 ? 12.741 -9.546 -14.563 1.00 96.06 388 LEU A N 1
ATOM 3174 C CA . LEU A 1 388 ? 11.526 -10.269 -14.927 1.00 96.06 388 LEU A CA 1
ATOM 3175 C C . LEU A 1 388 ? 11.092 -9.949 -16.364 1.00 96.06 388 LEU A C 1
ATOM 3177 O O . LEU A 1 388 ? 10.793 -10.851 -17.148 1.00 96.06 388 LEU A O 1
ATOM 3181 N N . LEU A 1 389 ? 11.094 -8.668 -16.740 1.00 95.38 389 LEU A N 1
ATOM 3182 C CA . LEU A 1 389 ? 10.742 -8.242 -18.094 1.00 95.38 389 LEU A CA 1
ATOM 3183 C C . LEU A 1 389 ? 11.783 -8.678 -19.128 1.00 95.38 389 LEU A C 1
ATOM 3185 O O . LEU A 1 389 ? 11.403 -9.025 -20.244 1.00 95.38 389 LEU A O 1
ATOM 3189 N N . HIS A 1 390 ? 13.065 -8.723 -18.761 1.00 95.00 390 HIS A N 1
ATOM 3190 C CA . HIS A 1 390 ? 14.118 -9.271 -19.613 1.00 95.00 390 HIS A CA 1
ATOM 3191 C C . HIS A 1 390 ? 13.899 -10.765 -19.893 1.00 95.00 390 HIS A C 1
ATOM 3193 O O . HIS A 1 390 ? 13.904 -11.186 -21.049 1.00 95.00 390 HIS A O 1
ATOM 3199 N N . GLU A 1 391 ? 13.642 -11.574 -18.861 1.00 93.25 391 GLU A N 1
ATOM 3200 C CA . GLU A 1 391 ? 13.328 -13.000 -19.025 1.00 93.25 391 GLU A CA 1
ATOM 3201 C C . GLU A 1 391 ? 12.091 -13.217 -19.897 1.00 93.25 391 GLU A C 1
ATOM 3203 O O . GLU A 1 391 ? 12.072 -14.103 -20.753 1.00 93.25 391 GLU A O 1
ATOM 3208 N N . ARG A 1 392 ? 11.062 -12.387 -19.710 1.00 92.00 392 ARG A N 1
ATOM 3209 C CA . ARG A 1 392 ? 9.828 -12.464 -20.490 1.00 92.00 392 ARG A CA 1
ATOM 3210 C C . ARG A 1 392 ? 10.049 -12.071 -21.953 1.00 92.00 392 ARG A C 1
ATOM 3212 O O . ARG A 1 392 ? 9.587 -12.778 -22.846 1.00 92.00 392 ARG A O 1
ATOM 3219 N N . ASN A 1 393 ? 10.827 -11.018 -22.207 1.00 92.06 393 ASN A N 1
ATOM 3220 C CA . ASN A 1 393 ? 11.212 -10.614 -23.560 1.00 92.06 393 ASN A CA 1
ATOM 3221 C C . ASN A 1 393 ? 12.028 -11.702 -24.279 1.00 92.06 393 ASN A C 1
ATOM 3223 O O . ASN A 1 393 ? 11.851 -11.897 -25.477 1.00 92.06 393 ASN A O 1
ATOM 3227 N N . SER A 1 394 ? 12.877 -12.442 -23.557 1.00 90.56 394 SER A N 1
ATOM 3228 C CA . SER A 1 394 ? 13.639 -13.568 -24.119 1.00 90.56 394 SER A CA 1
ATOM 3229 C C . SER A 1 394 ? 12.757 -14.734 -24.575 1.00 90.56 394 SER A C 1
ATOM 3231 O O . SER A 1 394 ? 13.142 -15.460 -25.487 1.00 90.56 394 SER A O 1
ATOM 3233 N N . ARG A 1 395 ? 11.576 -14.925 -23.969 1.00 90.12 395 ARG A N 1
ATOM 3234 C CA . ARG A 1 395 ? 10.604 -15.945 -24.409 1.00 90.12 395 ARG A CA 1
ATOM 3235 C C . ARG A 1 395 ? 9.857 -15.496 -25.658 1.00 90.12 395 ARG A C 1
ATOM 3237 O O . ARG A 1 395 ? 9.695 -16.270 -26.596 1.00 90.12 395 ARG A O 1
ATOM 3244 N N . LYS A 1 396 ? 9.412 -14.238 -25.669 1.00 90.62 396 LYS A N 1
ATOM 3245 C CA . LYS A 1 396 ? 8.729 -13.622 -26.806 1.00 90.62 396 LYS A CA 1
ATOM 3246 C C . LYS A 1 396 ? 9.012 -12.126 -26.819 1.00 90.62 396 LYS A C 1
ATOM 3248 O O . LYS A 1 396 ? 8.580 -11.397 -25.920 1.00 90.62 396 LYS A O 1
ATOM 3253 N N . SER A 1 397 ? 9.741 -11.689 -27.842 1.00 89.56 397 SER A N 1
ATOM 3254 C CA . SER A 1 397 ? 10.212 -10.309 -27.927 1.00 89.56 397 SER A CA 1
ATOM 3255 C C . SER A 1 397 ? 9.051 -9.330 -28.088 1.00 89.56 397 SER A C 1
ATOM 3257 O O . SER A 1 397 ? 8.152 -9.539 -28.903 1.00 89.56 397 SER A O 1
ATOM 3259 N N . PHE A 1 398 ? 9.091 -8.249 -27.314 1.00 91.88 398 PHE A N 1
ATOM 3260 C CA . PHE A 1 398 ? 8.225 -7.075 -27.458 1.00 91.88 398 PHE A CA 1
ATOM 3261 C C . PHE A 1 398 ? 9.034 -5.770 -27.535 1.00 91.88 398 PHE A C 1
ATOM 3263 O O . PHE A 1 398 ? 8.460 -4.684 -27.553 1.00 91.88 398 PHE A O 1
ATOM 3270 N N . THR A 1 399 ? 10.365 -5.872 -27.574 1.00 91.69 399 THR A N 1
ATOM 3271 C CA . THR A 1 399 ? 11.298 -4.742 -27.636 1.00 91.69 399 THR A CA 1
ATOM 3272 C C . THR A 1 399 ? 12.108 -4.787 -28.937 1.00 91.69 399 THR A C 1
ATOM 3274 O O . THR A 1 399 ? 12.293 -5.866 -29.505 1.00 91.69 399 THR A O 1
ATOM 3277 N N . PRO A 1 400 ? 12.579 -3.635 -29.449 1.00 89.12 400 PRO A N 1
ATOM 3278 C CA . PRO A 1 400 ? 13.400 -3.590 -30.657 1.00 89.12 400 PRO A CA 1
ATOM 3279 C C . PRO A 1 400 ? 14.800 -4.184 -30.438 1.00 89.12 400 PRO A C 1
ATOM 3281 O O . PRO A 1 400 ? 15.284 -4.307 -29.311 1.00 89.12 400 PRO A O 1
ATOM 3284 N N . ASP A 1 401 ? 15.497 -4.483 -31.533 1.00 82.06 401 ASP A N 1
ATOM 3285 C CA . ASP A 1 401 ? 16.877 -4.963 -31.474 1.00 82.06 401 ASP A CA 1
ATOM 3286 C C . ASP A 1 401 ? 17.783 -3.951 -30.759 1.00 82.06 401 ASP A C 1
ATOM 3288 O O . ASP A 1 401 ? 17.636 -2.735 -30.902 1.00 82.06 401 ASP A O 1
ATOM 3292 N N . SER A 1 402 ? 18.746 -4.448 -29.975 1.00 84.12 402 SER A N 1
ATOM 3293 C CA . SER A 1 402 ? 19.665 -3.667 -29.122 1.00 84.12 402 SER A CA 1
ATOM 3294 C C . SER A 1 402 ? 19.045 -2.905 -27.939 1.00 84.12 402 SER A C 1
ATOM 3296 O O . SER A 1 402 ? 19.766 -2.180 -27.257 1.00 84.12 402 SER A O 1
ATOM 3298 N N . HIS A 1 403 ? 17.760 -3.109 -27.634 1.00 88.31 403 HIS A N 1
ATOM 3299 C CA . HIS A 1 403 ? 17.062 -2.450 -26.522 1.00 88.31 403 HIS A CA 1
ATOM 3300 C C . HIS A 1 403 ? 17.758 -2.581 -25.155 1.00 88.31 403 HIS A C 1
ATOM 3302 O O . HIS A 1 403 ? 17.771 -1.650 -24.350 1.00 88.31 403 HIS A O 1
ATOM 3308 N N . TRP A 1 404 ? 18.350 -3.744 -24.894 1.00 89.31 404 TRP A N 1
ATOM 3309 C CA . TRP A 1 404 ? 18.971 -4.069 -23.609 1.00 89.31 404 TRP A CA 1
ATOM 3310 C C . TRP A 1 404 ? 20.400 -3.533 -23.470 1.00 89.31 404 TRP A C 1
ATOM 3312 O O . TRP A 1 404 ? 20.938 -3.501 -22.363 1.00 89.31 404 TRP A O 1
ATOM 3322 N N . LEU A 1 405 ? 21.011 -3.073 -24.567 1.00 85.94 405 LEU A N 1
ATOM 3323 C CA . LEU A 1 405 ? 22.351 -2.497 -24.548 1.00 85.94 405 LEU A CA 1
ATOM 3324 C C . LEU A 1 405 ? 22.296 -1.059 -24.030 1.00 85.94 405 LEU A C 1
ATOM 3326 O O . LEU A 1 405 ? 21.610 -0.202 -24.587 1.00 85.94 405 LEU A O 1
ATOM 3330 N N . ILE A 1 406 ? 23.059 -0.790 -22.974 1.00 78.94 406 ILE A N 1
ATOM 3331 C CA . ILE A 1 406 ? 23.238 0.562 -22.446 1.00 78.94 406 ILE A CA 1
ATOM 3332 C C . ILE A 1 406 ? 24.174 1.316 -23.393 1.00 78.94 406 ILE A C 1
ATOM 3334 O O . ILE A 1 406 ? 25.281 0.851 -23.667 1.00 78.94 406 ILE A O 1
ATOM 3338 N N . ARG A 1 407 ? 23.712 2.461 -23.899 1.00 64.31 407 ARG A N 1
ATOM 3339 C CA . ARG A 1 407 ? 24.468 3.355 -24.784 1.00 64.31 407 ARG A CA 1
ATOM 3340 C C . ARG A 1 407 ? 24.854 4.645 -24.075 1.00 64.31 407 ARG A C 1
ATOM 3342 O O . ARG A 1 407 ? 24.050 5.125 -23.239 1.00 64.31 407 ARG A O 1
#

Sequence (407 aa):
MIRCMHRRLETSIIHHVATLVFKLLLNSEFNRTHLILFSQTILTIPTFITMCHENSHQLFQMICQKDLFNHLICIYSIKETFVNLSENIDIIELCYMLGNIVALASIDQNQLEAMKQPFIHCLFNILDASRQRQTTNSQNSKQTKTTSVWHPIIGHVRGKTTGITVSNQEIVQRVIVQYKFLWSKSFVNMLFESIPTTSSASQSASGPKKETNIIRAKFEKLFHSKTSTDKLTTDELTQSICRITTLYQKLVQILTELRLQILCALSLQDSLISSLWQFLNNIGPTCGLKELLKIYEMNKEHY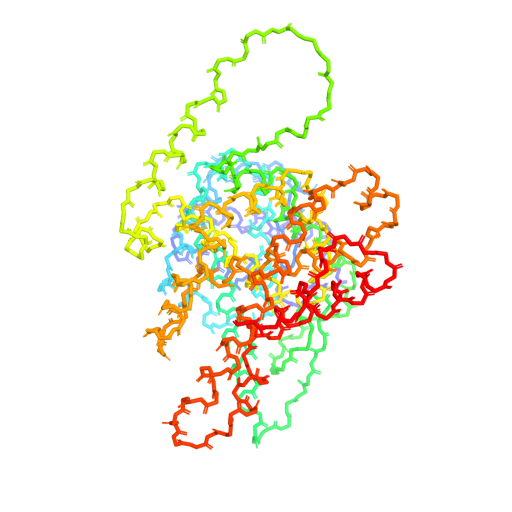HPIFDLLQLFSNLCSYLATVLDEEEMYKEQKYLSLESWSQFTLFLNQFVYRLIRIEYERTTTSTSPKLRLENNQLYKTLHQLLILLHERNSRKSFTPDSHWLIR

Radius of gyration: 23.78 Å; chains: 1; bounding box: 63×42×66 Å

Organism: NCBI:txid392030

pLDDT: mean 81.53, std 17.54, range [30.22, 97.62]